Protein AF-W0PF73-F1 (afdb_monomer)

Radius of gyration: 32.41 Å; Cα contacts (8 Å, |Δi|>4): 1000; chains: 1; bounding box: 80×49×96 Å

pLDDT: mean 81.77, std 13.09, range [27.94, 96.88]

Structure (mmCIF, N/CA/C/O backbone):
data_AF-W0PF73-F1
#
_entry.id   AF-W0PF73-F1
#
loop_
_atom_site.group_PDB
_atom_site.id
_atom_site.type_symbol
_atom_site.label_atom_id
_atom_site.label_alt_id
_atom_site.label_comp_id
_atom_site.label_asym_id
_atom_site.label_entity_id
_atom_site.label_seq_id
_atom_site.pdbx_PDB_ins_code
_atom_site.Cartn_x
_atom_site.Cartn_y
_atom_site.Cartn_z
_atom_site.occupancy
_atom_site.B_iso_or_equiv
_atom_site.auth_seq_id
_atom_site.auth_comp_id
_atom_site.auth_asym_id
_atom_site.auth_atom_id
_atom_site.pdbx_PDB_model_num
ATOM 1 N N . MET A 1 1 ? -19.086 11.276 -9.908 1.00 27.94 1 MET A N 1
ATOM 2 C CA . MET A 1 1 ? -19.700 11.663 -8.618 1.00 27.94 1 MET A CA 1
ATOM 3 C C . MET A 1 1 ? -18.683 11.452 -7.508 1.00 27.94 1 MET A C 1
ATOM 5 O O . MET A 1 1 ? -18.537 10.347 -7.004 1.00 27.94 1 MET A O 1
ATOM 9 N N . THR A 1 2 ? -17.915 12.485 -7.182 1.00 28.47 2 THR A N 1
ATOM 10 C CA . THR A 1 2 ? -16.948 12.470 -6.081 1.00 28.47 2 THR A CA 1
ATOM 11 C C . THR A 1 2 ? -17.710 12.560 -4.759 1.00 28.47 2 THR A C 1
ATOM 13 O O . THR A 1 2 ? -18.296 13.586 -4.421 1.00 28.47 2 THR A O 1
ATOM 16 N N . LEU A 1 3 ? -17.778 11.441 -4.035 1.00 33.22 3 LEU A N 1
ATOM 17 C CA . LEU A 1 3 ? -18.378 11.373 -2.702 1.00 33.22 3 LEU A CA 1
ATOM 18 C C . LEU A 1 3 ? -17.666 12.366 -1.772 1.00 33.22 3 LEU A C 1
ATOM 20 O O . LEU A 1 3 ? -16.435 12.377 -1.703 1.00 33.22 3 LEU A O 1
ATOM 24 N N . LYS A 1 4 ? -18.428 13.191 -1.038 1.00 37.66 4 LYS A N 1
ATOM 25 C CA . LYS A 1 4 ? -17.859 14.064 0.001 1.00 37.66 4 LYS A CA 1
ATOM 26 C C . LYS A 1 4 ? -17.064 13.204 1.009 1.00 37.66 4 LYS A C 1
ATOM 28 O O . LYS A 1 4 ? -17.577 12.162 1.426 1.00 37.66 4 LYS A O 1
ATOM 33 N N . PRO A 1 5 ? -15.863 13.630 1.454 1.00 43.06 5 PRO A N 1
ATOM 34 C CA . PRO A 1 5 ? -14.974 12.846 2.327 1.00 43.06 5 PRO A CA 1
ATOM 35 C C . PRO A 1 5 ? -15.622 12.325 3.623 1.00 43.06 5 PRO A C 1
ATOM 37 O O . PRO A 1 5 ? -15.224 11.283 4.146 1.00 43.06 5 PRO A O 1
ATOM 40 N N . SER A 1 6 ? -16.659 13.009 4.119 1.00 45.25 6 SER A N 1
ATOM 41 C CA . SER A 1 6 ? -17.429 12.633 5.311 1.00 45.25 6 SER A CA 1
ATOM 42 C C . SER A 1 6 ? -18.265 11.351 5.162 1.00 45.25 6 SER A C 1
ATOM 44 O O . SER A 1 6 ? -18.643 10.770 6.177 1.00 45.25 6 SER A O 1
ATOM 46 N N . HIS A 1 7 ? -18.525 10.865 3.940 1.00 56.41 7 HIS A N 1
ATOM 47 C CA . HIS A 1 7 ? -19.327 9.651 3.711 1.00 56.41 7 HIS A CA 1
ATOM 48 C C . HIS A 1 7 ? -18.531 8.339 3.746 1.00 56.41 7 HIS A C 1
ATOM 50 O O . HIS A 1 7 ? -19.136 7.281 3.910 1.00 56.41 7 HIS A O 1
ATOM 56 N N . ILE A 1 8 ? -17.197 8.382 3.644 1.00 58.69 8 ILE A N 1
ATOM 57 C CA . ILE A 1 8 ? -16.353 7.170 3.627 1.00 58.69 8 ILE A CA 1
ATOM 58 C C . ILE A 1 8 ? -16.492 6.395 4.944 1.00 58.69 8 ILE A C 1
ATOM 60 O O . ILE A 1 8 ? -16.684 5.183 4.939 1.00 58.69 8 ILE A O 1
ATOM 64 N N . LEU A 1 9 ? -16.486 7.104 6.078 1.00 58.00 9 LEU A N 1
ATOM 65 C CA . LEU A 1 9 ? -16.579 6.496 7.411 1.00 58.00 9 LEU A CA 1
ATOM 66 C C . LEU A 1 9 ? -17.909 5.785 7.650 1.00 58.00 9 LEU A C 1
ATOM 68 O O . LEU A 1 9 ? -17.961 4.792 8.368 1.00 58.00 9 LEU A O 1
ATOM 72 N N . GLN A 1 10 ? -18.981 6.287 7.039 1.00 64.25 10 GLN A N 1
ATOM 73 C CA . GLN A 1 10 ? -20.313 5.715 7.189 1.00 64.25 10 GLN A CA 1
ATOM 74 C C . GLN A 1 10 ? -20.470 4.410 6.409 1.00 64.25 10 GLN A C 1
ATOM 76 O O . GLN A 1 10 ? -21.422 3.691 6.665 1.00 64.25 10 GLN A O 1
ATOM 81 N N . GLN A 1 11 ? -19.590 4.097 5.457 1.00 75.56 11 GLN A N 1
ATOM 82 C CA . GLN A 1 11 ? -19.672 2.873 4.653 1.00 75.56 11 GLN A CA 1
ATOM 83 C C . GLN A 1 11 ? -18.702 1.783 5.127 1.00 75.56 11 GLN A C 1
ATOM 85 O O . GLN A 1 11 ? -18.789 0.646 4.666 1.00 75.56 11 GLN A O 1
ATOM 90 N N . LEU A 1 12 ? -17.804 2.111 6.060 1.00 84.75 12 LEU A N 1
ATOM 91 C CA . LEU A 1 12 ? -16.922 1.132 6.678 1.00 84.75 12 LEU A CA 1
ATOM 92 C C . LEU A 1 12 ? -17.706 0.223 7.627 1.00 84.75 12 LEU A C 1
ATOM 94 O O . LEU A 1 12 ? -18.530 0.667 8.425 1.00 84.75 12 LEU A O 1
ATOM 98 N N . GLU A 1 13 ? -17.390 -1.064 7.564 1.00 88.56 13 GLU A N 1
ATOM 99 C CA . GLU A 1 13 ? -17.972 -2.101 8.408 1.00 88.56 13 GLU A CA 1
ATOM 100 C C . GLU A 1 13 ? -16.840 -2.831 9.133 1.00 88.56 13 GLU A C 1
ATOM 102 O O . GLU A 1 13 ? -15.876 -3.254 8.488 1.00 88.56 13 GLU A O 1
ATOM 107 N N . PHE A 1 14 ? -16.961 -3.041 10.450 1.00 90.25 14 PHE A N 1
ATOM 108 C CA . PHE A 1 14 ? -15.932 -3.720 11.253 1.00 90.25 14 PHE A CA 1
ATOM 109 C C . PHE A 1 14 ? -15.544 -5.093 10.686 1.00 90.25 14 PHE A C 1
ATOM 111 O O . PHE A 1 14 ? -14.369 -5.451 10.675 1.00 90.25 14 PHE A O 1
ATOM 118 N N . ARG A 1 15 ? -16.510 -5.833 10.123 1.00 87.19 15 ARG A N 1
ATOM 119 C CA . ARG A 1 15 ? -16.262 -7.127 9.463 1.00 87.19 15 ARG A CA 1
ATOM 120 C C . ARG A 1 15 ? -15.276 -7.032 8.292 1.00 87.19 15 ARG A C 1
ATOM 122 O O . ARG A 1 15 ? -14.525 -7.970 8.052 1.00 87.19 15 ARG A O 1
ATOM 129 N N . ASN A 1 16 ? -15.273 -5.918 7.560 1.00 89.38 16 ASN A N 1
ATOM 130 C CA . ASN A 1 16 ? -14.341 -5.712 6.455 1.00 89.38 16 ASN A CA 1
ATOM 131 C C . ASN A 1 16 ? -12.961 -5.340 7.004 1.00 89.38 16 ASN A C 1
ATOM 133 O O . ASN A 1 16 ? -11.960 -5.851 6.511 1.00 89.38 16 ASN A O 1
ATOM 137 N N . LEU A 1 17 ? -12.919 -4.517 8.060 1.00 89.69 17 LEU A N 1
ATOM 138 C CA . LEU A 1 17 ? -11.679 -4.123 8.733 1.00 89.69 17 LEU A CA 1
ATOM 139 C C . LEU A 1 17 ? -10.913 -5.345 9.253 1.00 89.69 17 LEU A C 1
ATOM 141 O O . LEU A 1 17 ? -9.733 -5.504 8.957 1.00 89.69 17 LEU A O 1
ATOM 145 N N . ILE A 1 18 ? -11.594 -6.258 9.953 1.00 83.62 18 ILE A N 1
ATOM 146 C CA . ILE A 1 18 ? -10.947 -7.458 10.498 1.00 83.62 18 ILE A CA 1
ATOM 147 C C . ILE A 1 18 ? -10.479 -8.413 9.394 1.00 83.62 18 ILE A C 1
ATOM 149 O O . ILE A 1 18 ? -9.352 -8.903 9.443 1.00 83.62 18 ILE A O 1
ATOM 153 N N . ARG A 1 19 ? -11.292 -8.617 8.345 1.00 87.81 19 ARG A N 1
ATOM 154 C CA . ARG A 1 19 ? -10.908 -9.396 7.153 1.00 87.81 19 ARG A CA 1
ATOM 155 C C . ARG A 1 19 ? -9.618 -8.856 6.543 1.00 87.81 19 ARG A C 1
ATOM 157 O O . ARG A 1 19 ? -8.690 -9.620 6.289 1.00 87.81 19 ARG A O 1
ATOM 164 N N . PHE A 1 20 ? -9.552 -7.543 6.353 1.00 89.25 20 PHE A N 1
ATOM 165 C CA . PHE A 1 20 ? -8.372 -6.857 5.847 1.00 89.25 20 PHE A CA 1
ATOM 166 C C . PHE A 1 20 ? -7.143 -7.093 6.728 1.00 89.25 20 PHE A C 1
ATOM 168 O O . PHE A 1 20 ? -6.098 -7.489 6.215 1.00 89.25 20 PHE A O 1
ATOM 175 N N . CYS A 1 21 ? -7.275 -6.933 8.048 1.00 84.56 21 CYS A N 1
ATOM 176 C CA . CYS A 1 21 ? -6.186 -7.192 8.987 1.00 84.56 21 CYS A CA 1
ATOM 177 C C . CYS A 1 21 ? -5.676 -8.639 8.884 1.00 84.56 21 CYS A C 1
ATOM 179 O O . CYS A 1 21 ? -4.468 -8.843 8.794 1.00 84.56 21 CYS A O 1
ATOM 181 N N . HIS A 1 22 ? -6.562 -9.638 8.796 1.00 80.88 22 HIS A N 1
ATOM 182 C CA . HIS A 1 22 ? -6.149 -11.033 8.592 1.00 80.88 22 HIS A CA 1
ATOM 183 C C . HIS A 1 22 ? -5.484 -11.278 7.228 1.00 80.88 22 HIS A C 1
ATOM 185 O O . HIS A 1 22 ? -4.591 -12.124 7.122 1.00 80.88 22 HIS A O 1
ATOM 191 N N . LEU A 1 23 ? -5.868 -10.549 6.174 1.00 83.94 23 LEU A N 1
ATOM 192 C CA . LEU A 1 23 ? -5.194 -10.652 4.876 1.00 83.94 23 LEU A CA 1
ATOM 193 C C . LEU A 1 23 ? -3.780 -10.077 4.919 1.00 83.94 23 LEU A C 1
ATOM 195 O O . LEU A 1 23 ? -2.871 -10.704 4.384 1.00 83.94 23 LEU A O 1
ATOM 199 N N . CYS A 1 24 ? -3.576 -8.937 5.590 1.00 79.06 24 CYS A N 1
ATOM 200 C CA . CYS A 1 24 ? -2.239 -8.369 5.799 1.00 79.06 24 CYS A CA 1
ATOM 201 C C . CYS A 1 24 ? -1.289 -9.368 6.480 1.00 79.06 24 CYS A C 1
ATOM 203 O O . CYS A 1 24 ? -0.089 -9.360 6.210 1.00 79.06 24 CYS A O 1
ATOM 205 N N . GLN A 1 25 ? -1.835 -10.241 7.330 1.00 74.31 25 GLN A N 1
ATOM 206 C CA . GLN A 1 25 ? -1.087 -11.253 8.075 1.00 74.31 25 GLN A CA 1
ATOM 207 C C . GLN A 1 25 ? -0.827 -12.518 7.246 1.00 74.31 25 GLN A C 1
ATOM 209 O O . GLN A 1 25 ? 0.310 -12.955 7.115 1.00 74.31 25 GLN A O 1
ATOM 214 N N . THR A 1 26 ? -1.880 -13.111 6.677 1.00 74.88 26 THR A N 1
ATOM 215 C CA . THR A 1 26 ? -1.798 -14.400 5.960 1.00 74.88 26 THR A CA 1
ATOM 216 C C . THR A 1 26 ? -1.269 -14.273 4.535 1.00 74.88 26 THR A C 1
ATOM 218 O O . THR A 1 26 ? -0.804 -15.261 3.972 1.00 74.88 26 THR A O 1
ATOM 221 N N . ARG A 1 27 ? -1.386 -13.087 3.919 1.00 78.69 27 ARG A N 1
ATOM 222 C CA . ARG A 1 27 ? -0.988 -12.791 2.529 1.00 78.69 27 ARG A CA 1
ATOM 223 C C . ARG A 1 27 ? -1.592 -13.741 1.487 1.00 78.69 27 ARG A C 1
ATOM 225 O O . ARG A 1 27 ? -1.122 -13.815 0.355 1.00 78.69 27 ARG A O 1
ATOM 232 N N . SER A 1 28 ? -2.651 -14.467 1.840 1.00 82.44 28 SER A N 1
ATOM 233 C CA . SER A 1 28 ? -3.266 -15.503 1.014 1.00 82.44 28 SER A CA 1
ATOM 234 C C . SER A 1 28 ? -4.772 -15.479 1.201 1.00 82.44 28 SER A C 1
ATOM 236 O O . SER A 1 28 ? -5.278 -15.960 2.212 1.00 82.44 28 SER A O 1
ATOM 238 N N . LEU A 1 29 ? -5.505 -15.002 0.187 1.00 84.19 29 LEU A N 1
ATOM 239 C CA . LEU A 1 29 ? -6.973 -14.985 0.209 1.00 84.19 29 LEU A CA 1
ATOM 240 C C . LEU A 1 29 ? -7.572 -16.353 0.551 1.00 84.19 29 LEU A C 1
ATOM 242 O O . LEU A 1 29 ? -8.578 -16.430 1.248 1.00 84.19 29 LEU A O 1
ATOM 246 N N . ALA A 1 30 ? -6.970 -17.435 0.049 1.00 84.19 30 ALA A N 1
ATOM 247 C CA . ALA A 1 30 ? -7.448 -18.790 0.288 1.00 84.19 30 ALA A CA 1
ATOM 248 C C . ALA A 1 30 ? -7.325 -19.187 1.762 1.00 84.19 30 ALA A C 1
ATOM 250 O O . ALA A 1 30 ? -8.273 -19.734 2.322 1.00 84.19 30 ALA A O 1
ATOM 251 N N . GLN A 1 31 ? -6.179 -18.890 2.376 1.00 81.06 31 GLN A N 1
ATOM 252 C CA . GLN A 1 31 ? -5.926 -19.181 3.782 1.00 81.06 31 GLN A CA 1
ATOM 253 C C . GLN A 1 31 ? -6.759 -18.274 4.690 1.00 81.06 31 GLN A C 1
ATOM 255 O O . GLN A 1 31 ? -7.378 -18.776 5.624 1.00 81.06 31 GLN A O 1
ATOM 260 N N . THR A 1 32 ? -6.851 -16.973 4.382 1.00 83.94 32 THR A N 1
ATOM 261 C CA . THR A 1 32 ? -7.691 -16.031 5.138 1.00 83.94 32 THR A CA 1
ATOM 262 C C . THR A 1 32 ? -9.154 -16.463 5.126 1.00 83.94 32 THR A C 1
ATOM 264 O O . THR A 1 32 ? -9.801 -16.508 6.168 1.00 83.94 32 THR A O 1
ATOM 267 N N . ALA A 1 33 ? -9.682 -16.805 3.946 1.00 86.38 33 ALA A N 1
ATOM 268 C CA . ALA A 1 33 ? -11.071 -17.214 3.788 1.00 86.38 33 ALA A CA 1
ATOM 269 C C . ALA A 1 33 ? -11.374 -18.499 4.576 1.00 86.38 33 ALA A C 1
ATOM 271 O O . ALA A 1 33 ? -12.397 -18.566 5.254 1.00 86.38 33 ALA A O 1
ATOM 272 N N . ALA A 1 34 ? -10.455 -19.472 4.555 1.00 83.81 34 ALA A N 1
ATOM 273 C CA . ALA A 1 34 ? -10.571 -20.697 5.343 1.00 83.81 34 ALA A CA 1
ATOM 274 C C . ALA A 1 34 ? -10.545 -20.423 6.858 1.00 83.81 34 ALA A C 1
ATOM 276 O O . ALA A 1 34 ? -11.400 -20.932 7.576 1.00 83.81 34 ALA A O 1
ATOM 277 N N . GLN A 1 35 ? -9.622 -19.580 7.338 1.00 78.62 35 GLN A N 1
ATOM 278 C CA . GLN A 1 35 ? -9.521 -19.218 8.760 1.00 78.62 35 GLN A CA 1
ATOM 279 C C . GLN A 1 35 ? -10.751 -18.460 9.275 1.00 78.62 35 GLN A C 1
ATOM 281 O O . GLN A 1 35 ? -11.144 -18.632 10.424 1.00 78.62 35 GLN A O 1
ATOM 286 N N . LEU A 1 36 ? -11.365 -17.632 8.428 1.00 81.50 36 LEU A N 1
ATOM 287 C CA . LEU A 1 36 ? -12.555 -16.855 8.777 1.00 81.50 36 LEU A CA 1
ATOM 288 C C . LEU A 1 36 ? -13.875 -17.582 8.481 1.00 81.50 36 LEU A C 1
ATOM 290 O O . LEU A 1 36 ? -14.936 -17.019 8.742 1.00 81.50 36 LEU A O 1
ATOM 294 N N . GLY A 1 37 ? -13.834 -18.796 7.920 1.00 84.62 37 GLY A N 1
ATOM 295 C CA . GLY A 1 37 ? -15.032 -19.567 7.579 1.00 84.62 37 GLY A CA 1
ATOM 296 C C . GLY A 1 37 ? -15.909 -18.916 6.502 1.00 84.62 37 GLY A C 1
ATOM 297 O O . GLY A 1 37 ? -17.132 -19.019 6.560 1.00 84.62 37 GLY A O 1
ATOM 298 N N . ILE A 1 38 ? -15.312 -18.215 5.531 1.00 86.88 38 ILE A N 1
ATOM 299 C CA . ILE A 1 38 ? -16.030 -17.516 4.450 1.00 86.88 38 ILE A CA 1
ATOM 300 C C . ILE A 1 38 ? -15.580 -17.983 3.062 1.00 86.88 38 ILE A C 1
ATOM 302 O O . ILE A 1 38 ? -14.510 -18.560 2.887 1.00 86.88 38 ILE A O 1
ATOM 306 N N . ALA A 1 39 ? -16.384 -17.690 2.038 1.00 88.69 39 ALA A N 1
ATOM 307 C CA . ALA A 1 39 ? -16.000 -17.936 0.651 1.00 88.69 39 ALA A CA 1
ATOM 308 C C . ALA A 1 39 ? -14.869 -16.993 0.196 1.00 88.69 39 ALA A C 1
ATOM 310 O O . ALA A 1 39 ? -14.827 -15.817 0.568 1.00 88.69 39 ALA A O 1
ATOM 311 N N . ARG A 1 40 ? -13.988 -17.484 -0.689 1.00 89.31 40 ARG A N 1
ATOM 312 C CA . ARG A 1 40 ? -12.906 -16.678 -1.291 1.00 89.31 40 ARG A CA 1
ATOM 313 C C . ARG A 1 40 ? -13.437 -15.452 -2.045 1.00 89.31 40 ARG A C 1
ATOM 315 O O . ARG A 1 40 ? -12.807 -14.401 -1.988 1.00 89.31 40 ARG A O 1
ATOM 322 N N . SER A 1 41 ? -14.592 -15.574 -2.706 1.00 87.38 41 SER A N 1
ATOM 323 C CA . SER A 1 41 ? -15.282 -14.454 -3.364 1.00 87.38 41 SER A CA 1
ATOM 324 C C . SER A 1 41 ? -15.664 -13.368 -2.360 1.00 87.38 41 SER A C 1
ATOM 326 O O . SER A 1 41 ? -15.261 -12.226 -2.526 1.00 87.38 41 SER A O 1
ATOM 328 N N . GLY A 1 42 ? -16.300 -13.740 -1.244 1.00 85.69 42 GLY A N 1
ATOM 329 C CA . GLY A 1 42 ? -16.668 -12.785 -0.196 1.00 85.69 42 GLY A CA 1
ATOM 330 C C . GLY A 1 42 ? -15.464 -12.070 0.428 1.00 85.69 42 GLY A C 1
ATOM 331 O O . GLY A 1 42 ? -15.571 -10.909 0.827 1.00 85.69 42 GLY A O 1
ATOM 332 N N . MET A 1 43 ? -14.303 -12.729 0.480 1.00 87.56 43 MET A N 1
ATOM 333 C CA . MET A 1 43 ? -13.054 -12.089 0.889 1.00 87.56 43 MET A CA 1
ATOM 334 C C . MET A 1 43 ? -12.576 -11.067 -0.155 1.00 87.56 43 MET A C 1
ATOM 336 O O . MET A 1 43 ? -12.296 -9.924 0.199 1.00 87.56 43 MET A O 1
ATOM 340 N N . SER A 1 44 ? -12.550 -11.448 -1.435 1.00 86.50 44 SER A N 1
ATOM 341 C CA . SER A 1 44 ? -12.197 -10.554 -2.546 1.00 86.50 44 SER A CA 1
ATOM 342 C C . SER A 1 44 ? -13.096 -9.315 -2.603 1.00 86.50 44 SER A C 1
ATOM 344 O O . SER A 1 44 ? -12.591 -8.199 -2.713 1.00 86.50 44 SER A O 1
ATOM 346 N N . ASP A 1 45 ? -14.408 -9.493 -2.446 1.00 86.25 45 ASP A N 1
ATOM 347 C CA . ASP A 1 45 ? -15.388 -8.402 -2.458 1.00 86.25 45 ASP A CA 1
ATOM 348 C C . ASP A 1 45 ? -15.166 -7.437 -1.289 1.00 86.25 45 ASP A C 1
ATOM 350 O O . ASP A 1 45 ? -15.271 -6.220 -1.445 1.00 86.25 45 ASP A O 1
ATOM 354 N N . SER A 1 46 ? -14.809 -7.967 -0.113 1.00 87.06 46 SER A N 1
ATOM 355 C CA . SER A 1 46 ? -14.529 -7.153 1.079 1.00 87.06 46 SER A CA 1
ATOM 356 C C . SER A 1 46 ? -13.312 -6.255 0.874 1.00 87.06 46 SER A C 1
ATOM 358 O O . SER A 1 46 ? -13.342 -5.086 1.258 1.00 87.06 46 SER A O 1
ATOM 360 N N . ILE A 1 47 ? -12.255 -6.792 0.258 1.00 87.50 47 ILE A N 1
ATOM 361 C CA . ILE A 1 47 ? -11.039 -6.035 -0.049 1.00 87.50 47 ILE A CA 1
ATOM 362 C C . ILE A 1 47 ? -11.307 -5.010 -1.143 1.00 87.50 47 ILE A C 1
ATOM 364 O O . ILE A 1 47 ? -10.987 -3.844 -0.947 1.00 87.50 47 ILE A O 1
ATOM 368 N N . SER A 1 48 ? -11.967 -5.404 -2.234 1.00 85.12 48 SER A N 1
ATOM 369 C CA . SER A 1 48 ? -12.316 -4.483 -3.320 1.00 85.12 48 SER A CA 1
ATOM 370 C C . SER A 1 48 ? -13.185 -3.323 -2.821 1.00 85.12 48 SER A C 1
ATOM 372 O O . SER A 1 48 ? -12.911 -2.165 -3.133 1.00 85.12 48 SER A O 1
ATOM 374 N N . THR A 1 49 ? -14.162 -3.609 -1.953 1.00 86.75 49 THR A N 1
ATOM 375 C CA . THR A 1 49 ? -14.980 -2.577 -1.300 1.00 86.75 49 THR A CA 1
ATOM 376 C C . THR A 1 49 ? -14.113 -1.625 -0.474 1.00 86.75 49 THR A C 1
ATOM 378 O O . THR A 1 49 ? -14.279 -0.412 -0.567 1.00 86.75 49 THR A O 1
ATOM 381 N N . LEU A 1 50 ? -13.176 -2.143 0.329 1.00 88.44 50 LEU A N 1
ATOM 382 C CA . LEU A 1 50 ? -12.279 -1.299 1.122 1.00 88.44 50 LEU A CA 1
ATOM 383 C C . LEU A 1 50 ? -11.351 -0.451 0.251 1.00 88.44 50 LEU A C 1
ATOM 385 O O . LEU A 1 50 ? -11.225 0.738 0.515 1.00 88.44 50 LEU A O 1
ATOM 389 N N . GLU A 1 51 ? -10.746 -1.016 -0.792 1.00 86.94 51 GLU A N 1
ATOM 390 C CA . GLU A 1 51 ? -9.891 -0.275 -1.727 1.00 86.94 51 GLU A CA 1
ATOM 391 C C . GLU A 1 51 ? -10.672 0.836 -2.438 1.00 86.94 51 GLU A C 1
ATOM 393 O O . GLU A 1 51 ? -10.191 1.966 -2.525 1.00 86.94 51 GLU A O 1
ATOM 398 N N . GLN A 1 52 ? -11.917 0.569 -2.847 1.00 85.56 52 GLN A N 1
ATOM 399 C CA . GLN A 1 52 ? -12.801 1.572 -3.443 1.00 85.56 52 GLN A CA 1
ATOM 400 C C . GLN A 1 52 ? -13.149 2.696 -2.453 1.00 85.56 52 GLN A C 1
ATOM 402 O O . GLN A 1 52 ? -13.105 3.873 -2.813 1.00 85.56 52 GLN A O 1
ATOM 407 N N . LEU A 1 53 ? -13.461 2.361 -1.197 1.00 84.88 53 LEU A N 1
ATOM 408 C CA . LEU A 1 53 ? -13.737 3.348 -0.143 1.00 84.88 53 LEU A CA 1
ATOM 409 C C . LEU A 1 53 ? -12.497 4.181 0.207 1.00 84.88 53 LEU A C 1
ATOM 411 O O . LEU A 1 53 ? -12.576 5.403 0.390 1.00 84.88 53 LEU A O 1
ATOM 415 N N . CYS A 1 54 ? -11.342 3.524 0.289 1.00 84.06 54 CYS A N 1
ATOM 416 C CA . CYS A 1 54 ? -10.055 4.147 0.554 1.00 84.06 54 CYS A CA 1
ATOM 417 C C . CYS A 1 54 ? -9.523 4.918 -0.655 1.00 84.06 54 CYS A C 1
ATOM 419 O O . CYS A 1 54 ? -8.734 5.838 -0.447 1.00 84.06 54 CYS A O 1
ATOM 421 N N . GLY A 1 55 ? -9.994 4.644 -1.874 1.00 79.38 55 GLY A N 1
ATOM 422 C CA . GLY A 1 55 ? -9.518 5.272 -3.108 1.00 79.38 55 GLY A CA 1
ATOM 423 C C . GLY A 1 55 ? -8.028 5.030 -3.357 1.00 79.38 55 GLY A C 1
ATOM 424 O O . GLY A 1 55 ? -7.367 5.897 -3.916 1.00 79.38 55 GLY A O 1
ATOM 425 N N . LEU A 1 56 ? -7.500 3.909 -2.859 1.00 80.38 56 LEU A N 1
ATOM 426 C CA . LEU A 1 56 ? -6.100 3.498 -2.941 1.00 80.38 56 LEU A CA 1
ATOM 427 C C . LEU A 1 56 ? -6.076 1.990 -3.214 1.00 80.38 56 LEU A C 1
ATOM 429 O O . LEU A 1 56 ? -6.847 1.251 -2.601 1.00 80.38 56 LEU A O 1
ATOM 433 N N . SER A 1 57 ? -5.149 1.522 -4.052 1.00 83.25 57 SER A N 1
ATOM 434 C CA . SER A 1 57 ? -4.741 0.115 -3.988 1.00 83.25 57 SER A CA 1
ATOM 435 C C . SER A 1 57 ? -4.041 -0.113 -2.650 1.00 83.25 57 SER A C 1
ATOM 437 O O . SER A 1 57 ? -3.194 0.686 -2.246 1.00 83.25 57 SER A O 1
ATOM 439 N N . LEU A 1 58 ? -4.420 -1.174 -1.948 1.00 83.50 58 LEU A N 1
ATOM 440 C CA . LEU A 1 58 ? -3.887 -1.541 -0.638 1.00 83.50 58 LEU A CA 1
ATOM 441 C C . LEU A 1 58 ? -3.012 -2.792 -0.749 1.00 83.50 58 LEU A C 1
ATOM 443 O O . LEU A 1 58 ? -1.993 -2.899 -0.066 1.00 83.50 58 LEU A O 1
ATOM 447 N N . PHE A 1 59 ? -3.345 -3.702 -1.663 1.00 82.88 59 PHE A N 1
ATOM 448 C CA . PHE A 1 59 ? -2.540 -4.893 -1.914 1.00 82.88 59 PHE A CA 1
ATOM 449 C C . PHE A 1 59 ? -1.948 -4.900 -3.318 1.00 82.88 59 PHE A C 1
ATOM 451 O O . PHE A 1 59 ? -2.625 -4.623 -4.306 1.00 82.88 59 PHE A O 1
ATOM 458 N N . ARG A 1 60 ? -0.686 -5.321 -3.412 1.00 77.81 60 ARG A N 1
ATOM 459 C CA . ARG A 1 60 ? -0.079 -5.756 -4.671 1.00 77.81 60 ARG A CA 1
ATOM 460 C C . ARG A 1 60 ? -0.227 -7.262 -4.808 1.00 77.81 60 ARG A C 1
ATOM 462 O O . ARG A 1 60 ? -0.067 -8.005 -3.838 1.00 77.81 60 ARG A O 1
ATOM 469 N N . ARG A 1 61 ? -0.534 -7.711 -6.023 1.00 72.81 61 ARG A N 1
ATOM 470 C CA . ARG A 1 61 ? -0.639 -9.133 -6.343 1.00 72.81 61 ARG A CA 1
ATOM 471 C C . ARG A 1 61 ? 0.646 -9.599 -7.008 1.00 72.81 61 ARG A C 1
ATOM 473 O O . ARG A 1 61 ? 0.921 -9.222 -8.143 1.00 72.81 61 ARG A O 1
ATOM 480 N N . GLU A 1 62 ? 1.366 -10.482 -6.333 1.00 63.97 62 GLU A N 1
ATOM 481 C CA . GLU A 1 62 ? 2.553 -11.139 -6.878 1.00 63.97 62 GLU A CA 1
ATOM 482 C C . GLU A 1 62 ? 2.336 -12.653 -6.831 1.00 63.97 62 GLU A C 1
ATOM 484 O O . GLU A 1 62 ? 2.110 -13.250 -5.777 1.00 63.97 62 GLU A O 1
ATOM 489 N N . ALA A 1 63 ? 2.293 -13.272 -8.015 1.00 69.56 63 ALA A N 1
ATOM 490 C CA . ALA A 1 63 ? 1.869 -14.657 -8.215 1.00 69.56 63 ALA A CA 1
ATOM 491 C C . ALA A 1 63 ? 0.502 -14.983 -7.557 1.00 69.56 63 ALA A C 1
ATOM 493 O O . ALA A 1 63 ? -0.560 -14.667 -8.111 1.00 69.56 63 ALA A O 1
ATOM 494 N N . ARG A 1 64 ? 0.520 -15.639 -6.387 1.00 65.25 64 ARG A N 1
ATOM 495 C CA . ARG A 1 64 ? -0.659 -16.048 -5.593 1.00 65.25 64 ARG A CA 1
ATOM 496 C C . ARG A 1 64 ? -0.740 -15.373 -4.219 1.00 65.25 64 ARG A C 1
ATOM 498 O O . ARG A 1 64 ? -1.642 -15.704 -3.452 1.00 65.25 64 ARG A O 1
ATOM 505 N N . GLN A 1 65 ? 0.167 -14.448 -3.919 1.00 69.25 65 GLN A N 1
ATOM 506 C CA . GLN A 1 65 ? 0.218 -13.753 -2.638 1.00 69.25 65 GLN A CA 1
ATOM 507 C C . GLN A 1 65 ? -0.292 -12.312 -2.755 1.00 69.25 65 GLN A C 1
ATOM 509 O O . GLN A 1 65 ? -0.186 -11.667 -3.801 1.00 69.25 65 GLN A O 1
ATOM 514 N N . PHE A 1 66 ? -0.882 -11.838 -1.661 1.00 76.62 66 PHE A N 1
ATOM 515 C CA . PHE A 1 66 ? -1.382 -10.481 -1.477 1.00 76.62 66 PHE A CA 1
ATOM 516 C C . PHE A 1 66 ? -0.423 -9.743 -0.554 1.00 76.62 66 PHE A C 1
ATOM 518 O O . PHE A 1 66 ? -0.380 -10.009 0.646 1.00 76.62 66 PHE A O 1
ATOM 525 N N . ILE A 1 67 ? 0.355 -8.830 -1.125 1.00 72.75 67 ILE A N 1
ATOM 526 C CA . ILE A 1 67 ? 1.377 -8.083 -0.401 1.00 72.75 67 ILE A CA 1
ATOM 527 C C . ILE A 1 67 ? 0.783 -6.733 0.004 1.00 72.75 67 ILE A C 1
ATOM 529 O O . ILE A 1 67 ? 0.472 -5.933 -0.886 1.00 72.75 67 ILE A O 1
ATOM 533 N N . PRO A 1 68 ? 0.605 -6.453 1.307 1.00 76.38 68 PRO A N 1
ATOM 534 C CA . PRO A 1 68 ? 0.156 -5.140 1.746 1.00 76.38 68 PRO A CA 1
ATOM 535 C C . PRO A 1 68 ? 1.227 -4.094 1.415 1.00 76.38 68 PRO A C 1
ATOM 537 O O . PRO A 1 68 ? 2.408 -4.295 1.699 1.00 76.38 68 PRO A O 1
ATOM 540 N N . ASN A 1 69 ? 0.830 -2.977 0.808 1.00 73.19 69 ASN A N 1
ATOM 541 C CA . ASN A 1 69 ? 1.716 -1.823 0.646 1.00 73.19 69 ASN A CA 1
ATOM 542 C C . ASN A 1 69 ? 1.774 -0.978 1.935 1.00 73.19 69 ASN A C 1
ATOM 544 O O . ASN A 1 69 ? 1.056 -1.242 2.899 1.00 73.19 69 ASN A O 1
ATOM 548 N N . ASP A 1 70 ? 2.594 0.076 1.956 1.00 71.19 70 ASP A N 1
ATOM 549 C CA . ASP A 1 70 ? 2.733 0.923 3.151 1.00 71.19 70 ASP A CA 1
ATOM 550 C C . ASP A 1 70 ? 1.407 1.537 3.613 1.00 71.19 70 ASP A C 1
ATOM 552 O O . ASP A 1 70 ? 1.171 1.661 4.813 1.00 71.19 70 ASP A O 1
ATOM 556 N N . SER A 1 71 ? 0.511 1.875 2.678 1.00 80.56 71 SER A N 1
ATOM 557 C CA . SER A 1 71 ? -0.815 2.393 3.029 1.00 80.56 71 SER A CA 1
ATOM 558 C C . SER A 1 71 ? -1.667 1.335 3.713 1.00 80.56 71 SER A C 1
ATOM 560 O O . SER A 1 71 ? -2.316 1.631 4.713 1.00 80.56 71 SER A O 1
ATOM 562 N N . ALA A 1 72 ? -1.629 0.095 3.228 1.00 83.38 72 ALA A N 1
ATOM 563 C CA . ALA A 1 72 ? -2.328 -1.009 3.863 1.00 83.38 72 ALA A CA 1
ATOM 564 C C . ALA A 1 72 ? -1.831 -1.290 5.281 1.00 83.38 72 ALA A C 1
ATOM 566 O O . ALA A 1 72 ? -2.636 -1.576 6.166 1.00 83.38 72 ALA A O 1
ATOM 567 N N . LEU A 1 73 ? -0.526 -1.169 5.511 1.00 77.31 73 LEU A N 1
ATOM 568 C CA . LEU A 1 73 ? 0.069 -1.382 6.826 1.00 77.31 73 LEU A CA 1
ATOM 569 C C . LEU A 1 73 ? -0.355 -0.295 7.821 1.00 77.31 73 LEU A C 1
ATOM 571 O O . LEU A 1 73 ? -0.875 -0.640 8.882 1.00 77.31 73 LEU A O 1
ATOM 575 N N . VAL A 1 74 ? -0.276 0.991 7.450 1.00 79.81 74 VAL A N 1
ATOM 576 C CA . VAL A 1 74 ? -0.784 2.090 8.299 1.00 79.81 74 VAL A CA 1
ATOM 577 C C . VAL A 1 74 ? -2.271 1.898 8.606 1.00 79.81 74 VAL A C 1
ATOM 579 O O . VAL A 1 74 ? -2.694 1.991 9.759 1.00 79.81 74 VAL A O 1
ATOM 582 N N . LEU A 1 75 ? -3.084 1.597 7.588 1.00 86.62 75 LEU A N 1
ATOM 583 C CA . LEU A 1 75 ? -4.522 1.395 7.775 1.00 86.62 75 LEU A CA 1
ATOM 584 C C . LEU A 1 75 ? -4.822 0.206 8.686 1.00 86.62 75 LEU A C 1
ATOM 586 O O . LEU A 1 75 ? -5.710 0.305 9.532 1.00 86.62 75 LEU A O 1
ATOM 590 N N . SER A 1 76 ? -4.058 -0.885 8.572 1.00 84.06 76 SER A N 1
ATOM 591 C CA . SER A 1 76 ? -4.227 -2.057 9.433 1.00 84.06 76 SER A CA 1
ATOM 592 C C . SER A 1 76 ? -4.095 -1.699 10.916 1.00 84.06 76 SER A C 1
ATOM 594 O O . SER A 1 76 ? -4.881 -2.182 11.729 1.00 84.06 76 SER A O 1
ATOM 596 N N . HIS A 1 77 ? -3.190 -0.780 11.266 1.00 83.00 77 HIS A N 1
ATOM 597 C CA . HIS A 1 77 ? -2.994 -0.312 12.638 1.00 83.00 77 HIS A CA 1
ATOM 598 C C . HIS A 1 77 ? -4.212 0.457 13.169 1.00 83.00 77 HIS A C 1
ATOM 600 O O . HIS A 1 77 ? -4.676 0.195 14.281 1.00 83.00 77 HIS A O 1
ATOM 606 N N . HIS A 1 78 ? -4.785 1.359 12.365 1.00 87.19 78 HIS A N 1
ATOM 607 C CA . HIS A 1 78 ? -6.018 2.066 12.732 1.00 87.19 78 HIS A CA 1
ATOM 608 C C . HIS A 1 78 ? -7.208 1.110 12.863 1.00 87.19 78 HIS A C 1
ATOM 610 O O . HIS A 1 78 ? -7.984 1.207 13.814 1.00 87.19 78 HIS A O 1
ATOM 616 N N . PHE A 1 79 ? -7.339 0.164 11.934 1.00 89.25 79 PHE A N 1
ATOM 617 C CA . PHE A 1 79 ? -8.415 -0.823 11.928 1.00 89.25 79 PHE A CA 1
ATOM 618 C C . PHE A 1 79 ? -8.390 -1.722 13.161 1.00 89.25 79 PHE A C 1
ATOM 620 O O . PHE A 1 79 ? -9.437 -1.958 13.764 1.00 89.25 79 PHE A O 1
ATOM 627 N N . LEU A 1 80 ? -7.207 -2.167 13.581 1.00 85.81 80 LEU A N 1
ATOM 628 C CA . LEU A 1 80 ? -7.048 -2.972 14.788 1.00 85.81 80 LEU A CA 1
ATOM 629 C C . LEU A 1 80 ? -7.447 -2.192 16.043 1.00 85.81 80 LEU A C 1
ATOM 631 O O . LEU A 1 80 ? -8.223 -2.702 16.846 1.00 85.81 80 LEU A O 1
ATOM 635 N N . ARG A 1 81 ? -7.007 -0.933 16.179 1.00 88.38 81 ARG A N 1
ATOM 636 C CA . ARG A 1 81 ? -7.395 -0.064 17.307 1.00 88.38 81 ARG A CA 1
ATOM 637 C C . ARG A 1 81 ? -8.907 0.166 17.367 1.00 88.38 81 ARG A C 1
ATOM 639 O O . ARG A 1 81 ? -9.486 0.133 18.449 1.00 88.38 81 ARG A O 1
ATOM 646 N N . LEU A 1 82 ? -9.564 0.333 16.216 1.00 91.56 82 LEU A N 1
ATOM 647 C CA . LEU A 1 82 ? -11.026 0.425 16.145 1.00 91.56 82 LEU A CA 1
ATOM 648 C C . LEU A 1 82 ? -11.704 -0.863 16.634 1.00 91.56 82 LEU A C 1
ATOM 650 O O . LEU A 1 82 ? -12.660 -0.784 17.402 1.00 91.56 82 LEU A O 1
ATOM 654 N N . CYS A 1 83 ? -11.206 -2.033 16.224 1.00 89.31 83 CYS A N 1
ATOM 655 C CA . CYS A 1 83 ? -11.742 -3.321 16.676 1.00 89.31 83 CYS A CA 1
ATOM 656 C C . CYS A 1 83 ? -11.541 -3.526 18.189 1.00 89.31 83 CYS A C 1
ATOM 658 O O . CYS A 1 83 ? -12.451 -4.001 18.860 1.00 89.31 83 CYS A O 1
ATOM 660 N N . LEU A 1 84 ? -10.395 -3.113 18.746 1.00 88.75 84 LEU A N 1
ATOM 661 C CA . LEU A 1 84 ? -10.128 -3.184 20.191 1.00 88.75 84 LEU A CA 1
ATOM 662 C C . LEU A 1 84 ? -11.085 -2.318 21.018 1.00 88.75 84 LEU A C 1
ATOM 664 O O . LEU A 1 84 ? -11.550 -2.764 22.067 1.00 88.75 84 LEU A O 1
ATOM 668 N N . LEU A 1 85 ? -11.395 -1.107 20.543 1.00 92.19 85 LEU A N 1
ATOM 669 C CA . LEU A 1 85 ? -12.362 -0.217 21.194 1.00 92.19 85 LEU A CA 1
ATOM 670 C C . LEU A 1 85 ? -13.784 -0.790 21.156 1.00 92.19 85 LEU A C 1
ATOM 672 O O . LEU A 1 85 ? -14.524 -0.654 22.128 1.00 92.19 85 LEU A O 1
ATOM 676 N N . GLU A 1 86 ? -14.165 -1.427 20.048 1.00 92.88 86 GLU A N 1
ATOM 677 C CA . GLU A 1 86 ? -15.480 -2.057 19.902 1.00 92.88 86 GLU A CA 1
ATOM 678 C C . GLU A 1 86 ? -15.633 -3.271 20.822 1.00 92.88 86 GLU A C 1
ATOM 680 O O . GLU A 1 86 ? -16.615 -3.345 21.566 1.00 92.88 86 GLU A O 1
ATOM 685 N N . ASP A 1 87 ? -14.626 -4.152 20.848 1.00 89.50 87 ASP A N 1
ATOM 686 C CA . ASP A 1 87 ? -14.579 -5.310 21.746 1.00 89.50 87 ASP A CA 1
ATOM 687 C C . ASP A 1 87 ? -14.646 -4.874 23.216 1.00 89.50 87 ASP A C 1
ATOM 689 O O . ASP A 1 87 ? -15.401 -5.446 24.005 1.00 89.50 87 ASP A O 1
ATOM 693 N N . PHE A 1 88 ? -13.878 -3.843 23.587 1.00 90.44 88 PHE A N 1
ATOM 694 C CA . PHE A 1 88 ? -13.864 -3.315 24.948 1.00 90.44 88 PHE A CA 1
ATOM 695 C C . PHE A 1 88 ? -15.234 -2.773 25.359 1.00 90.44 88 PHE A C 1
ATOM 697 O O . PHE A 1 88 ? -15.749 -3.124 26.420 1.00 90.44 88 PHE A O 1
ATOM 704 N N . ALA A 1 89 ? -15.851 -1.962 24.500 1.00 91.31 89 ALA A N 1
ATOM 705 C CA . ALA A 1 89 ? -17.144 -1.362 24.784 1.00 91.31 89 ALA A CA 1
ATOM 706 C C . ALA A 1 89 ? -18.261 -2.390 24.964 1.00 91.31 89 ALA A C 1
ATOM 708 O O . ALA A 1 89 ? -19.016 -2.289 25.928 1.00 91.31 89 ALA A O 1
ATOM 709 N N . CYS A 1 90 ? -18.349 -3.376 24.064 1.00 88.62 90 CYS A N 1
ATOM 710 C CA . CYS A 1 90 ? -19.394 -4.396 24.128 1.00 88.62 90 CYS A CA 1
ATOM 711 C C . CYS A 1 90 ? -19.272 -5.264 25.384 1.00 88.62 90 CYS A C 1
ATOM 713 O O . CYS A 1 90 ? -20.283 -5.671 25.949 1.00 88.62 90 CYS A O 1
ATOM 715 N N . ARG A 1 91 ? -18.043 -5.539 25.841 1.00 85.56 91 ARG A N 1
ATOM 716 C CA . ARG A 1 91 ? -17.816 -6.328 27.058 1.00 85.56 91 ARG A CA 1
ATOM 717 C C . ARG A 1 91 ? -18.062 -5.531 28.327 1.00 85.56 91 ARG A C 1
ATOM 719 O O . ARG A 1 91 ? -18.676 -6.056 29.251 1.00 85.56 91 ARG A O 1
ATOM 726 N N . TYR A 1 92 ? -17.611 -4.279 28.378 1.00 84.50 92 TYR A N 1
ATOM 727 C CA . TYR A 1 92 ? -17.780 -3.456 29.571 1.00 84.50 92 TYR A CA 1
ATOM 728 C C . TYR A 1 92 ? -19.258 -3.220 29.892 1.00 84.50 92 TYR A C 1
ATOM 730 O O . TYR A 1 92 ? -19.657 -3.350 31.041 1.00 84.50 92 TYR A O 1
ATOM 738 N N . THR A 1 93 ? -20.108 -2.960 28.893 1.00 81.38 93 THR A N 1
ATOM 739 C CA . THR A 1 93 ? -21.544 -2.732 29.139 1.00 81.38 93 THR A CA 1
ATOM 740 C C . THR A 1 93 ? -22.300 -3.966 29.625 1.00 81.38 93 THR A C 1
ATOM 742 O O . THR A 1 93 ? -23.379 -3.823 30.194 1.00 81.38 93 THR A O 1
ATOM 745 N N . GLN A 1 94 ? -21.745 -5.160 29.417 1.00 75.69 94 GLN A N 1
ATOM 746 C CA . GLN A 1 94 ? -22.312 -6.428 29.877 1.00 75.69 94 GLN A CA 1
ATOM 747 C C . GLN A 1 94 ? -21.807 -6.827 31.274 1.00 75.69 94 GLN A C 1
ATOM 749 O O . GLN A 1 94 ? -22.373 -7.729 31.889 1.00 75.69 94 GLN A O 1
ATOM 754 N N . SER A 1 95 ? -20.763 -6.167 31.784 1.00 68.12 95 SER A N 1
ATOM 755 C CA . SER A 1 95 ? -20.133 -6.472 33.069 1.00 68.12 95 SER A CA 1
ATOM 756 C C . SER A 1 95 ? -20.458 -5.391 34.104 1.00 68.12 95 SER A C 1
ATOM 758 O O . SER A 1 95 ? -20.396 -4.200 33.817 1.00 68.12 95 SER A O 1
ATOM 760 N N . ALA A 1 96 ? -20.795 -5.775 35.337 1.00 60.16 96 ALA A N 1
ATOM 761 C CA . ALA A 1 96 ? -21.124 -4.845 36.426 1.00 60.16 96 ALA A CA 1
ATOM 762 C C . ALA A 1 96 ? -19.874 -4.181 37.060 1.00 60.16 96 ALA A C 1
ATOM 764 O O . ALA A 1 96 ? -19.822 -3.965 38.269 1.00 60.16 96 ALA A O 1
ATOM 765 N N . CYS A 1 97 ? -18.829 -3.903 36.273 1.00 60.69 97 CYS A N 1
ATOM 766 C CA . CYS A 1 97 ? -17.546 -3.393 36.766 1.00 60.69 97 CYS A CA 1
ATOM 767 C C . CYS A 1 97 ? -17.525 -1.859 36.868 1.00 60.69 97 CYS A C 1
ATOM 769 O O . CYS A 1 97 ? -17.840 -1.159 35.908 1.00 60.69 97 CYS A O 1
ATOM 771 N N . HIS A 1 98 ? -17.071 -1.326 38.006 1.00 65.94 98 HIS A N 1
ATOM 772 C CA . HIS A 1 98 ? -17.101 0.118 38.284 1.00 65.94 98 HIS A CA 1
ATOM 773 C C . HIS A 1 98 ? -15.762 0.851 38.101 1.00 65.94 98 HIS A C 1
ATOM 775 O O . HIS A 1 98 ? -15.774 2.060 37.885 1.00 65.94 98 HIS A O 1
ATOM 781 N N . GLU A 1 99 ? -14.620 0.157 38.120 1.00 80.19 99 GLU A N 1
ATOM 782 C CA . GLU A 1 99 ? -13.304 0.798 37.983 1.00 80.19 99 GLU A CA 1
ATOM 783 C C . GLU A 1 99 ? -12.731 0.612 36.581 1.00 80.19 99 GLU A C 1
ATOM 785 O O . GLU A 1 99 ? -12.334 -0.490 36.206 1.00 80.19 99 GLU A O 1
ATOM 790 N N . LEU A 1 100 ? -12.700 1.700 35.812 1.00 87.88 100 LEU A N 1
ATOM 791 C CA . LEU A 1 100 ? -12.113 1.758 34.477 1.00 87.88 100 LEU A CA 1
ATOM 792 C C . LEU A 1 100 ? -10.636 2.118 34.556 1.00 87.88 100 LEU A C 1
ATOM 794 O O . LEU A 1 100 ? -10.255 3.060 35.248 1.00 87.88 100 LEU A O 1
ATOM 798 N N . GLY A 1 101 ? -9.827 1.441 33.754 1.00 90.38 101 GLY A N 1
ATOM 799 C CA . GLY A 1 101 ? -8.451 1.841 33.513 1.00 90.38 101 GLY A CA 1
ATOM 800 C C . GLY A 1 101 ? -8.011 1.502 32.100 1.00 90.38 101 GLY A C 1
ATOM 801 O O . GLY A 1 101 ? -8.716 0.837 31.336 1.00 90.38 101 GLY A O 1
ATOM 802 N N . TRP A 1 102 ? -6.830 1.973 31.729 1.00 92.75 102 TRP A N 1
ATOM 803 C CA . TRP A 1 102 ? -6.230 1.606 30.455 1.00 92.75 102 TRP A CA 1
ATOM 804 C C . TRP A 1 102 ? -4.726 1.413 30.576 1.00 92.75 102 TRP A C 1
ATOM 806 O O . TRP A 1 102 ? -4.065 2.006 31.424 1.00 92.75 102 TRP A O 1
ATOM 816 N N . ILE A 1 103 ? -4.193 0.563 29.711 1.00 92.88 103 ILE A N 1
ATOM 817 C CA . ILE A 1 103 ? -2.770 0.271 29.604 1.00 92.88 103 ILE A CA 1
ATOM 818 C C . ILE A 1 103 ? -2.291 0.777 28.256 1.00 92.88 103 ILE A C 1
ATOM 820 O O . ILE A 1 103 ? -2.896 0.480 27.223 1.00 92.88 103 ILE A O 1
ATOM 824 N N . LYS A 1 104 ? -1.193 1.530 28.266 1.00 92.69 104 LYS A N 1
ATOM 825 C CA . LYS A 1 104 ? -0.516 1.967 27.048 1.00 92.69 104 LYS A CA 1
ATOM 826 C C . LYS A 1 104 ? 0.435 0.867 26.587 1.00 92.69 104 LYS A C 1
ATOM 828 O O . LYS A 1 104 ? 1.298 0.464 27.355 1.00 92.69 104 LYS A O 1
ATOM 833 N N . ILE A 1 105 ? 0.319 0.408 25.345 1.00 91.50 105 ILE A N 1
ATOM 834 C CA . ILE A 1 105 ? 1.326 -0.461 24.731 1.00 91.50 105 ILE A CA 1
ATOM 835 C C . ILE A 1 105 ? 1.983 0.280 23.575 1.00 91.50 105 ILE A C 1
ATOM 837 O O . ILE A 1 105 ? 1.316 0.585 22.588 1.00 91.50 105 ILE A O 1
ATOM 841 N N . ARG A 1 106 ? 3.284 0.545 23.669 1.00 89.00 106 ARG A N 1
ATOM 842 C CA . ARG A 1 106 ? 4.056 1.126 22.569 1.00 89.00 106 ARG A CA 1
ATOM 843 C C . ARG A 1 106 ? 4.614 0.003 21.707 1.00 89.00 106 ARG A C 1
ATOM 845 O O . ARG A 1 106 ? 5.356 -0.848 22.191 1.00 89.00 106 ARG A O 1
ATOM 852 N N . PHE A 1 107 ? 4.242 -0.005 20.432 1.00 85.69 107 PHE A N 1
ATOM 853 C CA . PHE A 1 107 ? 4.631 -1.028 19.466 1.00 85.69 107 PHE A CA 1
ATOM 854 C C . PHE A 1 107 ? 5.406 -0.393 18.299 1.00 85.69 107 PHE A C 1
ATOM 856 O O . PHE A 1 107 ? 4.881 0.507 17.642 1.00 85.69 107 PHE A O 1
ATOM 863 N N . PRO A 1 108 ? 6.635 -0.831 17.988 1.00 77.88 108 PRO A N 1
ATOM 864 C CA . PRO A 1 108 ? 7.405 -0.206 16.924 1.00 77.88 108 PRO A CA 1
ATOM 865 C C . PRO A 1 108 ? 6.824 -0.568 15.553 1.00 77.88 108 PRO A C 1
ATOM 867 O O . PRO A 1 108 ? 6.644 -1.740 15.221 1.00 77.88 108 PRO A O 1
ATOM 870 N N . TYR A 1 109 ? 6.560 0.450 14.735 1.00 70.00 109 TYR A N 1
ATOM 871 C CA . TYR A 1 109 ? 5.859 0.353 13.452 1.00 70.00 109 TYR A CA 1
ATOM 872 C C . TYR A 1 109 ? 6.535 -0.612 12.462 1.00 70.00 109 TYR A C 1
ATOM 874 O O . TYR A 1 109 ? 5.871 -1.317 11.701 1.00 70.00 109 TYR A O 1
ATOM 882 N N . THR A 1 110 ? 7.867 -0.649 12.469 1.00 64.00 110 THR A N 1
ATOM 883 C CA . THR A 1 110 ? 8.695 -1.480 11.581 1.00 64.00 110 THR A CA 1
ATOM 884 C C . THR A 1 110 ? 9.034 -2.844 12.177 1.00 64.00 110 THR A C 1
ATOM 886 O O . THR A 1 110 ? 9.490 -3.723 11.445 1.00 64.00 110 THR A O 1
ATOM 889 N N . ALA A 1 111 ? 8.812 -3.037 13.483 1.00 58.84 111 ALA A N 1
ATOM 890 C CA . ALA A 1 111 ? 9.439 -4.120 14.226 1.00 58.84 111 ALA A CA 1
ATOM 891 C C . ALA A 1 111 ? 8.972 -5.512 13.835 1.00 58.84 111 ALA A C 1
ATOM 893 O O . ALA A 1 111 ? 9.803 -6.408 13.759 1.00 58.84 111 ALA A O 1
ATOM 894 N N . TYR A 1 112 ? 7.688 -5.695 13.524 1.00 64.12 112 TYR A N 1
ATOM 895 C CA . TYR A 1 112 ? 7.146 -7.033 13.303 1.00 64.12 112 TYR A CA 1
ATOM 896 C C . TYR A 1 112 ? 6.013 -6.985 12.286 1.00 64.12 112 TYR A C 1
ATOM 898 O O . TYR A 1 112 ? 4.908 -6.528 12.579 1.00 64.12 112 TYR A O 1
ATOM 906 N N . ARG A 1 113 ? 6.269 -7.453 11.067 1.00 67.31 113 ARG A N 1
ATOM 907 C CA . ARG A 1 113 ? 5.274 -7.525 9.993 1.00 67.31 113 ARG A CA 1
ATOM 908 C C . ARG A 1 113 ? 5.081 -8.992 9.583 1.00 67.31 113 ARG A C 1
ATOM 910 O O . ARG A 1 113 ? 5.938 -9.550 8.911 1.00 67.31 113 ARG A O 1
ATOM 917 N N . GLY A 1 114 ? 3.925 -9.578 9.907 1.00 66.31 114 GLY A N 1
ATOM 918 C CA . GLY A 1 114 ? 3.589 -10.966 9.558 1.00 66.31 114 GLY A CA 1
ATOM 919 C C . GLY A 1 114 ? 2.961 -11.725 10.731 1.00 66.31 114 GLY A C 1
ATOM 920 O O . GLY A 1 114 ? 2.065 -11.193 11.388 1.00 66.31 114 GLY A O 1
ATOM 921 N N . GLN A 1 115 ? 3.379 -12.970 10.981 1.00 69.81 115 GLN A N 1
ATOM 922 C CA . GLN A 1 115 ? 2.817 -13.816 12.040 1.00 69.81 115 GLN A CA 1
ATOM 923 C C . GLN A 1 115 ? 3.091 -13.266 13.441 1.00 69.81 115 GLN A C 1
ATOM 925 O O . GLN A 1 115 ? 2.228 -13.381 14.309 1.00 69.81 115 GLN A O 1
ATOM 930 N N . THR A 1 116 ? 4.238 -12.624 13.671 1.00 76.44 116 THR A N 1
ATOM 931 C CA . THR A 1 116 ? 4.585 -12.124 15.011 1.00 76.44 116 THR A CA 1
ATOM 932 C C . THR A 1 116 ? 3.657 -10.991 15.462 1.00 76.44 116 THR A C 1
ATOM 934 O O . THR A 1 116 ? 3.123 -11.034 16.574 1.00 76.44 116 THR A O 1
ATOM 937 N N . SER A 1 117 ? 3.383 -10.015 14.588 1.00 74.69 117 SER A N 1
ATOM 938 C CA . SER A 1 117 ? 2.391 -8.968 14.869 1.00 74.69 117 SER A CA 1
ATOM 939 C C . SER A 1 117 ? 0.960 -9.484 14.824 1.00 74.69 117 SER A C 1
ATOM 941 O O . SER A 1 117 ? 0.142 -9.055 15.633 1.00 74.69 117 SER A O 1
ATOM 943 N N . ALA A 1 118 ? 0.645 -10.449 13.954 1.00 71.50 118 ALA A N 1
ATOM 944 C CA . ALA A 1 118 ? -0.653 -11.122 13.983 1.00 71.50 118 ALA A CA 1
ATOM 945 C C . ALA A 1 118 ? -0.942 -11.739 15.356 1.00 71.50 118 ALA A C 1
ATOM 947 O O . ALA A 1 118 ? -2.002 -11.506 15.943 1.00 71.50 118 ALA A O 1
ATOM 948 N N . ALA A 1 119 ? 0.036 -12.483 15.876 1.00 78.75 119 ALA A N 1
ATOM 949 C CA . ALA A 1 119 ? -0.043 -13.135 17.168 1.00 78.75 119 ALA A CA 1
ATOM 950 C C . ALA A 1 119 ? -0.158 -12.121 18.308 1.00 78.75 119 ALA A C 1
ATOM 952 O O . ALA A 1 119 ? -0.913 -12.354 19.248 1.00 78.75 119 ALA A O 1
ATOM 953 N N . PHE A 1 120 ? 0.528 -10.980 18.198 1.00 85.38 120 PHE A N 1
ATOM 954 C CA . PHE A 1 120 ? 0.420 -9.894 19.168 1.00 85.38 120 PHE A CA 1
ATOM 955 C C . PHE A 1 120 ? -1.013 -9.369 19.275 1.00 85.38 120 PHE A C 1
ATOM 957 O O . PHE A 1 120 ? -1.548 -9.261 20.374 1.00 85.38 120 PHE A O 1
ATOM 964 N N . PHE A 1 121 ? -1.671 -9.083 18.150 1.00 79.88 121 PHE A N 1
ATOM 965 C CA . PHE A 1 121 ? -3.034 -8.551 18.186 1.00 79.88 121 PHE A CA 1
ATOM 966 C C . PHE A 1 121 ? -4.048 -9.560 18.744 1.00 79.88 121 PHE A C 1
ATOM 968 O O . PHE A 1 121 ? -4.902 -9.172 19.544 1.00 79.88 121 PHE A O 1
ATOM 975 N N . ASP A 1 122 ? -3.934 -10.849 18.396 1.00 79.81 122 ASP A N 1
ATOM 976 C CA . ASP A 1 122 ? -4.763 -11.898 19.018 1.00 79.81 122 ASP A CA 1
ATOM 977 C C . ASP A 1 122 ? -4.460 -12.019 20.521 1.00 79.81 122 ASP A C 1
ATOM 979 O O . ASP A 1 122 ? -5.368 -12.151 21.342 1.00 79.81 122 ASP A O 1
ATOM 983 N N . ALA A 1 123 ? -3.193 -11.888 20.919 1.00 87.50 123 ALA A N 1
ATOM 984 C CA . ALA A 1 123 ? -2.804 -11.887 22.322 1.00 87.50 123 ALA A CA 1
ATOM 985 C C . ALA A 1 123 ? -3.405 -10.707 23.092 1.00 87.50 123 ALA A C 1
ATOM 987 O O . ALA A 1 123 ? -3.912 -10.913 24.195 1.00 87.50 123 ALA A O 1
ATOM 988 N N . VAL A 1 124 ? -3.421 -9.500 22.518 1.00 89.00 124 VAL A N 1
ATOM 989 C CA . VAL A 1 124 ? -4.075 -8.329 23.124 1.00 89.00 124 VAL A CA 1
ATOM 990 C C . VAL A 1 124 ? -5.571 -8.583 23.289 1.00 89.00 124 VAL A C 1
ATOM 992 O O . VAL A 1 124 ? -6.082 -8.418 24.393 1.00 89.00 124 VAL A O 1
ATOM 995 N N . LEU A 1 125 ? -6.267 -9.072 22.256 1.00 82.94 125 LEU A N 1
ATOM 996 C CA . LEU A 1 125 ? -7.693 -9.421 22.346 1.00 82.94 125 LEU A CA 1
ATOM 997 C C . LEU A 1 125 ? -7.969 -10.469 23.438 1.00 82.94 125 LEU A C 1
ATOM 999 O O . LEU A 1 125 ? -8.875 -10.299 24.256 1.00 82.94 125 LEU A O 1
ATOM 1003 N N . ARG A 1 126 ? -7.168 -11.539 23.498 1.00 85.56 126 ARG A N 1
ATOM 1004 C CA . ARG A 1 126 ? -7.264 -12.589 24.530 1.00 85.56 126 ARG A CA 1
ATOM 1005 C C . ARG A 1 126 ? -7.031 -12.040 25.934 1.00 85.56 126 ARG A C 1
ATOM 1007 O O . ARG A 1 126 ? -7.745 -12.411 26.863 1.00 85.56 126 ARG A O 1
ATOM 1014 N N . THR A 1 127 ? -6.062 -11.144 26.073 1.00 88.25 127 THR A N 1
ATOM 1015 C CA . THR A 1 127 ? -5.713 -10.502 27.345 1.00 88.25 127 THR A CA 1
ATOM 1016 C C . THR A 1 127 ? -6.831 -9.567 27.788 1.00 88.25 127 THR A C 1
ATOM 1018 O O . THR A 1 127 ? -7.272 -9.641 28.931 1.00 88.25 127 THR A O 1
ATOM 1021 N N . GLN A 1 128 ? -7.382 -8.774 26.868 1.00 84.81 128 GLN A N 1
ATOM 1022 C CA . GLN A 1 128 ? -8.497 -7.875 27.144 1.00 84.81 128 GLN A CA 1
ATOM 1023 C C . GLN A 1 128 ? -9.746 -8.643 27.586 1.00 84.81 128 GLN A C 1
ATOM 1025 O O . GLN A 1 128 ? -10.428 -8.211 28.507 1.00 84.81 128 GLN A O 1
ATOM 1030 N N . ARG A 1 129 ? -10.037 -9.814 26.999 1.00 82.44 129 ARG A N 1
ATOM 1031 C CA . ARG A 1 129 ? -11.157 -10.677 27.432 1.00 82.44 129 ARG A CA 1
ATOM 1032 C C . ARG A 1 129 ? -11.028 -11.155 28.880 1.00 82.44 129 ARG A C 1
ATOM 1034 O O . ARG A 1 129 ? -12.049 -11.353 29.532 1.00 82.44 129 ARG A O 1
ATOM 1041 N N . GLN A 1 130 ? -9.802 -11.318 29.372 1.00 84.75 130 GLN A N 1
ATOM 1042 C CA . GLN A 1 130 ? -9.524 -11.696 30.760 1.00 84.75 130 GLN A CA 1
ATOM 1043 C C . GLN A 1 130 ? -9.489 -10.471 31.696 1.00 84.75 130 GLN A C 1
ATOM 1045 O O . GLN A 1 130 ? -9.895 -10.586 32.847 1.00 84.75 130 GLN A O 1
ATOM 1050 N N . TYR A 1 131 ? -9.113 -9.290 31.187 1.00 83.12 131 TYR A N 1
ATOM 1051 C CA . TYR A 1 131 ? -9.179 -7.993 31.878 1.00 83.12 131 TYR A CA 1
ATOM 1052 C C . TYR A 1 131 ? -10.373 -7.151 31.403 1.00 83.12 131 TYR A C 1
ATOM 1054 O O . TYR A 1 131 ? -10.251 -6.261 30.561 1.00 83.12 131 TYR A O 1
ATOM 1062 N N . GLN A 1 132 ? -11.561 -7.427 31.940 1.00 78.06 132 GLN A N 1
ATOM 1063 C CA . GLN A 1 132 ? -12.812 -6.837 31.437 1.00 78.06 132 GLN A CA 1
ATOM 1064 C C . GLN A 1 132 ? -12.913 -5.313 31.583 1.00 78.06 132 GLN A C 1
ATOM 1066 O O . GLN A 1 132 ? -13.593 -4.670 30.789 1.00 78.06 132 GLN A O 1
ATOM 1071 N N . ASN A 1 133 ? -12.230 -4.736 32.567 1.00 85.62 133 ASN A N 1
ATOM 1072 C CA . ASN A 1 133 ? -12.295 -3.319 32.914 1.00 85.62 133 ASN A CA 1
ATOM 1073 C C . ASN A 1 133 ? -11.057 -2.515 32.475 1.00 85.62 133 ASN A C 1
ATOM 1075 O O . ASN A 1 133 ? -10.917 -1.347 32.835 1.00 85.62 133 ASN A O 1
ATOM 1079 N N . THR A 1 134 ? -10.153 -3.131 31.707 1.00 89.12 134 THR A N 1
ATOM 1080 C CA . THR A 1 134 ? -8.929 -2.488 31.222 1.00 89.12 134 THR A CA 1
ATOM 1081 C C . THR A 1 134 ? -8.882 -2.468 29.701 1.00 89.12 134 THR A C 1
ATOM 1083 O O . THR A 1 134 ? -8.896 -3.514 29.051 1.00 89.12 134 THR A O 1
ATOM 1086 N N . LEU A 1 135 ? -8.780 -1.271 29.126 1.00 90.88 135 LEU A N 1
ATOM 1087 C CA . LEU A 1 135 ? -8.509 -1.100 27.700 1.00 90.88 135 LEU A CA 1
ATOM 1088 C C . LEU A 1 135 ? -7.004 -1.211 27.441 1.00 90.88 135 LEU A C 1
ATOM 1090 O O . LEU A 1 135 ? -6.219 -0.493 28.056 1.00 90.88 135 LEU A O 1
ATOM 1094 N N . PHE A 1 136 ? -6.594 -2.037 26.482 1.00 91.44 136 PHE A N 1
ATOM 1095 C CA . PHE A 1 136 ? -5.205 -2.070 26.020 1.00 91.44 136 PHE A CA 1
ATOM 1096 C C . PHE A 1 136 ? -5.075 -1.173 24.783 1.00 91.44 136 PHE A C 1
ATOM 1098 O O . PHE A 1 136 ? -5.496 -1.532 23.683 1.00 91.44 136 PHE A O 1
ATOM 1105 N N . CYS A 1 137 ? -4.524 0.027 24.971 1.00 90.38 137 CYS A N 1
ATOM 1106 C CA . CYS A 1 137 ? -4.368 1.025 23.919 1.00 90.38 137 CYS A CA 1
ATOM 1107 C C . CYS A 1 137 ? -2.998 0.883 23.252 1.00 90.38 137 CYS A C 1
ATOM 1109 O O . CYS A 1 137 ? -1.969 1.124 23.881 1.00 90.38 137 CYS A O 1
ATOM 1111 N N . ILE A 1 138 ? -2.993 0.496 21.977 1.00 89.44 138 ILE A N 1
ATOM 1112 C CA . ILE A 1 138 ? -1.765 0.321 21.197 1.00 89.44 138 ILE A CA 1
ATOM 1113 C C . ILE A 1 138 ? -1.402 1.641 20.514 1.00 89.44 138 ILE A C 1
ATOM 1115 O O . ILE A 1 138 ? -2.191 2.175 19.730 1.00 89.44 138 ILE A O 1
ATOM 1119 N N . GLU A 1 139 ? -0.193 2.125 20.778 1.00 86.75 139 GLU A N 1
ATOM 1120 C CA . GLU A 1 139 ? 0.435 3.265 20.117 1.00 86.75 139 GLU A CA 1
ATOM 1121 C C . GLU A 1 139 ? 1.580 2.764 19.242 1.00 86.75 139 GLU A C 1
ATOM 1123 O O . GLU A 1 139 ? 2.509 2.113 19.724 1.00 86.75 139 GLU A O 1
ATOM 1128 N N . PHE A 1 140 ? 1.509 3.060 17.947 1.00 81.50 140 PHE A N 1
ATOM 1129 C CA . PHE A 1 140 ? 2.572 2.709 17.015 1.00 81.50 140 PHE A CA 1
ATOM 1130 C C . PHE A 1 140 ? 3.563 3.860 16.915 1.00 81.50 140 PHE A C 1
ATOM 1132 O O . PHE A 1 140 ? 3.141 5.001 16.761 1.00 81.50 140 PHE A O 1
ATOM 1139 N N . TYR A 1 141 ? 4.860 3.566 16.963 1.00 75.31 141 TYR A N 1
ATOM 1140 C CA . TYR A 1 141 ? 5.906 4.586 16.852 1.00 75.31 141 TYR A CA 1
ATOM 1141 C C . TYR A 1 141 ? 6.971 4.192 15.830 1.00 75.31 141 TYR A C 1
ATOM 1143 O O . TYR A 1 141 ? 7.231 3.003 15.626 1.00 75.31 141 TYR A O 1
ATOM 1151 N N . ASP A 1 142 ? 7.603 5.173 15.187 1.00 69.94 142 ASP A N 1
ATOM 1152 C CA . ASP A 1 142 ? 8.756 4.910 14.328 1.00 69.94 142 ASP A CA 1
ATOM 1153 C C . ASP A 1 142 ? 10.024 4.787 15.181 1.00 69.94 142 ASP A C 1
ATOM 1155 O O . ASP A 1 142 ? 10.446 5.736 15.836 1.00 69.94 142 ASP A O 1
ATOM 1159 N N . SER A 1 143 ? 10.646 3.607 15.173 1.00 65.88 143 SER A N 1
ATOM 1160 C CA . SER A 1 143 ? 11.899 3.368 15.894 1.00 65.88 143 SER A CA 1
ATOM 1161 C C . SER A 1 143 ? 13.090 4.150 15.329 1.00 65.88 143 SER A C 1
ATOM 1163 O O . SER A 1 143 ? 14.114 4.230 15.999 1.00 65.88 143 SER A O 1
ATOM 1165 N N . TYR A 1 144 ? 12.992 4.661 14.095 1.00 61.47 144 TYR A N 1
ATOM 1166 C CA . TYR A 1 144 ? 14.037 5.471 13.459 1.00 61.47 144 TYR A CA 1
ATOM 1167 C C . TYR A 1 144 ? 13.994 6.945 13.870 1.00 61.47 144 TYR A C 1
ATOM 1169 O O . TYR A 1 144 ? 14.995 7.645 13.734 1.00 61.47 144 TYR A O 1
ATOM 1177 N N . LEU A 1 145 ? 12.852 7.423 14.366 1.00 56.53 145 LEU A N 1
ATOM 1178 C CA . LEU A 1 145 ? 12.699 8.792 14.834 1.00 56.53 145 LEU A CA 1
ATOM 1179 C C . LEU A 1 145 ? 12.950 8.809 16.345 1.00 56.53 145 LEU A C 1
ATOM 1181 O O . LEU A 1 145 ? 12.086 8.438 17.141 1.00 56.53 145 LEU A O 1
ATOM 1185 N N . GLN A 1 146 ? 14.154 9.224 16.748 1.00 45.50 146 GLN A N 1
ATOM 1186 C CA . GLN A 1 146 ? 14.396 9.649 18.125 1.00 45.50 146 GLN A CA 1
ATOM 1187 C C . GLN A 1 146 ? 13.572 10.922 18.340 1.00 45.50 146 GLN A C 1
ATOM 1189 O O . GLN A 1 146 ? 13.910 11.970 17.809 1.00 45.50 146 GLN A O 1
ATOM 1194 N N . GLU A 1 147 ? 12.455 10.805 19.055 1.00 42.84 147 GLU A N 1
ATOM 1195 C CA . GLU A 1 147 ? 11.660 11.948 19.520 1.00 42.84 147 GLU A CA 1
ATOM 1196 C C . GLU A 1 147 ? 11.050 12.830 18.412 1.00 42.84 147 GLU A C 1
ATOM 1198 O O . GLU A 1 147 ? 11.408 13.988 18.249 1.00 42.84 147 GLU A O 1
ATOM 1203 N N . SER A 1 148 ? 10.071 12.330 17.653 1.00 36.19 148 SER A N 1
ATOM 1204 C CA . SER A 1 148 ? 8.962 13.176 17.159 1.00 36.19 148 SER A CA 1
ATOM 1205 C C . SER A 1 148 ? 7.938 12.356 16.385 1.00 36.19 148 SER A C 1
ATOM 1207 O O . SER A 1 148 ? 7.973 12.248 15.167 1.00 36.19 148 SER A O 1
ATOM 1209 N N . ASP A 1 149 ? 6.958 11.819 17.098 1.00 37.72 149 ASP A N 1
ATOM 1210 C CA . ASP A 1 149 ? 5.619 11.729 16.513 1.00 37.72 149 ASP A CA 1
ATOM 1211 C C . ASP A 1 149 ? 4.575 11.923 17.615 1.00 37.72 149 ASP A C 1
ATOM 1213 O O . ASP A 1 149 ? 3.580 11.211 17.715 1.00 37.72 149 ASP A O 1
ATOM 1217 N N . SER A 1 150 ? 4.806 12.921 18.481 1.00 40.41 150 SER A N 1
ATOM 1218 C CA . SER A 1 150 ? 3.788 13.443 19.396 1.00 40.41 150 SER A CA 1
ATOM 1219 C C . SER A 1 150 ? 2.742 14.242 18.614 1.00 40.41 150 SER A C 1
ATOM 1221 O O . SER A 1 150 ? 2.458 15.401 18.913 1.00 40.41 150 SER A O 1
ATOM 1223 N N . ARG A 1 151 ? 2.140 13.633 17.589 1.00 48.97 151 ARG A N 1
ATOM 1224 C CA . ARG A 1 151 ? 0.737 13.927 17.330 1.00 48.97 151 ARG A CA 1
ATOM 1225 C C . ARG A 1 151 ? 0.015 13.352 18.532 1.00 48.97 151 ARG A C 1
ATOM 1227 O O . ARG A 1 151 ? 0.128 12.157 18.778 1.00 48.97 151 ARG A O 1
ATOM 1234 N N . GLU A 1 152 ? -0.626 14.209 19.319 1.00 52.34 152 GLU A N 1
ATOM 1235 C CA . GLU A 1 152 ? -1.456 13.788 20.446 1.00 52.34 152 GLU A CA 1
ATOM 1236 C C . GLU A 1 152 ? -2.537 12.826 19.938 1.00 52.34 152 GLU A C 1
ATOM 1238 O O . GLU A 1 152 ? -3.608 13.224 19.476 1.00 52.34 152 GLU A O 1
ATOM 1243 N N . ASP A 1 153 ? -2.206 11.540 19.964 1.00 67.00 153 ASP A N 1
ATOM 1244 C CA . ASP A 1 153 ? -3.124 10.450 19.721 1.00 67.00 153 ASP A CA 1
ATOM 1245 C C . ASP A 1 153 ? -4.127 10.445 20.878 1.00 67.00 153 ASP A C 1
ATOM 1247 O O . ASP A 1 153 ? -3.762 10.651 22.039 1.00 67.00 153 ASP A O 1
ATOM 1251 N N . TRP A 1 154 ? -5.408 10.234 20.575 1.00 83.25 154 TRP A N 1
ATOM 1252 C CA . TRP A 1 154 ? -6.444 10.215 21.608 1.00 83.25 154 TRP A CA 1
ATOM 1253 C C . TRP A 1 154 ? -6.084 9.263 22.759 1.00 83.25 154 TRP A C 1
ATOM 1255 O O . TRP A 1 154 ? -5.875 8.064 22.549 1.00 83.25 154 TRP A O 1
ATOM 1265 N N . ALA A 1 155 ? -6.079 9.803 23.978 1.00 85.25 155 ALA A N 1
ATOM 1266 C CA . ALA A 1 155 ? -5.941 9.040 25.207 1.00 85.25 155 ALA A CA 1
ATOM 1267 C C . ALA A 1 155 ? -7.315 8.860 25.877 1.00 85.25 155 ALA A C 1
ATOM 1269 O O . ALA A 1 155 ? -8.104 9.814 25.931 1.00 85.25 155 ALA A O 1
ATOM 1270 N N . PRO A 1 156 ? -7.618 7.668 26.421 1.00 88.69 156 PRO A N 1
ATOM 1271 C CA . PRO A 1 156 ? -8.814 7.478 27.225 1.00 88.69 156 PRO A CA 1
ATOM 1272 C C . PRO A 1 156 ? -8.824 8.424 28.438 1.00 88.69 156 PRO A C 1
ATOM 1274 O O . PRO A 1 156 ? -7.787 8.599 29.077 1.00 88.69 156 PRO A O 1
ATOM 1277 N N . PRO A 1 157 ? -9.983 8.990 28.821 1.00 89.69 157 PRO A N 1
ATOM 1278 C CA . PRO A 1 157 ? -10.090 9.915 29.955 1.00 89.69 157 PRO A CA 1
ATOM 1279 C C . PRO A 1 157 ? -10.039 9.220 31.332 1.00 89.69 157 PRO A C 1
ATOM 1281 O O . PRO A 1 157 ? -10.359 9.831 32.348 1.00 89.69 157 PRO A O 1
ATOM 1284 N N . TRP A 1 158 ? -9.699 7.932 31.371 1.00 90.75 158 TRP A N 1
ATOM 1285 C CA . TRP A 1 158 ? -9.631 7.093 32.573 1.00 90.75 158 TRP A CA 1
ATOM 1286 C C . TRP A 1 158 ? -8.180 7.004 33.076 1.00 90.75 158 TRP A C 1
ATOM 1288 O O . TRP A 1 158 ? -7.259 7.332 32.321 1.00 90.75 158 TRP A O 1
ATOM 1298 N N . PRO A 1 159 ? -7.924 6.549 34.316 1.00 92.12 159 PRO A N 1
ATOM 1299 C CA . PRO A 1 159 ? -6.559 6.388 34.807 1.00 92.12 159 PRO A CA 1
ATOM 1300 C C . PRO A 1 159 ? -5.748 5.405 33.948 1.00 92.12 159 PRO A C 1
ATOM 1302 O O . PRO A 1 159 ? -6.204 4.306 33.614 1.00 92.12 159 PRO A O 1
ATOM 1305 N N . ARG A 1 160 ? -4.518 5.809 33.606 1.00 92.88 160 ARG A N 1
ATOM 1306 C CA . ARG A 1 160 ? -3.522 4.932 32.982 1.00 92.88 160 ARG A CA 1
ATOM 1307 C C . ARG A 1 160 ? -2.934 4.032 34.067 1.00 92.88 160 ARG A C 1
ATOM 1309 O O . ARG A 1 160 ? -2.276 4.534 34.971 1.00 92.88 160 ARG A O 1
ATOM 1316 N N . LEU A 1 161 ? -3.182 2.730 33.971 1.00 92.62 161 LEU A N 1
ATOM 1317 C CA . LEU A 1 161 ? -2.754 1.736 34.960 1.00 92.62 161 LEU A CA 1
ATOM 1318 C C . LEU A 1 161 ? -1.283 1.347 34.794 1.00 92.62 161 LEU A C 1
ATOM 1320 O O . LEU A 1 161 ? -0.601 1.109 35.783 1.00 92.62 161 LEU A O 1
ATOM 1324 N N . ALA A 1 162 ? -0.814 1.259 33.547 1.00 92.12 162 ALA A N 1
ATOM 1325 C CA . ALA A 1 162 ? 0.564 0.911 33.219 1.00 92.12 162 ALA A CA 1
ATOM 1326 C C . ALA A 1 162 ? 0.924 1.303 31.778 1.00 92.12 162 ALA A C 1
ATOM 1328 O O . ALA A 1 162 ? 0.048 1.580 30.946 1.00 92.12 162 ALA A O 1
ATOM 1329 N N . GLN A 1 163 ? 2.216 1.264 31.473 1.00 92.25 163 GLN A N 1
ATOM 1330 C CA . GLN A 1 163 ? 2.778 1.331 30.138 1.00 92.25 163 GLN A CA 1
ATOM 1331 C C . GLN A 1 163 ? 3.768 0.196 29.895 1.00 92.25 163 GLN A C 1
ATOM 1333 O O . GLN A 1 163 ? 4.674 -0.052 30.690 1.00 92.25 163 GLN A O 1
ATOM 1338 N N . PHE A 1 164 ? 3.606 -0.441 28.737 1.00 90.31 164 PHE A N 1
ATOM 1339 C CA . PHE A 1 164 ? 4.479 -1.489 28.235 1.00 90.31 164 PHE A CA 1
ATOM 1340 C C . PHE A 1 164 ? 5.074 -1.061 26.896 1.00 90.31 164 PHE A C 1
ATOM 1342 O O . PHE A 1 164 ? 4.339 -0.689 25.981 1.00 90.31 164 PHE A O 1
ATOM 1349 N N . ASP A 1 165 ? 6.386 -1.175 26.750 1.00 88.25 165 ASP A N 1
ATOM 1350 C CA . ASP A 1 165 ? 7.073 -0.914 25.490 1.00 88.25 165 ASP A CA 1
ATOM 1351 C C . ASP A 1 165 ? 7.556 -2.244 24.910 1.00 88.25 165 ASP A C 1
ATOM 1353 O O . ASP A 1 165 ? 8.251 -3.017 25.572 1.00 88.25 165 ASP A O 1
ATOM 1357 N N . ILE A 1 166 ? 7.178 -2.526 23.664 1.00 87.31 166 ILE A N 1
ATOM 1358 C CA . ILE A 1 166 ? 7.725 -3.657 22.919 1.00 87.31 166 ILE A CA 1
ATOM 1359 C C . ILE A 1 166 ? 9.027 -3.197 22.281 1.00 87.31 166 ILE A C 1
ATOM 1361 O O . ILE A 1 166 ? 9.021 -2.356 21.385 1.00 87.31 166 ILE A O 1
ATOM 1365 N N . VAL A 1 167 ? 10.146 -3.755 22.724 1.00 85.69 167 VAL A N 1
ATOM 1366 C CA . VAL A 1 167 ? 11.480 -3.349 22.274 1.00 85.69 167 VAL A CA 1
ATOM 1367 C C . VAL A 1 167 ? 12.257 -4.536 21.726 1.00 85.69 167 VAL A C 1
ATOM 1369 O O . VAL A 1 167 ? 11.973 -5.692 22.038 1.00 85.69 167 VAL A O 1
ATOM 1372 N N . ILE A 1 168 ? 13.233 -4.238 20.872 1.00 85.50 168 ILE A N 1
ATOM 1373 C CA . ILE A 1 168 ? 14.256 -5.202 20.477 1.00 85.50 168 ILE A CA 1
ATOM 1374 C C . ILE A 1 168 ? 15.483 -4.892 21.317 1.00 85.50 168 ILE A C 1
ATOM 1376 O O . ILE A 1 168 ? 16.058 -3.811 21.186 1.00 85.50 168 ILE A O 1
ATOM 1380 N N . SER A 1 169 ? 15.861 -5.836 22.170 1.00 84.81 169 SER A N 1
ATOM 1381 C CA . SER A 1 169 ? 17.018 -5.710 23.050 1.00 84.81 169 SER A CA 1
ATOM 1382 C C . SER A 1 169 ? 18.145 -6.624 22.555 1.00 84.81 169 SER A C 1
ATOM 1384 O O . SER A 1 169 ? 17.879 -7.789 22.233 1.00 84.81 169 SER A O 1
ATOM 1386 N N . PRO A 1 170 ? 19.398 -6.138 22.477 1.00 81.88 170 PRO A N 1
ATOM 1387 C CA . PRO A 1 170 ? 20.544 -7.006 22.250 1.00 81.88 170 PRO A CA 1
ATOM 1388 C C . PRO A 1 170 ? 20.778 -7.873 23.494 1.00 81.88 170 PRO A C 1
ATOM 1390 O O . PRO A 1 170 ? 20.721 -7.375 24.618 1.00 81.88 170 PRO A O 1
ATOM 1393 N N . ILE A 1 171 ? 21.056 -9.162 23.303 1.00 78.31 171 ILE A N 1
ATOM 1394 C CA . ILE A 1 171 ? 21.430 -10.083 24.385 1.00 78.31 171 ILE A CA 1
ATOM 1395 C C . ILE A 1 171 ? 22.720 -10.827 24.019 1.00 78.31 171 ILE A C 1
ATOM 1397 O O . ILE A 1 171 ? 22.957 -11.128 22.848 1.00 78.31 171 ILE A O 1
ATOM 1401 N N . LEU A 1 172 ? 23.554 -11.089 25.030 1.00 59.06 172 LEU A N 1
ATOM 1402 C CA . LEU A 1 172 ? 24.840 -11.791 24.892 1.00 59.06 172 LEU A CA 1
ATOM 1403 C C . LEU A 1 172 ? 24.717 -13.304 25.142 1.00 59.06 172 LEU A C 1
ATOM 1405 O O . LEU A 1 172 ? 25.460 -14.085 24.561 1.00 59.06 172 LEU A O 1
ATOM 1409 N N . GLU A 1 173 ? 23.756 -13.729 25.966 1.00 56.72 173 GLU A N 1
ATOM 1410 C CA . GLU A 1 173 ? 23.468 -15.138 26.259 1.00 56.72 173 GLU A CA 1
ATOM 1411 C C . GLU A 1 173 ? 21.954 -15.384 26.261 1.00 56.72 173 GLU A C 1
ATOM 1413 O O . GLU A 1 173 ? 21.166 -14.445 26.407 1.00 56.72 173 GLU A O 1
ATOM 1418 N N . ARG A 1 174 ? 21.536 -16.652 26.105 1.00 53.50 174 ARG A N 1
ATOM 1419 C CA . ARG A 1 174 ? 20.140 -17.080 26.300 1.00 53.50 174 ARG A CA 1
ATOM 1420 C C . ARG A 1 174 ? 19.762 -16.852 27.767 1.00 53.50 174 ARG A C 1
ATOM 1422 O O . ARG A 1 174 ? 19.897 -17.754 28.588 1.00 53.50 174 ARG A O 1
ATOM 1429 N N . SER A 1 175 ? 19.319 -15.648 28.107 1.00 44.34 175 SER A N 1
ATOM 1430 C CA . SER A 1 175 ? 18.723 -15.369 29.408 1.00 44.34 175 SER A CA 1
ATOM 1431 C C . SER A 1 175 ? 17.518 -16.297 29.627 1.00 44.34 175 SER A C 1
ATOM 1433 O O . SER A 1 175 ? 16.909 -16.786 28.674 1.00 44.34 175 SER A O 1
ATOM 1435 N N . GLY A 1 176 ? 17.216 -16.626 30.885 1.00 50.62 176 GLY A N 1
ATOM 1436 C CA . GLY A 1 176 ? 16.150 -17.575 31.218 1.00 50.62 176 GLY A CA 1
ATOM 1437 C C . GLY A 1 176 ? 14.803 -17.193 30.593 1.00 50.62 176 GLY A C 1
ATOM 1438 O O . GLY A 1 176 ? 14.491 -16.012 30.451 1.00 50.62 176 GLY A O 1
ATOM 1439 N N . GLU A 1 177 ? 13.998 -18.202 30.254 1.00 51.97 177 GLU A N 1
ATOM 1440 C CA . GLU A 1 177 ? 12.745 -18.146 29.476 1.00 51.97 177 GLU A CA 1
ATOM 1441 C C . GLU A 1 177 ? 11.648 -17.182 29.992 1.00 51.97 177 GLU A C 1
ATOM 1443 O O . GLU A 1 177 ? 10.561 -17.138 29.425 1.00 51.97 177 GLU A O 1
ATOM 1448 N N . ASN A 1 178 ? 11.866 -16.372 31.032 1.00 54.41 178 ASN A N 1
ATOM 1449 C CA . ASN A 1 178 ? 10.817 -15.593 31.701 1.00 54.41 178 ASN A CA 1
ATOM 1450 C C . ASN A 1 178 ? 10.756 -14.087 31.383 1.00 54.41 178 ASN A C 1
ATOM 1452 O O . ASN A 1 178 ? 9.805 -13.455 31.830 1.00 54.41 178 ASN A O 1
ATOM 1456 N N . SER A 1 179 ? 11.676 -13.502 30.599 1.00 63.88 179 SER A N 1
ATOM 1457 C CA . SER A 1 179 ? 11.650 -12.045 30.318 1.00 63.88 179 SER A CA 1
ATOM 1458 C C . SER A 1 179 ? 11.411 -11.629 28.856 1.00 63.88 179 SER A C 1
ATOM 1460 O O . SER A 1 179 ? 10.934 -10.521 28.626 1.00 63.88 179 SER A O 1
ATOM 1462 N N . PHE A 1 180 ? 11.668 -12.485 27.859 1.00 75.56 180 PHE A N 1
ATOM 1463 C CA . PHE A 1 180 ? 11.522 -12.143 26.431 1.00 75.56 180 PHE A CA 1
ATOM 1464 C C . PHE A 1 180 ? 10.620 -13.121 25.666 1.00 75.56 180 PHE A C 1
ATOM 1466 O O . PHE A 1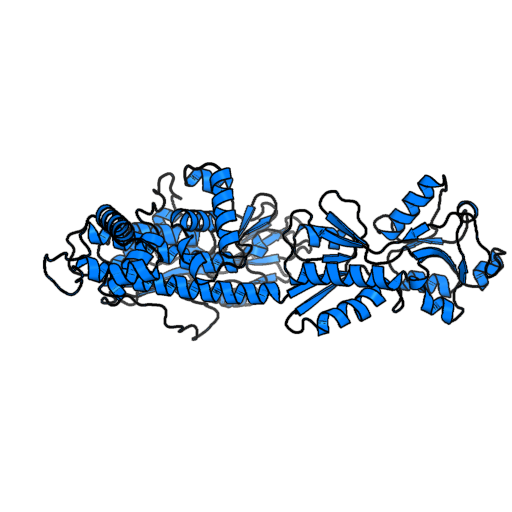 180 ? 10.491 -14.289 26.020 1.00 75.56 180 PHE A O 1
ATOM 1473 N N . LEU A 1 181 ? 9.960 -12.651 24.608 1.00 80.31 181 LEU A N 1
ATOM 1474 C CA . LEU A 1 181 ? 9.023 -13.434 23.795 1.00 80.31 181 LEU A CA 1
ATOM 1475 C C . LEU A 1 181 ? 9.739 -14.429 22.873 1.00 80.31 181 LEU A C 1
ATOM 1477 O O . LEU A 1 181 ? 9.357 -15.591 22.798 1.00 80.31 181 LEU A O 1
ATOM 1481 N N . LYS A 1 182 ? 10.745 -13.946 22.142 1.00 81.06 182 LYS A N 1
ATOM 1482 C CA . LYS A 1 182 ? 11.511 -14.702 21.146 1.00 81.06 182 LYS A CA 1
ATOM 1483 C C . LYS A 1 182 ? 12.907 -14.101 21.061 1.00 81.06 182 LYS A C 1
ATOM 1485 O O . LYS A 1 182 ? 13.035 -12.879 21.111 1.00 81.06 182 LYS A O 1
ATOM 1490 N N . ALA A 1 183 ? 13.920 -14.944 20.901 1.00 85.81 183 ALA A N 1
ATOM 1491 C CA . ALA A 1 183 ? 15.279 -14.528 20.577 1.00 85.81 183 ALA A CA 1
ATOM 1492 C C . ALA A 1 183 ? 15.659 -15.026 19.178 1.00 85.81 183 ALA A C 1
ATOM 1494 O O . ALA A 1 183 ? 15.159 -16.058 18.724 1.00 85.81 183 ALA A O 1
ATOM 1495 N N . GLY A 1 184 ? 16.522 -14.284 18.494 1.00 86.19 184 GLY A N 1
ATOM 1496 C CA . GLY A 1 184 ? 16.937 -14.562 17.131 1.00 86.19 184 GLY A CA 1
ATOM 1497 C C . GLY A 1 184 ? 18.378 -14.145 16.872 1.00 86.19 184 GLY A C 1
ATOM 1498 O O . GLY A 1 184 ? 18.811 -13.068 17.284 1.00 86.19 184 GLY A O 1
ATOM 1499 N N . GLY A 1 185 ? 19.114 -15.033 16.209 1.00 88.75 185 GLY A N 1
ATOM 1500 C CA . GLY A 1 185 ? 20.479 -14.779 15.757 1.00 88.75 185 GLY A CA 1
ATOM 1501 C C . GLY A 1 185 ? 20.533 -14.203 14.351 1.00 88.75 185 GLY A C 1
ATOM 1502 O O . GLY A 1 185 ? 19.511 -14.047 13.677 1.00 88.75 185 GLY A O 1
ATOM 1503 N N . TRP A 1 186 ? 21.750 -13.921 13.905 1.00 90.69 186 TRP A N 1
ATOM 1504 C CA . TRP A 1 186 ? 22.026 -13.385 12.579 1.00 90.69 186 TRP A CA 1
ATOM 1505 C C . TRP A 1 186 ? 22.203 -14.499 11.550 1.00 90.69 186 TRP A C 1
ATOM 1507 O O . TRP A 1 186 ? 22.722 -15.576 11.846 1.00 90.69 186 TRP A O 1
ATOM 1517 N N . LEU A 1 187 ? 21.725 -14.245 10.337 1.00 90.25 187 LEU A N 1
ATOM 1518 C CA . LEU A 1 187 ? 21.730 -15.179 9.220 1.00 90.25 187 LEU A CA 1
ATOM 1519 C C . LEU A 1 187 ? 22.117 -14.443 7.935 1.00 90.25 187 LEU A C 1
ATOM 1521 O O . LEU A 1 187 ? 21.752 -13.282 7.739 1.00 90.25 187 LEU A O 1
ATOM 1525 N N . LEU A 1 188 ? 22.800 -15.148 7.039 1.00 89.44 188 LEU A N 1
ATOM 1526 C CA . LEU A 1 188 ? 22.979 -14.747 5.651 1.00 89.44 188 LEU A CA 1
ATOM 1527 C C . LEU A 1 188 ? 21.843 -15.329 4.815 1.00 89.44 188 LEU A C 1
ATOM 1529 O O . LEU A 1 188 ? 21.599 -16.534 4.831 1.00 89.44 188 LEU A O 1
ATOM 1533 N N . LEU A 1 189 ? 21.165 -14.461 4.081 1.00 88.12 189 LEU A N 1
ATOM 1534 C CA . LEU A 1 189 ? 20.084 -14.769 3.160 1.00 88.12 189 LEU A CA 1
ATOM 1535 C C . LEU A 1 189 ? 20.628 -14.635 1.726 1.00 88.12 189 LEU A C 1
ATOM 1537 O O . LEU A 1 189 ? 21.033 -13.547 1.319 1.00 88.12 189 LEU A O 1
ATOM 1541 N N . HIS A 1 190 ? 20.682 -15.736 0.972 1.00 86.56 190 HIS A N 1
ATOM 1542 C CA . HIS A 1 190 ? 21.311 -15.806 -0.361 1.00 86.56 190 HIS A CA 1
ATOM 1543 C C . HIS A 1 190 ? 20.554 -16.744 -1.314 1.00 86.56 190 HIS A C 1
ATOM 1545 O O . HIS A 1 190 ? 19.804 -17.613 -0.873 1.00 86.56 190 HIS A O 1
ATOM 1551 N N . SER A 1 191 ? 20.715 -16.578 -2.627 1.00 81.06 191 SER A N 1
ATOM 1552 C CA . SER A 1 191 ? 20.153 -17.519 -3.605 1.00 81.06 191 SER A CA 1
ATOM 1553 C C . SER A 1 191 ? 20.928 -18.841 -3.619 1.00 81.06 191 SER A C 1
ATOM 1555 O O . SER A 1 191 ? 22.098 -18.896 -3.243 1.00 81.06 191 SER A O 1
ATOM 1557 N N . GLN A 1 192 ? 20.295 -19.907 -4.123 1.00 72.69 192 GLN A N 1
ATOM 1558 C CA . GLN A 1 192 ? 20.933 -21.227 -4.292 1.00 72.69 192 GLN A CA 1
ATOM 1559 C C . GLN A 1 192 ? 22.185 -21.204 -5.188 1.00 72.69 192 GLN A C 1
ATOM 1561 O O . GLN A 1 192 ? 23.016 -22.098 -5.105 1.00 72.69 192 GLN A O 1
ATOM 1566 N N . SER A 1 193 ? 22.311 -20.195 -6.055 1.00 68.38 193 SER A N 1
ATOM 1567 C CA . SER A 1 193 ? 23.475 -19.975 -6.921 1.00 68.38 193 SER A CA 1
ATOM 1568 C C . SER A 1 193 ? 24.715 -19.469 -6.179 1.00 68.38 193 SER A C 1
ATOM 1570 O O . SER A 1 193 ? 25.794 -19.448 -6.765 1.00 68.38 193 SER A O 1
ATOM 1572 N N . VAL A 1 194 ? 24.573 -19.027 -4.927 1.00 68.75 194 VAL A N 1
ATOM 1573 C CA . VAL A 1 194 ? 25.679 -18.531 -4.107 1.00 68.75 194 VAL A CA 1
ATOM 1574 C C . VAL A 1 194 ? 26.152 -19.654 -3.192 1.00 68.75 194 VAL A C 1
ATOM 1576 O O . VAL A 1 194 ? 25.442 -20.041 -2.264 1.00 68.75 194 VAL A O 1
ATOM 1579 N N . GLU A 1 195 ? 27.360 -20.160 -3.436 1.00 64.00 195 GLU A N 1
ATOM 1580 C CA . GLU A 1 195 ? 28.005 -21.125 -2.547 1.00 64.00 195 GLU A CA 1
ATOM 1581 C C . GLU A 1 195 ? 28.480 -20.425 -1.267 1.00 64.00 195 GLU A C 1
ATOM 1583 O O . GLU A 1 195 ? 29.460 -19.680 -1.263 1.00 64.00 195 GLU A O 1
ATOM 1588 N N . ILE A 1 196 ? 27.775 -20.678 -0.162 1.00 63.88 196 ILE A N 1
ATOM 1589 C CA . ILE A 1 196 ? 28.240 -20.354 1.188 1.00 63.88 196 ILE A CA 1
ATOM 1590 C C . ILE A 1 196 ? 28.629 -21.674 1.854 1.00 63.88 196 ILE A C 1
ATOM 1592 O O . ILE A 1 196 ? 27.782 -22.537 2.080 1.00 63.88 196 ILE A O 1
ATOM 1596 N N . LEU A 1 197 ? 29.920 -21.856 2.136 1.00 55.81 197 LEU A N 1
ATOM 1597 C CA . LEU A 1 197 ? 30.417 -23.070 2.785 1.00 55.81 197 LEU A CA 1
ATOM 1598 C C . LEU A 1 197 ? 29.857 -23.155 4.221 1.00 55.81 197 LEU A C 1
ATOM 1600 O O . LEU A 1 197 ? 30.008 -22.199 4.986 1.00 55.81 197 LEU A O 1
ATOM 1604 N N . PRO A 1 198 ? 29.206 -24.266 4.615 1.00 48.03 198 PRO A N 1
ATOM 1605 C CA . PRO A 1 198 ? 28.599 -24.388 5.934 1.00 48.03 198 PRO A CA 1
ATOM 1606 C C . PRO A 1 198 ? 29.682 -24.490 7.012 1.00 48.03 198 PRO A C 1
ATOM 1608 O O . PRO A 1 198 ? 30.455 -25.446 7.053 1.00 48.03 198 PRO A O 1
ATOM 1611 N N . GLY A 1 199 ? 29.730 -23.513 7.912 1.00 45.59 199 GLY A N 1
ATOM 1612 C CA . GLY A 1 199 ? 30.646 -23.541 9.046 1.00 45.59 199 GLY A CA 1
ATOM 1613 C C . GLY A 1 199 ? 30.137 -24.436 10.177 1.00 45.59 199 GLY A C 1
ATOM 1614 O O . GLY A 1 199 ? 29.026 -24.240 10.669 1.00 45.59 199 GLY A O 1
ATOM 1615 N N . ARG A 1 200 ? 30.982 -25.358 10.661 1.00 37.78 200 ARG A N 1
ATOM 1616 C CA . ARG A 1 200 ? 31.048 -25.692 12.094 1.00 37.78 200 ARG A CA 1
ATOM 1617 C C . ARG A 1 200 ? 32.448 -26.121 12.541 1.00 37.78 200 ARG A C 1
ATOM 1619 O O . ARG A 1 200 ? 33.041 -27.022 11.964 1.00 37.78 200 ARG A O 1
ATOM 1626 N N . ALA A 1 201 ? 32.850 -25.492 13.649 1.00 39.16 201 ALA A N 1
ATOM 1627 C CA . ALA A 1 201 ? 33.887 -25.835 14.623 1.00 39.16 201 ALA A CA 1
ATOM 1628 C C . ALA A 1 201 ? 35.309 -26.071 14.088 1.00 39.16 201 ALA A C 1
ATOM 1630 O O . ALA A 1 201 ? 35.760 -27.205 13.966 1.00 39.16 201 ALA A O 1
ATOM 1631 N N . GLY A 1 202 ? 36.044 -24.975 13.900 1.00 43.41 202 GLY A N 1
ATOM 1632 C CA . GLY A 1 202 ? 37.501 -25.014 13.777 1.00 43.41 202 GLY A CA 1
ATOM 1633 C C . GLY A 1 202 ? 38.004 -24.196 12.604 1.00 43.41 202 GLY A C 1
ATOM 1634 O O . GLY A 1 202 ? 38.363 -24.762 11.585 1.00 43.41 202 GLY A O 1
ATOM 1635 N N . THR A 1 203 ? 38.008 -22.875 12.795 1.00 46.66 203 THR A N 1
ATOM 1636 C CA . THR A 1 203 ? 38.885 -21.888 12.144 1.00 46.66 203 THR A CA 1
ATOM 1637 C C . THR A 1 203 ? 39.014 -21.933 10.615 1.00 46.66 203 THR A C 1
ATOM 1639 O O . THR A 1 203 ? 39.643 -22.819 10.051 1.00 46.66 203 THR A O 1
ATOM 1642 N N . ASP A 1 204 ? 38.548 -20.835 10.006 1.00 45.19 204 ASP A N 1
ATOM 1643 C CA . ASP A 1 204 ? 38.980 -20.288 8.707 1.00 45.19 204 ASP A CA 1
ATOM 1644 C C . ASP A 1 204 ? 38.078 -20.508 7.476 1.00 45.19 204 ASP A C 1
ATOM 1646 O O . ASP A 1 204 ? 38.564 -20.657 6.363 1.00 45.19 204 ASP A O 1
ATOM 1650 N N . ASN A 1 205 ? 36.748 -20.440 7.636 1.00 51.19 205 ASN A N 1
ATOM 1651 C CA . ASN A 1 205 ? 35.837 -20.220 6.499 1.00 51.19 205 ASN A CA 1
ATOM 1652 C C . ASN A 1 205 ? 34.632 -19.346 6.889 1.00 51.19 205 ASN A C 1
ATOM 1654 O O . ASN A 1 205 ? 33.545 -19.840 7.181 1.00 51.19 205 ASN A O 1
ATOM 1658 N N . ALA A 1 206 ? 34.841 -18.027 6.891 1.00 57.09 206 ALA A N 1
ATOM 1659 C CA . ALA A 1 206 ? 33.783 -17.018 6.932 1.00 57.09 206 ALA A CA 1
ATOM 1660 C C . ALA A 1 206 ? 33.534 -16.498 5.507 1.00 57.09 206 ALA A C 1
ATOM 1662 O O . ALA A 1 206 ? 34.485 -16.323 4.745 1.00 57.09 206 ALA A O 1
ATOM 1663 N N . TYR A 1 207 ? 32.278 -16.243 5.133 1.00 66.00 207 TYR A N 1
ATOM 1664 C CA . TYR A 1 207 ? 31.960 -15.529 3.892 1.00 66.00 207 TYR A CA 1
ATOM 1665 C C . TYR A 1 207 ? 32.736 -14.201 3.875 1.00 66.00 207 TYR A C 1
ATOM 1667 O O . TYR A 1 207 ? 32.505 -13.362 4.732 1.00 66.00 207 TYR A O 1
ATOM 1675 N N . ARG A 1 208 ? 33.677 -14.016 2.938 1.00 65.31 208 ARG A N 1
ATOM 1676 C CA . ARG A 1 208 ? 34.500 -12.788 2.818 1.00 65.31 208 ARG A CA 1
ATOM 1677 C C . ARG A 1 208 ? 33.941 -11.785 1.800 1.00 65.31 208 ARG A C 1
ATOM 1679 O O . ARG A 1 208 ? 34.630 -10.847 1.412 1.00 65.31 208 ARG A O 1
ATOM 1686 N N . GLY A 1 209 ? 32.730 -12.024 1.300 1.00 71.62 209 GLY A N 1
ATOM 1687 C CA . GLY A 1 209 ? 32.082 -11.149 0.329 1.00 71.62 209 GLY A CA 1
ATOM 1688 C C . GLY A 1 209 ? 31.380 -9.963 0.988 1.00 71.62 209 GLY A C 1
ATOM 1689 O O . GLY A 1 209 ? 31.202 -9.908 2.204 1.00 71.62 209 GLY A O 1
ATOM 1690 N N . ARG A 1 210 ? 30.922 -9.026 0.156 1.00 84.38 210 ARG A N 1
ATOM 1691 C CA . ARG A 1 210 ? 30.086 -7.909 0.601 1.00 84.38 210 ARG A CA 1
ATOM 1692 C C . ARG A 1 210 ? 28.676 -8.404 0.938 1.00 84.38 210 ARG A C 1
ATOM 1694 O O . ARG A 1 210 ? 28.116 -9.209 0.188 1.00 84.38 210 ARG A O 1
ATOM 1701 N N . VAL A 1 211 ? 28.105 -7.926 2.042 1.00 89.25 211 VAL A N 1
ATOM 1702 C CA . VAL A 1 211 ? 26.712 -8.187 2.438 1.00 89.25 211 VAL A CA 1
ATOM 1703 C C . VAL A 1 211 ? 25.840 -6.942 2.283 1.00 89.25 211 VAL A C 1
ATOM 1705 O O . VAL A 1 211 ? 26.283 -5.816 2.473 1.00 89.25 211 VAL A O 1
ATOM 1708 N N . CYS A 1 212 ? 24.572 -7.138 1.953 1.00 88.00 212 CYS A N 1
ATOM 1709 C CA . CYS A 1 212 ? 23.562 -6.087 1.924 1.00 88.00 212 CYS A CA 1
ATOM 1710 C C . CYS A 1 212 ? 22.781 -6.094 3.242 1.00 88.00 212 CYS A C 1
ATOM 1712 O O . CYS A 1 212 ? 22.284 -7.139 3.667 1.00 88.00 212 CYS A O 1
ATOM 1714 N N . ILE A 1 213 ? 22.634 -4.939 3.883 1.00 87.00 213 ILE A N 1
ATOM 1715 C CA . ILE A 1 213 ? 21.806 -4.789 5.081 1.00 87.00 213 ILE A CA 1
ATOM 1716 C C . ILE A 1 213 ? 20.500 -4.103 4.664 1.00 87.00 213 ILE A C 1
ATOM 1718 O O . ILE A 1 213 ? 20.525 -2.909 4.353 1.00 87.00 213 ILE A O 1
ATOM 1722 N N . PRO A 1 214 ? 19.361 -4.822 4.628 1.00 83.56 214 PRO A N 1
ATOM 1723 C CA . PRO A 1 214 ? 18.091 -4.223 4.251 1.00 83.56 214 PRO A CA 1
ATOM 1724 C C . PRO A 1 214 ? 17.546 -3.327 5.357 1.00 83.56 214 PRO A C 1
ATOM 1726 O O . PRO A 1 214 ? 17.892 -3.464 6.536 1.00 83.56 214 PRO A O 1
ATOM 1729 N N . ARG A 1 215 ? 16.608 -2.451 4.997 1.00 76.88 215 ARG A N 1
ATOM 1730 C CA . ARG A 1 215 ? 15.870 -1.654 5.972 1.00 76.88 215 ARG A CA 1
ATOM 1731 C C . ARG A 1 215 ? 15.114 -2.583 6.928 1.00 76.88 215 ARG A C 1
ATOM 1733 O O . ARG A 1 215 ? 14.281 -3.386 6.511 1.00 76.88 215 ARG A O 1
ATOM 1740 N N . MET A 1 216 ? 15.400 -2.463 8.220 1.00 80.12 216 MET A N 1
ATOM 1741 C CA . MET A 1 216 ? 14.876 -3.307 9.296 1.00 80.12 216 MET A CA 1
ATOM 1742 C C . MET A 1 216 ? 14.745 -2.485 10.587 1.00 80.12 216 MET A C 1
ATOM 1744 O O . MET A 1 216 ? 15.233 -1.366 10.635 1.00 80.12 216 MET A O 1
ATOM 1748 N N . PRO A 1 217 ? 14.096 -2.975 11.648 1.00 81.06 217 PRO A N 1
ATOM 1749 C CA . PRO A 1 217 ? 13.924 -2.212 12.888 1.00 81.06 217 PRO A CA 1
ATOM 1750 C C . PRO A 1 217 ? 15.242 -1.602 13.376 1.00 81.06 217 PRO A C 1
ATOM 1752 O O . PRO A 1 217 ? 16.267 -2.279 13.352 1.00 81.06 217 PRO A O 1
ATOM 1755 N N . TRP A 1 218 ? 15.225 -0.339 13.816 1.00 80.06 218 TRP A N 1
ATOM 1756 C CA . TRP A 1 218 ? 16.452 0.438 14.056 1.00 80.06 218 TRP A CA 1
ATOM 1757 C C . TRP A 1 218 ? 17.453 -0.269 14.981 1.00 80.06 218 TRP A C 1
ATOM 1759 O O . TRP A 1 218 ? 18.639 -0.327 14.676 1.00 80.06 218 TRP A O 1
ATOM 1769 N N . ALA A 1 219 ? 16.970 -0.896 16.056 1.00 82.69 219 ALA A N 1
ATOM 1770 C CA . ALA A 1 219 ? 17.805 -1.673 16.973 1.00 82.69 219 ALA A CA 1
ATOM 1771 C C . ALA A 1 219 ? 18.504 -2.870 16.295 1.00 82.69 219 ALA A C 1
ATOM 1773 O O . ALA A 1 219 ? 19.662 -3.154 16.592 1.00 82.69 219 ALA A O 1
ATOM 1774 N N . LEU A 1 220 ? 17.834 -3.545 15.352 1.00 87.25 220 LEU A N 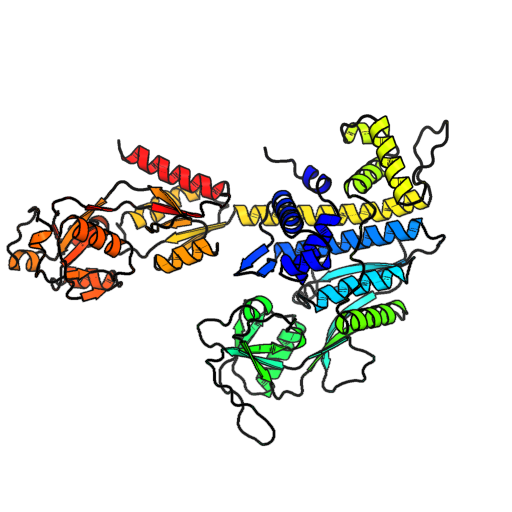1
ATOM 1775 C CA . LEU A 1 220 ? 18.463 -4.594 14.548 1.00 87.25 220 LEU A CA 1
ATOM 1776 C C . LEU A 1 220 ? 19.469 -3.991 13.575 1.00 87.25 220 LEU A C 1
ATOM 1778 O O . LEU A 1 220 ? 20.576 -4.497 13.486 1.00 87.25 220 LEU A O 1
ATOM 1782 N N . LEU A 1 221 ? 19.138 -2.884 12.905 1.00 84.56 221 LEU A N 1
ATOM 1783 C CA . LEU A 1 221 ? 20.068 -2.216 11.991 1.00 84.56 221 LEU A CA 1
ATOM 1784 C C . LEU A 1 221 ? 21.372 -1.806 12.703 1.00 84.56 221 LEU A C 1
ATOM 1786 O O . LEU A 1 221 ? 22.459 -2.040 12.182 1.00 84.56 221 LEU A O 1
ATOM 1790 N N . GLN A 1 222 ? 21.270 -1.255 13.918 1.00 83.94 222 GLN A N 1
ATOM 1791 C CA . GLN A 1 222 ? 22.424 -0.912 14.756 1.00 83.94 222 GLN A CA 1
ATOM 1792 C C . GLN A 1 222 ? 23.248 -2.139 15.160 1.00 83.94 222 GLN A C 1
ATOM 1794 O O . GLN A 1 222 ? 24.472 -2.074 15.189 1.00 83.94 222 GLN A O 1
ATOM 1799 N N . GLN A 1 223 ? 22.601 -3.261 15.476 1.00 89.50 223 GLN A N 1
ATOM 1800 C CA . GLN A 1 223 ? 23.315 -4.485 15.829 1.00 89.50 223 GLN A CA 1
ATOM 1801 C C . GLN A 1 223 ? 23.894 -5.193 14.588 1.00 89.50 223 GLN A C 1
ATOM 1803 O O . GLN A 1 223 ? 24.946 -5.815 14.690 1.00 89.50 223 GLN A O 1
ATOM 1808 N N . ALA A 1 224 ? 23.288 -5.044 13.404 1.00 87.38 224 ALA A N 1
ATOM 1809 C CA . ALA A 1 224 ? 23.803 -5.588 12.145 1.00 87.38 224 ALA A CA 1
ATOM 1810 C C . ALA A 1 224 ? 25.203 -5.046 11.834 1.00 87.38 224 ALA A C 1
ATOM 1812 O O . ALA A 1 224 ? 26.096 -5.804 11.465 1.00 87.38 224 ALA A O 1
ATOM 1813 N N . THR A 1 225 ? 25.424 -3.743 12.038 1.00 85.44 225 THR A N 1
ATOM 1814 C CA . THR A 1 225 ? 26.741 -3.125 11.818 1.00 85.44 225 THR A CA 1
ATOM 1815 C C . THR A 1 225 ? 27.781 -3.617 12.826 1.00 85.44 225 THR A C 1
ATOM 1817 O O . THR A 1 225 ? 28.938 -3.811 12.456 1.00 85.44 225 THR A O 1
ATOM 1820 N N . GLN A 1 226 ? 27.377 -3.903 14.070 1.00 87.56 226 GLN A N 1
ATOM 1821 C CA . GLN A 1 226 ? 28.242 -4.529 15.079 1.00 87.56 226 GLN A CA 1
ATOM 1822 C C . GLN A 1 226 ? 28.620 -5.963 14.694 1.00 87.56 226 GLN A C 1
ATOM 1824 O O . GLN A 1 226 ? 29.777 -6.349 14.844 1.00 87.56 226 GLN A O 1
ATOM 1829 N N . VAL A 1 227 ? 27.674 -6.736 14.152 1.00 87.06 227 VAL A N 1
ATOM 1830 C CA . VAL A 1 227 ? 27.922 -8.094 13.639 1.00 87.06 227 VAL A CA 1
ATOM 1831 C C . VAL A 1 227 ? 28.891 -8.060 12.461 1.00 87.06 227 VAL A C 1
ATOM 1833 O O . VAL A 1 227 ? 29.854 -8.825 12.453 1.00 87.06 227 VAL A O 1
ATOM 1836 N N . CYS A 1 228 ? 28.698 -7.145 11.505 1.00 86.12 228 CYS A N 1
ATOM 1837 C CA . CYS A 1 228 ? 29.641 -6.959 10.402 1.00 86.12 228 CYS A CA 1
ATOM 1838 C C . CYS A 1 228 ? 31.043 -6.601 10.910 1.00 86.12 228 CYS A C 1
ATOM 1840 O O . CYS A 1 228 ? 32.019 -7.175 10.440 1.00 86.12 228 CYS A O 1
ATOM 1842 N N . ALA A 1 229 ? 31.155 -5.711 11.901 1.00 85.44 229 ALA A N 1
ATOM 1843 C CA . ALA A 1 229 ? 32.440 -5.342 12.491 1.00 85.44 229 ALA A CA 1
ATOM 1844 C C . ALA A 1 229 ? 33.117 -6.519 13.221 1.00 85.44 229 ALA A C 1
ATOM 1846 O O . ALA A 1 229 ? 34.313 -6.736 13.040 1.00 85.44 229 ALA A O 1
ATOM 1847 N N . GLN A 1 230 ? 32.358 -7.305 13.998 1.00 86.25 230 GLN A N 1
ATOM 1848 C CA . GLN A 1 230 ? 32.859 -8.494 14.702 1.00 86.25 230 GLN A CA 1
ATOM 1849 C C . GLN A 1 230 ? 33.424 -9.540 13.731 1.00 86.25 230 GLN A C 1
ATOM 1851 O O . GLN A 1 230 ? 34.411 -10.202 14.041 1.00 86.25 230 GLN A O 1
ATOM 1856 N N . LEU A 1 231 ? 32.793 -9.683 12.567 1.00 83.38 231 LEU A N 1
ATOM 1857 C CA . LEU A 1 231 ? 33.123 -10.695 11.564 1.00 83.38 231 LEU A CA 1
ATOM 1858 C C . LEU A 1 231 ? 33.976 -10.168 10.411 1.00 83.38 231 LEU A C 1
ATOM 1860 O O . LEU A 1 231 ? 34.260 -10.919 9.483 1.00 83.38 231 LEU A O 1
ATOM 1864 N N . GLN A 1 232 ? 34.374 -8.894 10.468 1.00 84.25 232 GLN A N 1
ATOM 1865 C CA . GLN A 1 232 ? 35.132 -8.212 9.418 1.00 84.25 232 GLN A CA 1
ATOM 1866 C C . GLN A 1 232 ? 34.467 -8.318 8.028 1.00 84.25 232 GLN A C 1
ATOM 1868 O O . GLN A 1 232 ? 35.137 -8.546 7.023 1.00 84.25 232 GLN A O 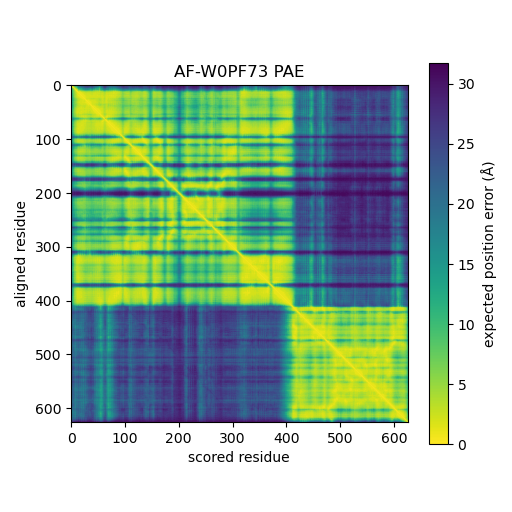1
ATOM 1873 N N . LEU A 1 233 ? 33.140 -8.164 7.973 1.00 84.50 233 LEU A N 1
ATOM 1874 C CA . LEU A 1 233 ? 32.356 -8.184 6.735 1.00 84.50 233 LEU A CA 1
ATOM 1875 C C . LEU A 1 233 ? 32.215 -6.779 6.143 1.00 84.50 233 LEU A C 1
ATOM 1877 O O . LEU A 1 233 ? 31.756 -5.856 6.822 1.00 84.50 233 LEU A O 1
ATOM 1881 N N . ASP A 1 234 ? 32.504 -6.646 4.849 1.00 83.50 234 ASP A N 1
ATOM 1882 C CA . ASP A 1 234 ? 32.117 -5.466 4.074 1.00 83.50 234 ASP A CA 1
ATOM 1883 C C . ASP A 1 234 ? 30.599 -5.426 3.906 1.00 83.50 234 ASP A C 1
ATOM 1885 O O . ASP A 1 234 ? 29.976 -6.449 3.609 1.00 83.50 234 ASP A O 1
ATOM 1889 N N . TYR A 1 235 ? 29.991 -4.244 4.022 1.00 85.62 235 TYR A N 1
ATOM 1890 C CA . TYR A 1 235 ? 28.547 -4.108 3.860 1.00 85.62 235 TYR A CA 1
ATOM 1891 C C . TYR A 1 235 ? 28.116 -2.871 3.070 1.00 85.62 235 TYR A C 1
ATOM 1893 O O . TYR A 1 235 ? 28.799 -1.849 3.046 1.00 85.62 235 TYR A O 1
ATOM 1901 N N . GLU A 1 236 ? 26.949 -2.973 2.437 1.00 86.19 236 GLU A N 1
ATOM 1902 C CA . GLU A 1 236 ? 26.205 -1.857 1.852 1.00 86.19 236 GLU A CA 1
ATOM 1903 C C . GLU A 1 236 ? 24.773 -1.826 2.395 1.00 86.19 236 GLU A C 1
ATOM 1905 O O . GLU A 1 236 ? 24.216 -2.858 2.778 1.00 86.19 236 GLU A O 1
ATOM 1910 N N . TYR A 1 237 ? 24.177 -0.636 2.454 1.00 77.69 237 TYR A N 1
ATOM 1911 C CA . TYR A 1 237 ? 22.777 -0.489 2.841 1.00 77.69 237 TYR A CA 1
ATOM 1912 C C . TYR A 1 237 ? 21.866 -0.698 1.635 1.00 77.69 237 TYR A C 1
ATOM 1914 O O . TYR A 1 237 ? 22.152 -0.219 0.539 1.00 77.69 237 TYR A O 1
ATOM 1922 N N . ASP A 1 238 ? 20.751 -1.382 1.865 1.00 72.75 238 ASP A N 1
ATOM 1923 C CA . ASP A 1 238 ? 19.683 -1.544 0.888 1.00 72.75 238 ASP A CA 1
ATOM 1924 C C . ASP A 1 238 ? 18.414 -0.854 1.404 1.00 72.75 238 ASP A C 1
ATOM 1926 O O . ASP A 1 238 ? 17.905 -1.170 2.482 1.00 72.75 238 ASP A O 1
ATOM 1930 N N . ASP A 1 239 ? 17.900 0.098 0.624 1.00 66.44 239 ASP A N 1
ATOM 1931 C CA . ASP A 1 239 ? 16.723 0.893 0.989 1.00 66.44 239 ASP A CA 1
ATOM 1932 C C . ASP A 1 239 ? 15.422 0.069 1.031 1.00 66.44 239 ASP A C 1
ATOM 1934 O O . ASP A 1 239 ? 14.401 0.530 1.559 1.00 66.44 239 ASP A O 1
ATOM 1938 N N . ARG A 1 240 ? 15.426 -1.157 0.487 1.00 68.38 240 ARG A N 1
ATOM 1939 C CA . ARG A 1 240 ? 14.272 -2.061 0.522 1.00 68.38 240 ARG A CA 1
ATOM 1940 C C . ARG A 1 240 ? 14.047 -2.594 1.936 1.00 68.38 240 ARG A C 1
ATOM 1942 O O . ARG A 1 240 ? 14.970 -2.978 2.647 1.00 68.38 240 ARG A O 1
ATOM 1949 N N . ASP A 1 241 ? 12.775 -2.672 2.324 1.00 70.88 241 ASP A N 1
ATOM 1950 C CA . ASP A 1 241 ? 12.337 -3.307 3.573 1.00 70.88 241 ASP A CA 1
ATOM 1951 C C . ASP A 1 241 ? 12.687 -4.806 3.576 1.00 70.88 241 ASP A C 1
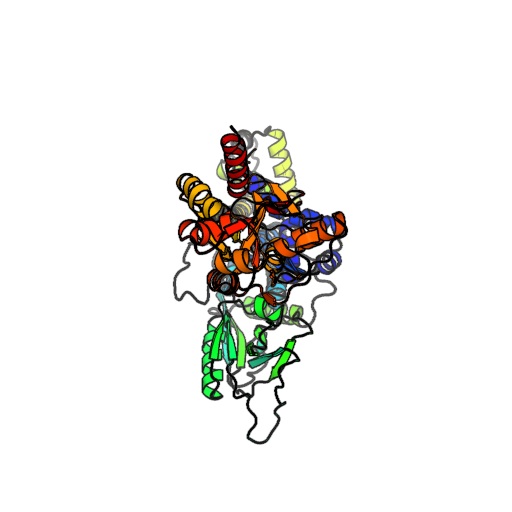ATOM 1953 O O . ASP A 1 241 ? 12.540 -5.479 2.552 1.00 70.88 241 ASP A O 1
ATOM 1957 N N . TYR A 1 242 ? 13.121 -5.340 4.722 1.00 75.12 242 TYR A N 1
ATOM 1958 C CA . TYR A 1 242 ? 13.527 -6.743 4.871 1.00 75.12 242 TYR A CA 1
ATOM 1959 C C . TYR A 1 242 ? 12.483 -7.736 4.343 1.00 75.12 242 TYR A C 1
ATOM 1961 O O . TYR A 1 242 ? 12.851 -8.750 3.752 1.00 75.12 242 TYR A O 1
ATOM 1969 N N . LEU A 1 243 ? 11.185 -7.437 4.466 1.00 72.12 243 LEU A N 1
ATOM 1970 C CA . LEU A 1 243 ? 10.153 -8.292 3.890 1.00 72.12 243 LEU A CA 1
ATOM 1971 C C . LEU A 1 243 ? 10.166 -8.282 2.367 1.00 72.12 243 LEU A C 1
ATOM 1973 O O . LEU A 1 243 ? 9.925 -9.319 1.765 1.00 72.12 243 LEU A O 1
ATOM 1977 N N . GLN A 1 244 ? 10.419 -7.135 1.734 1.00 70.38 244 GLN A N 1
ATOM 1978 C CA . GLN A 1 244 ? 10.491 -7.052 0.273 1.00 70.38 244 GLN A CA 1
ATOM 1979 C C . GLN A 1 244 ? 11.662 -7.878 -0.258 1.00 70.38 244 GLN A C 1
ATOM 1981 O O . GLN A 1 244 ? 11.514 -8.560 -1.269 1.00 70.38 244 GLN A O 1
ATOM 1986 N N . VAL A 1 245 ? 12.793 -7.867 0.455 1.00 75.44 245 VAL A N 1
ATOM 1987 C CA . VAL A 1 245 ? 13.955 -8.702 0.130 1.00 75.44 245 VAL A CA 1
ATOM 1988 C C . VAL A 1 245 ? 13.605 -10.188 0.247 1.00 75.44 245 VAL A C 1
ATOM 1990 O O . VAL A 1 245 ? 13.784 -10.944 -0.703 1.00 75.44 245 VAL A O 1
ATOM 1993 N N . MET A 1 246 ? 13.010 -10.619 1.359 1.00 74.38 246 MET A N 1
ATOM 1994 C CA . MET A 1 246 ? 12.680 -12.033 1.599 1.00 74.38 246 MET A CA 1
ATOM 1995 C C . MET A 1 246 ? 11.691 -12.655 0.597 1.00 74.38 246 MET A C 1
ATOM 1997 O O . MET A 1 246 ? 11.596 -13.879 0.492 1.00 74.38 246 MET A O 1
ATOM 2001 N N . MET A 1 247 ? 10.946 -11.837 -0.144 1.00 66.56 247 MET A N 1
ATOM 2002 C CA . MET A 1 247 ? 9.924 -12.309 -1.080 1.00 66.56 247 MET A CA 1
ATOM 2003 C C . MET A 1 247 ? 10.493 -12.811 -2.403 1.00 66.56 247 MET A C 1
ATOM 2005 O O . MET A 1 247 ? 9.858 -13.647 -3.040 1.00 66.56 247 MET A O 1
ATOM 2009 N N . ARG A 1 248 ? 11.656 -12.314 -2.838 1.00 65.62 248 ARG A N 1
ATOM 2010 C CA . ARG A 1 248 ? 12.292 -12.795 -4.065 1.00 65.62 248 ARG A CA 1
ATOM 2011 C C . ARG A 1 248 ? 13.802 -12.564 -4.031 1.00 65.62 248 ARG A C 1
ATOM 2013 O O . ARG A 1 248 ? 14.212 -11.420 -3.826 1.00 65.62 248 ARG A O 1
ATOM 2020 N N . PRO A 1 249 ? 14.623 -13.591 -4.314 1.00 64.44 249 PRO A N 1
ATOM 2021 C CA . PRO A 1 249 ? 16.048 -13.382 -4.507 1.00 64.44 249 PRO A CA 1
ATOM 2022 C C . PRO A 1 249 ? 16.269 -12.419 -5.674 1.00 64.44 249 PRO A C 1
ATOM 2024 O O . PRO A 1 249 ? 15.665 -12.598 -6.743 1.00 64.44 249 PRO A O 1
ATOM 2027 N N . PRO A 1 250 ? 17.079 -11.366 -5.489 1.00 64.25 250 PRO A N 1
ATOM 2028 C CA . PRO A 1 250 ? 17.402 -10.490 -6.594 1.00 64.25 250 PRO A CA 1
ATOM 2029 C C . PRO A 1 250 ? 18.211 -11.276 -7.636 1.00 64.25 250 PRO A C 1
ATOM 2031 O O . PRO A 1 250 ? 18.860 -12.276 -7.328 1.00 64.25 250 PRO A O 1
ATOM 2034 N N . GLN A 1 251 ? 18.136 -10.856 -8.900 1.00 65.12 251 GLN A N 1
ATOM 2035 C CA . GLN A 1 251 ? 18.798 -11.564 -10.007 1.00 65.12 251 GLN A CA 1
ATOM 2036 C C . GLN A 1 251 ? 20.335 -11.487 -9.941 1.00 65.12 251 GLN A C 1
ATOM 2038 O O . GLN A 1 251 ? 21.013 -12.142 -10.724 1.00 65.12 251 GLN A O 1
ATOM 2043 N N . ASP A 1 252 ? 20.880 -10.689 -9.027 1.00 67.19 252 ASP A N 1
ATOM 2044 C CA . ASP A 1 252 ? 22.276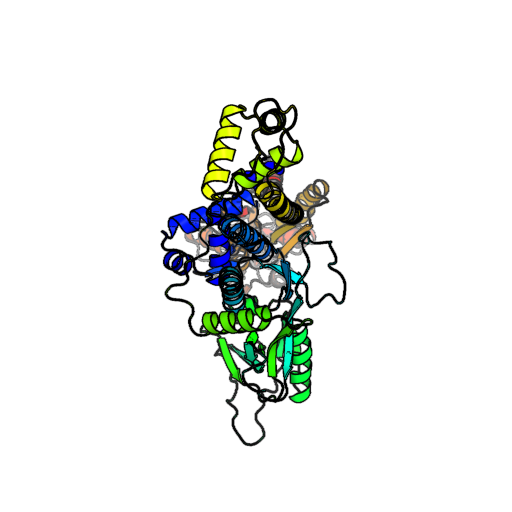 -10.264 -8.972 1.00 67.19 252 ASP A CA 1
ATOM 2045 C C . ASP A 1 252 ? 23.110 -10.972 -7.887 1.00 67.19 252 ASP A C 1
ATOM 2047 O O . ASP A 1 252 ? 24.141 -10.449 -7.474 1.00 67.19 252 ASP A O 1
ATOM 2051 N N . ASN A 1 253 ? 22.710 -12.174 -7.448 1.00 74.81 253 ASN A N 1
ATOM 2052 C CA . ASN A 1 253 ? 23.455 -13.021 -6.496 1.00 74.81 253 ASN A CA 1
ATOM 2053 C C . ASN A 1 253 ? 23.880 -12.309 -5.186 1.00 74.81 253 ASN A C 1
ATOM 2055 O O . ASN A 1 253 ? 24.798 -12.768 -4.504 1.00 74.81 253 ASN A O 1
ATOM 2059 N N . ARG A 1 254 ? 23.234 -11.197 -4.805 1.00 83.88 254 ARG A N 1
ATOM 2060 C CA . ARG A 1 254 ? 23.547 -10.491 -3.554 1.00 83.88 254 ARG A CA 1
ATOM 2061 C C . ARG A 1 254 ? 23.198 -11.332 -2.327 1.00 83.88 254 ARG A C 1
ATOM 2063 O O . ARG A 1 254 ? 22.183 -12.030 -2.297 1.00 83.88 254 ARG A O 1
ATOM 2070 N N . VAL A 1 255 ? 24.024 -11.195 -1.293 1.00 87.75 255 VAL A N 1
ATOM 2071 C CA . VAL A 1 255 ? 23.843 -11.828 0.019 1.00 87.75 255 VAL A CA 1
ATOM 2072 C C . VAL A 1 255 ? 23.369 -10.781 1.013 1.00 87.75 255 VAL A C 1
ATOM 2074 O O . VAL A 1 255 ? 23.976 -9.719 1.119 1.00 87.75 255 VAL A O 1
ATOM 2077 N N . PHE A 1 256 ? 22.309 -11.074 1.758 1.00 89.88 256 PHE A N 1
ATOM 2078 C CA . PHE A 1 256 ? 21.728 -10.158 2.735 1.00 89.88 256 PHE A CA 1
ATOM 2079 C C . PHE A 1 256 ? 22.007 -10.622 4.156 1.00 89.88 256 PHE A C 1
ATOM 2081 O O . PHE A 1 256 ? 21.828 -11.794 4.471 1.00 89.88 256 PHE A O 1
ATOM 2088 N N . LEU A 1 257 ? 22.385 -9.696 5.032 1.00 91.38 257 LEU A N 1
ATOM 2089 C CA . LEU A 1 257 ? 22.473 -9.956 6.463 1.00 91.38 257 LEU A CA 1
ATOM 2090 C C . LEU A 1 257 ? 21.120 -9.637 7.109 1.00 91.38 257 LEU A C 1
ATOM 2092 O O . LEU A 1 257 ? 20.664 -8.494 7.087 1.00 91.38 257 LEU A O 1
ATOM 2096 N N . VAL A 1 258 ? 20.473 -10.646 7.687 1.00 90.38 258 VAL A N 1
ATOM 2097 C CA . VAL A 1 258 ? 19.154 -10.525 8.326 1.00 90.38 258 VAL A CA 1
ATOM 2098 C C . VAL A 1 258 ? 19.151 -11.182 9.703 1.00 90.38 258 VAL A C 1
ATOM 2100 O O . VAL A 1 258 ? 19.970 -12.049 9.999 1.00 90.38 258 VAL A O 1
ATOM 2103 N N . ASN A 1 259 ? 18.209 -10.791 10.559 1.00 90.06 259 ASN A N 1
ATOM 2104 C CA . ASN A 1 259 ? 18.012 -11.422 11.860 1.00 90.06 259 ASN A CA 1
ATOM 2105 C C . ASN A 1 259 ? 16.843 -12.421 11.811 1.00 90.06 259 ASN A C 1
ATOM 2107 O O . ASN A 1 259 ? 15.832 -12.173 11.155 1.00 90.06 259 ASN A O 1
ATOM 2111 N N . GLN A 1 260 ? 16.939 -13.524 12.554 1.00 86.75 260 GLN A N 1
ATOM 2112 C CA . GLN A 1 260 ? 15.868 -14.518 12.703 1.00 86.75 260 GLN A CA 1
ATOM 2113 C C . GLN A 1 260 ? 14.536 -13.931 13.192 1.00 86.75 260 GLN A C 1
ATOM 2115 O O . GLN A 1 260 ? 13.477 -14.475 12.875 1.00 86.75 260 GLN A O 1
ATOM 2120 N N . LEU A 1 261 ? 14.558 -12.835 13.957 1.00 83.94 261 LEU A N 1
ATOM 2121 C CA . LEU A 1 261 ? 13.344 -12.130 14.376 1.00 83.94 261 LEU A CA 1
ATOM 2122 C C . LEU A 1 261 ? 12.586 -11.507 13.196 1.00 83.94 261 LEU A C 1
ATOM 2124 O O . LEU A 1 261 ? 11.366 -11.398 13.256 1.00 83.94 261 LEU A O 1
ATOM 2128 N N . SER A 1 262 ? 13.290 -11.162 12.118 1.00 78.69 262 SER A N 1
ATOM 2129 C CA . SER A 1 262 ? 12.711 -10.633 10.880 1.00 78.69 262 SER A CA 1
ATOM 2130 C C . SER A 1 262 ? 12.151 -11.735 9.970 1.00 78.69 262 SER A C 1
ATOM 2132 O O . SER A 1 262 ? 11.450 -11.438 9.003 1.00 78.69 262 SER A O 1
ATOM 2134 N N . LEU A 1 263 ? 12.446 -13.011 10.263 1.00 76.44 263 LEU A N 1
ATOM 2135 C CA . LEU A 1 263 ? 12.024 -14.142 9.444 1.00 76.44 263 LEU A CA 1
ATOM 2136 C C . LEU A 1 263 ? 10.623 -14.640 9.830 1.00 76.44 263 LEU A C 1
ATOM 2138 O O . LEU A 1 263 ? 10.468 -15.558 10.636 1.00 76.44 263 LEU A O 1
ATOM 2142 N N . ASP A 1 264 ? 9.586 -14.055 9.235 1.00 63.28 264 ASP A N 1
ATOM 2143 C CA . ASP A 1 264 ? 8.188 -14.412 9.512 1.00 63.28 264 ASP A CA 1
ATOM 2144 C C . ASP A 1 264 ? 7.686 -15.507 8.542 1.00 63.28 264 ASP A C 1
ATOM 2146 O O . ASP A 1 264 ? 6.926 -15.229 7.620 1.00 63.28 264 ASP A O 1
ATOM 2150 N N . ALA A 1 265 ? 8.172 -16.748 8.718 1.00 55.44 265 ALA A N 1
ATOM 2151 C CA . ALA A 1 265 ? 7.720 -18.051 8.163 1.00 55.44 265 ALA A CA 1
ATOM 2152 C C . ALA A 1 265 ? 7.371 -18.191 6.653 1.00 55.44 265 ALA A C 1
ATOM 2154 O O . ALA A 1 265 ? 7.088 -19.292 6.188 1.00 55.44 265 ALA A O 1
ATOM 2155 N N . THR A 1 266 ? 7.391 -17.117 5.870 1.00 57.97 266 THR A N 1
ATOM 2156 C CA . THR A 1 266 ? 6.961 -17.042 4.472 1.00 57.97 266 THR A CA 1
ATOM 2157 C C . THR A 1 266 ? 8.018 -16.284 3.680 1.00 57.97 266 THR A C 1
ATOM 2159 O O . THR A 1 266 ? 7.888 -15.095 3.407 1.00 57.97 266 THR A O 1
ATOM 2162 N N . PHE A 1 267 ? 9.102 -16.978 3.345 1.00 65.56 267 PHE A N 1
ATOM 2163 C CA . PHE A 1 267 ? 10.083 -16.517 2.366 1.00 65.56 267 PHE A CA 1
ATOM 2164 C C . PHE A 1 267 ? 10.125 -17.490 1.191 1.00 65.56 267 PHE A C 1
ATOM 2166 O O . PHE A 1 267 ? 9.726 -18.649 1.320 1.00 65.56 267 PHE A O 1
ATOM 2173 N N . ASP A 1 268 ? 10.524 -16.989 0.026 1.00 66.00 268 ASP A N 1
ATOM 2174 C CA . ASP A 1 268 ? 10.588 -17.783 -1.202 1.00 66.00 268 ASP A CA 1
ATOM 2175 C C . ASP A 1 268 ? 11.502 -19.009 -1.008 1.00 66.00 268 ASP A C 1
ATOM 2177 O O . ASP A 1 268 ? 12.587 -18.889 -0.444 1.00 66.00 268 ASP A O 1
ATOM 2181 N N . ALA A 1 269 ? 11.086 -20.185 -1.490 1.00 66.25 269 ALA A N 1
ATOM 2182 C CA . ALA A 1 269 ? 11.869 -21.422 -1.391 1.00 66.25 269 ALA A CA 1
ATOM 2183 C C . ALA A 1 269 ? 13.229 -21.349 -2.119 1.00 66.25 269 ALA A C 1
ATOM 2185 O O . ALA A 1 269 ? 14.101 -22.188 -1.897 1.00 66.25 269 ALA A O 1
ATOM 2186 N N . ASN A 1 270 ? 13.413 -20.357 -2.994 1.00 74.56 270 ASN A N 1
ATOM 2187 C CA . ASN A 1 270 ? 14.670 -20.087 -3.685 1.00 74.56 270 ASN A CA 1
ATOM 2188 C C . ASN A 1 270 ? 15.710 -19.376 -2.804 1.00 74.56 270 ASN A C 1
ATOM 2190 O O . ASN A 1 270 ? 16.881 -19.307 -3.186 1.00 74.56 270 ASN A O 1
ATOM 2194 N N . TRP A 1 271 ? 15.305 -18.841 -1.650 1.00 82.69 271 TRP A N 1
ATOM 2195 C CA . TRP A 1 271 ? 16.234 -18.330 -0.651 1.00 82.69 271 TRP A CA 1
ATOM 2196 C C . TRP A 1 271 ? 16.821 -19.470 0.183 1.00 82.69 271 TRP A C 1
ATOM 2198 O O . TRP A 1 271 ? 16.119 -20.380 0.621 1.00 82.69 271 TRP A O 1
ATOM 2208 N N . GLN A 1 272 ? 18.115 -19.372 0.458 1.00 84.31 272 GLN A N 1
ATOM 2209 C CA . GLN A 1 272 ? 18.829 -20.169 1.440 1.00 84.31 272 GLN A CA 1
ATOM 2210 C C . GLN A 1 272 ? 19.231 -19.296 2.629 1.00 84.31 272 GLN A C 1
ATOM 2212 O O . GLN A 1 272 ? 19.441 -18.087 2.499 1.00 84.31 272 GLN A O 1
ATOM 2217 N N . LEU A 1 273 ? 19.301 -19.933 3.797 1.00 86.69 273 LEU A N 1
ATOM 2218 C CA . LEU A 1 273 ? 19.683 -19.315 5.057 1.00 86.69 273 LEU A CA 1
ATOM 2219 C C . LEU A 1 273 ? 20.929 -20.011 5.589 1.00 86.69 273 LEU A C 1
ATOM 2221 O O . LEU A 1 273 ? 20.886 -21.202 5.896 1.00 86.69 273 LEU A O 1
ATOM 2225 N N . SER A 1 274 ? 22.000 -19.247 5.755 1.00 86.62 274 SER A N 1
ATOM 2226 C CA . SER A 1 274 ? 23.245 -19.716 6.356 1.00 86.62 274 SER A CA 1
ATOM 2227 C C . SER A 1 274 ? 23.462 -19.019 7.702 1.00 86.62 274 SER A C 1
ATOM 2229 O O . SER A 1 274 ? 23.326 -17.796 7.776 1.00 86.62 274 SER A O 1
ATOM 2231 N N . PRO A 1 275 ? 23.752 -19.750 8.793 1.00 83.69 275 PRO A N 1
ATOM 2232 C CA . PRO A 1 275 ? 23.971 -19.139 10.096 1.00 83.69 275 PRO A CA 1
ATOM 2233 C C . PRO A 1 275 ? 25.238 -18.289 10.119 1.00 83.69 275 PRO A C 1
ATOM 2235 O O . PRO A 1 275 ? 26.246 -18.638 9.510 1.00 83.69 275 PRO A O 1
ATOM 2238 N N . VAL A 1 276 ? 25.174 -17.185 10.857 1.00 82.62 276 VAL A N 1
ATOM 2239 C CA . VAL A 1 276 ? 26.316 -16.315 11.126 1.00 82.62 276 VAL A CA 1
ATOM 2240 C C . VAL A 1 276 ? 26.876 -16.660 12.505 1.00 82.62 276 VAL A C 1
ATOM 2242 O O . VAL A 1 276 ? 26.123 -16.702 13.477 1.00 82.62 276 VAL A O 1
ATOM 2245 N N . ASP A 1 277 ? 28.185 -16.897 12.598 1.00 76.75 277 ASP A N 1
ATOM 2246 C CA . ASP A 1 277 ? 28.867 -17.232 13.857 1.00 76.75 277 ASP A CA 1
ATOM 2247 C C . ASP A 1 277 ? 29.114 -15.977 14.713 1.00 76.75 277 ASP A C 1
ATOM 2249 O O . ASP A 1 277 ? 30.236 -15.508 14.878 1.00 76.75 277 ASP A O 1
ATOM 2253 N N . SER A 1 278 ? 28.032 -15.371 15.203 1.00 77.44 278 SER A N 1
ATOM 2254 C CA . SER A 1 278 ? 28.080 -14.221 16.107 1.00 77.44 278 SER A CA 1
ATOM 2255 C C . SER A 1 278 ? 27.460 -14.573 17.456 1.00 77.44 278 SER A C 1
ATOM 2257 O O . SER A 1 278 ? 26.393 -15.181 17.532 1.00 77.44 278 SER A O 1
ATOM 2259 N N . ALA A 1 279 ? 28.114 -14.127 18.531 1.00 80.00 279 ALA A N 1
ATOM 2260 C CA . ALA A 1 279 ? 27.568 -14.173 19.887 1.00 80.00 279 ALA A CA 1
ATOM 2261 C C . ALA A 1 279 ? 26.434 -13.151 20.104 1.00 80.00 279 ALA A C 1
ATOM 2263 O O . ALA A 1 279 ? 25.707 -13.230 21.091 1.00 80.00 279 ALA A O 1
ATOM 2264 N N . LEU A 1 280 ? 26.277 -12.179 19.198 1.00 84.44 280 LEU A N 1
ATOM 2265 C CA . LEU A 1 280 ? 25.235 -11.167 19.293 1.00 84.44 280 LEU A CA 1
ATOM 2266 C C . LEU A 1 280 ? 23.891 -11.762 18.883 1.00 84.44 280 LEU A C 1
ATOM 2268 O O . LEU A 1 280 ? 23.683 -12.169 17.742 1.00 84.44 280 LEU A O 1
ATOM 2272 N N . MET A 1 281 ? 22.948 -11.743 19.814 1.00 86.44 281 MET A N 1
ATOM 2273 C CA . MET A 1 281 ? 21.565 -12.134 19.579 1.00 86.44 281 MET A CA 1
ATOM 2274 C C . MET A 1 281 ? 20.652 -10.936 19.827 1.00 86.44 281 MET A C 1
ATOM 2276 O O . MET A 1 281 ? 21.011 -9.977 20.517 1.00 86.44 281 MET A O 1
ATOM 2280 N N . SER A 1 282 ? 19.447 -10.997 19.279 1.00 88.12 282 SER A N 1
ATOM 2281 C CA . SER A 1 282 ? 18.400 -10.008 19.529 1.00 88.12 282 SER A CA 1
ATOM 2282 C C . SER A 1 282 ? 17.199 -10.700 20.149 1.00 88.12 282 SER A C 1
ATOM 2284 O O . SER A 1 282 ? 16.890 -11.836 19.790 1.00 88.12 282 SER A O 1
ATOM 2286 N N . ALA A 1 283 ? 16.485 -10.021 21.041 1.00 87.69 283 ALA A N 1
ATOM 2287 C CA . ALA A 1 283 ? 15.254 -10.538 21.619 1.00 87.69 283 ALA A CA 1
ATOM 2288 C C . ALA A 1 283 ? 14.125 -9.510 21.591 1.00 87.69 283 ALA A C 1
ATOM 2290 O O . ALA A 1 283 ? 14.353 -8.312 21.744 1.00 87.69 283 ALA A O 1
ATOM 2291 N N . ILE A 1 284 ? 12.902 -10.009 21.409 1.00 86.62 284 ILE A N 1
ATOM 2292 C CA . ILE A 1 284 ? 11.671 -9.235 21.561 1.00 86.62 284 ILE A CA 1
ATOM 2293 C C . ILE A 1 284 ? 11.329 -9.204 23.046 1.00 86.62 284 ILE A C 1
ATOM 2295 O O . ILE A 1 284 ? 10.986 -10.236 23.626 1.00 86.62 284 ILE A O 1
ATOM 2299 N N . GLU A 1 285 ? 11.397 -8.031 23.653 1.00 85.69 285 GLU A N 1
ATOM 2300 C CA . GLU A 1 285 ? 11.143 -7.827 25.074 1.00 85.69 285 GLU A CA 1
ATOM 2301 C C . GLU A 1 285 ? 9.893 -6.963 25.265 1.00 85.69 285 GLU A C 1
ATOM 2303 O O . GLU A 1 285 ? 9.670 -5.997 24.534 1.00 85.69 285 GLU A O 1
ATOM 2308 N N . LEU A 1 286 ? 9.078 -7.315 26.261 1.00 87.38 286 LEU A N 1
ATOM 2309 C CA . LEU A 1 286 ? 8.026 -6.445 26.774 1.00 87.38 286 LEU A CA 1
ATOM 2310 C C . LEU A 1 286 ? 8.577 -5.756 28.021 1.00 87.38 286 LEU A C 1
ATOM 2312 O O . LEU A 1 286 ? 8.662 -6.362 29.088 1.00 87.38 286 LEU A O 1
ATOM 2316 N N . ARG A 1 287 ? 8.955 -4.487 27.880 1.00 86.19 287 ARG A N 1
ATOM 2317 C CA . ARG A 1 287 ? 9.468 -3.673 28.979 1.00 86.19 287 ARG A CA 1
ATOM 2318 C C . ARG A 1 287 ? 8.308 -3.001 29.700 1.00 86.19 287 ARG A C 1
ATOM 2320 O O . ARG A 1 287 ? 7.617 -2.175 29.112 1.00 86.19 287 ARG A O 1
ATOM 2327 N N . SER A 1 288 ? 8.100 -3.358 30.963 1.00 85.38 288 SER A N 1
ATOM 2328 C CA . SER A 1 288 ? 7.102 -2.722 31.828 1.00 85.38 288 SER A CA 1
ATOM 2329 C C . SER A 1 288 ? 7.749 -1.629 32.672 1.00 85.38 288 SER A C 1
ATOM 2331 O O . SER A 1 288 ? 8.827 -1.854 33.221 1.00 85.38 288 SER A O 1
ATOM 2333 N N . TYR A 1 289 ? 7.103 -0.468 32.789 1.00 84.50 289 TYR A N 1
ATOM 2334 C CA . TYR A 1 289 ? 7.563 0.624 33.663 1.00 84.50 289 TYR A CA 1
ATOM 2335 C C . TYR A 1 289 ? 6.875 0.614 35.030 1.00 84.50 289 TYR A C 1
ATOM 2337 O O . TYR A 1 289 ? 7.434 1.094 36.012 1.00 84.50 289 TYR A O 1
ATOM 2345 N N . GLU A 1 290 ? 5.679 0.037 35.097 1.00 85.75 290 GLU A N 1
ATOM 2346 C CA . GLU A 1 290 ? 4.901 -0.160 36.312 1.00 85.75 290 GLU A CA 1
ATOM 2347 C C . GLU A 1 290 ? 4.706 -1.669 36.573 1.00 85.75 290 GLU A C 1
ATOM 2349 O O . GLU A 1 290 ? 4.620 -2.463 35.630 1.00 85.75 290 GLU A O 1
ATOM 2354 N N . ASP A 1 291 ? 4.641 -2.093 37.841 1.00 81.75 291 ASP A N 1
ATOM 2355 C CA . ASP A 1 291 ? 4.361 -3.493 38.198 1.00 81.75 291 ASP A CA 1
ATOM 2356 C C . ASP A 1 291 ? 2.864 -3.781 38.032 1.00 81.75 291 ASP A C 1
ATOM 2358 O O . ASP A 1 291 ? 2.044 -3.472 38.899 1.00 81.75 291 ASP A O 1
ATOM 2362 N N . HIS A 1 292 ? 2.492 -4.309 36.863 1.00 87.12 292 HIS A N 1
ATOM 2363 C CA . HIS A 1 292 ? 1.107 -4.615 36.534 1.00 87.12 292 HIS A CA 1
ATOM 2364 C C . HIS A 1 292 ? 0.971 -6.041 35.970 1.00 87.12 292 HIS A C 1
ATOM 2366 O O . HIS A 1 292 ? 1.584 -6.362 34.944 1.00 87.12 292 HIS A O 1
ATOM 2372 N N . PRO A 1 293 ? 0.092 -6.895 36.537 1.00 86.75 293 PRO A N 1
ATOM 2373 C CA . PRO A 1 293 ? -0.042 -8.304 36.137 1.00 86.75 293 PRO A CA 1
ATOM 2374 C C . PRO A 1 293 ? -0.465 -8.497 34.669 1.00 86.75 293 PRO A C 1
ATOM 2376 O O . PRO A 1 293 ? -0.177 -9.525 34.052 1.00 86.75 293 PRO A O 1
ATOM 2379 N N . GLY A 1 294 ? -1.083 -7.474 34.070 1.00 85.81 294 GLY A N 1
ATOM 2380 C CA . GLY A 1 294 ? -1.419 -7.436 32.644 1.00 85.81 294 GLY A CA 1
ATOM 2381 C C . GLY A 1 294 ? -0.218 -7.586 31.699 1.00 85.81 294 GLY A C 1
ATOM 2382 O O . GLY A 1 294 ? -0.400 -8.127 30.610 1.00 85.81 294 GLY A O 1
ATOM 2383 N N . ALA A 1 295 ? 0.995 -7.182 32.102 1.00 85.25 295 ALA A N 1
ATOM 2384 C CA . ALA A 1 295 ? 2.212 -7.360 31.299 1.00 85.25 295 ALA A CA 1
ATOM 2385 C C . ALA A 1 295 ? 2.540 -8.846 31.111 1.00 85.25 295 ALA A C 1
ATOM 2387 O O . ALA A 1 295 ? 2.679 -9.336 29.988 1.00 85.25 295 ALA A O 1
ATOM 2388 N N . GLN A 1 296 ? 2.591 -9.577 32.228 1.00 86.00 296 GLN A N 1
ATOM 2389 C CA . GLN A 1 296 ? 2.875 -11.010 32.242 1.00 86.00 296 GLN A CA 1
ATOM 2390 C C . GLN A 1 296 ? 1.776 -11.801 31.539 1.00 86.00 296 GLN A C 1
ATOM 2392 O O . GLN A 1 296 ? 2.056 -12.739 30.790 1.00 86.00 296 GLN A O 1
ATOM 2397 N N . LEU A 1 297 ? 0.513 -11.403 31.716 1.00 88.94 297 LEU A N 1
ATOM 2398 C CA . LEU A 1 297 ? -0.580 -12.062 31.019 1.00 88.94 297 LEU A CA 1
ATOM 2399 C C . LEU A 1 297 ? -0.507 -11.864 29.500 1.00 88.94 297 LEU A C 1
ATOM 2401 O O . LEU A 1 297 ? -0.697 -12.829 28.754 1.00 88.94 297 LEU A O 1
ATOM 2405 N N . LEU A 1 298 ? -0.215 -10.642 29.044 1.00 89.88 298 LEU A N 1
ATOM 2406 C CA . LEU A 1 298 ? -0.044 -10.347 27.624 1.00 89.88 298 LEU A CA 1
ATOM 2407 C C . LEU A 1 298 ? 1.097 -11.171 27.027 1.00 89.88 298 LEU A C 1
ATOM 2409 O O . LEU A 1 298 ? 0.901 -11.812 25.995 1.00 89.88 298 LEU A O 1
ATOM 2413 N N . LEU A 1 299 ? 2.249 -11.220 27.703 1.00 87.75 299 LEU A N 1
ATOM 2414 C CA . LEU A 1 299 ? 3.401 -12.010 27.269 1.00 87.75 299 LEU A CA 1
ATOM 2415 C C . LEU A 1 299 ? 3.057 -13.506 27.166 1.00 87.75 299 LEU A C 1
ATOM 2417 O O . LEU A 1 299 ? 3.338 -14.141 26.149 1.00 87.75 299 LEU A O 1
ATOM 2421 N N . ASN A 1 300 ? 2.371 -14.057 28.172 1.00 88.44 300 ASN A N 1
ATOM 2422 C CA . ASN A 1 300 ? 1.937 -15.457 28.188 1.00 88.44 300 ASN A CA 1
ATOM 2423 C C . ASN A 1 300 ? 0.939 -15.779 27.070 1.00 88.44 300 ASN A C 1
ATOM 2425 O O . ASN A 1 300 ? 1.049 -16.816 26.413 1.00 88.44 300 ASN A O 1
ATOM 2429 N N . ASN A 1 301 ? -0.039 -14.902 26.835 1.00 88.94 301 ASN A N 1
ATOM 2430 C CA . ASN A 1 301 ? -0.982 -15.073 25.733 1.00 88.94 301 ASN A CA 1
ATOM 2431 C C . ASN A 1 301 ? -0.278 -14.966 24.378 1.00 88.94 301 ASN A C 1
ATOM 2433 O O . ASN A 1 301 ? -0.594 -15.740 23.479 1.00 88.94 301 ASN A O 1
ATOM 2437 N N . TRP A 1 302 ? 0.704 -14.075 24.240 1.00 88.00 302 TRP A N 1
ATOM 2438 C CA . TRP A 1 302 ? 1.464 -13.917 23.003 1.00 88.00 302 TRP A CA 1
ATOM 2439 C C . TRP A 1 302 ? 2.298 -15.154 22.677 1.00 88.00 302 TRP A C 1
ATOM 2441 O O . TRP A 1 302 ? 2.197 -15.665 21.562 1.00 88.00 302 TRP A O 1
ATOM 2451 N N . ARG A 1 303 ? 3.008 -15.717 23.664 1.00 86.81 303 ARG A N 1
ATOM 2452 C CA . ARG A 1 303 ? 3.720 -17.000 23.518 1.00 86.81 303 ARG A CA 1
ATOM 2453 C C . ARG A 1 303 ? 2.786 -18.122 23.073 1.00 86.81 303 ARG A C 1
ATOM 2455 O O . ARG A 1 303 ? 3.039 -18.770 22.065 1.00 86.81 303 ARG A O 1
ATOM 2462 N N . ARG A 1 304 ? 1.638 -18.277 23.744 1.00 84.69 304 ARG A N 1
ATOM 2463 C CA . ARG A 1 304 ? 0.644 -19.308 23.390 1.00 84.69 304 ARG A CA 1
ATOM 2464 C C . ARG A 1 304 ? 0.151 -19.196 21.948 1.00 84.69 304 ARG A C 1
ATOM 2466 O O . ARG A 1 304 ? -0.055 -20.225 21.311 1.00 84.69 304 ARG A O 1
ATOM 2473 N N . VAL A 1 305 ? -0.077 -17.977 21.455 1.00 79.38 305 VAL A N 1
ATOM 2474 C CA . VAL A 1 305 ? -0.544 -17.761 20.077 1.00 79.38 305 VAL A CA 1
ATOM 2475 C C . VAL A 1 305 ? 0.558 -18.071 19.060 1.00 79.38 305 VAL A C 1
ATOM 2477 O O . VAL A 1 305 ? 0.253 -18.615 18.001 1.00 79.38 305 VAL A O 1
ATOM 2480 N N . LEU A 1 306 ? 1.823 -17.777 19.379 1.00 78.19 306 LEU A N 1
ATOM 2481 C CA . LEU A 1 306 ? 2.965 -18.129 18.529 1.00 78.19 306 LEU A CA 1
ATOM 2482 C C . LEU A 1 306 ? 3.207 -19.643 18.466 1.00 78.19 306 LEU A C 1
ATOM 2484 O O . LEU A 1 306 ? 3.380 -20.179 17.375 1.00 78.19 306 LEU A O 1
ATOM 2488 N N . ASP A 1 307 ? 3.176 -20.334 19.609 1.00 75.56 307 ASP A N 1
ATOM 2489 C CA . ASP A 1 307 ? 3.465 -21.776 19.693 1.00 75.56 307 ASP A CA 1
ATOM 2490 C C . ASP A 1 307 ? 2.360 -22.639 19.072 1.00 75.56 307 ASP A C 1
ATOM 2492 O O . ASP A 1 307 ? 2.596 -23.746 18.584 1.00 75.56 307 ASP A O 1
ATOM 2496 N N . ARG A 1 308 ? 1.119 -22.150 19.116 1.00 67.75 308 ARG A N 1
ATOM 2497 C CA . ARG A 1 308 ? -0.057 -22.814 18.551 1.00 67.75 308 ARG A CA 1
ATOM 2498 C C . ARG A 1 308 ? -0.870 -21.789 17.764 1.00 67.75 308 ARG A C 1
ATOM 2500 O O . ARG A 1 308 ? -1.865 -21.292 18.302 1.00 67.75 308 ARG A O 1
ATOM 2507 N N . PRO A 1 309 ? -0.499 -21.488 16.501 1.00 59.66 309 PRO A N 1
ATOM 2508 C CA . PRO A 1 309 ? -1.301 -20.630 15.636 1.00 59.66 309 PRO A CA 1
ATOM 2509 C C . PRO A 1 309 ? -2.677 -21.277 15.505 1.00 59.66 309 PRO A C 1
ATOM 2511 O O . PRO A 1 309 ? -2.833 -22.364 14.947 1.00 59.66 309 PRO A O 1
ATOM 2514 N N . ALA A 1 310 ? -3.655 -20.677 16.172 1.00 49.56 310 ALA A N 1
ATOM 2515 C CA . ALA A 1 310 ? -4.798 -21.412 16.669 1.00 49.56 310 ALA A CA 1
ATOM 2516 C C . ALA A 1 310 ? -5.609 -22.075 15.549 1.00 49.56 310 ALA A C 1
ATOM 2518 O O . ALA A 1 310 ? -6.307 -21.415 14.780 1.00 49.56 310 ALA A O 1
ATOM 2519 N N . SER A 1 311 ? -5.634 -23.405 15.557 1.00 42.09 311 SER A N 1
ATOM 2520 C CA . SER A 1 311 ? -6.832 -24.139 15.160 1.00 42.09 311 SER A CA 1
ATOM 2521 C C . SER A 1 311 ? -7.891 -23.879 16.242 1.00 42.09 311 SER A C 1
ATOM 2523 O O . SER A 1 311 ? -8.014 -24.662 17.177 1.00 42.09 311 SER A O 1
ATOM 2525 N N . GLY A 1 312 ? -8.569 -22.722 16.201 1.00 45.19 312 GLY A N 1
ATOM 2526 C CA . GLY A 1 312 ? -9.694 -22.423 17.105 1.00 45.19 312 GLY A CA 1
ATOM 2527 C C . GLY A 1 312 ? -9.723 -21.071 17.836 1.00 45.19 312 GLY A C 1
ATOM 2528 O O . GLY A 1 312 ? -10.557 -20.918 18.728 1.00 45.19 312 GLY A O 1
ATOM 2529 N N . SER A 1 313 ? -8.889 -20.071 17.509 1.00 49.53 313 SER A N 1
ATOM 2530 C CA . SER A 1 313 ? -9.186 -18.690 17.950 1.00 49.53 313 SER A CA 1
ATOM 2531 C C . SER A 1 313 ? -10.497 -18.272 17.290 1.00 49.53 313 SER A C 1
ATOM 2533 O O . SER A 1 313 ? -10.556 -18.236 16.063 1.00 49.53 313 SER A O 1
ATOM 2535 N N . GLN A 1 314 ? -11.539 -17.937 18.058 1.00 56.34 314 GLN A N 1
ATOM 2536 C CA . GLN A 1 314 ? -12.675 -17.241 17.458 1.00 56.34 314 GLN A CA 1
ATOM 2537 C C . GLN A 1 314 ? -12.171 -15.880 16.962 1.00 56.34 314 GLN A C 1
ATOM 2539 O O . GLN A 1 314 ? -11.723 -15.085 17.802 1.00 56.34 314 GLN A O 1
ATOM 2544 N N . PRO A 1 315 ? -12.210 -15.609 15.642 1.00 64.31 315 PRO A N 1
ATOM 2545 C CA . PRO A 1 315 ? -11.825 -14.308 15.116 1.00 64.31 315 PRO A CA 1
ATOM 2546 C C . PRO A 1 315 ? -12.650 -13.220 15.804 1.00 64.31 315 PRO A C 1
ATOM 2548 O O . PRO A 1 315 ? -13.760 -13.475 16.283 1.00 64.31 315 PRO A O 1
ATOM 2551 N N . PHE A 1 316 ? -12.106 -12.003 15.880 1.00 74.19 316 PHE A N 1
ATOM 2552 C CA . PHE A 1 316 ? -12.876 -10.861 16.362 1.00 74.19 316 PHE A CA 1
ATOM 2553 C C . PHE A 1 316 ? -14.202 -10.790 15.589 1.00 74.19 316 PHE A C 1
ATOM 2555 O O . PHE A 1 316 ? -14.221 -10.685 14.360 1.00 74.19 316 PHE A O 1
ATOM 2562 N N . SER A 1 317 ? -15.303 -10.909 16.330 1.00 80.88 317 SER A N 1
ATOM 2563 C CA . SER A 1 317 ? -16.656 -10.925 15.794 1.00 80.88 317 SER A CA 1
ATOM 2564 C C . SER A 1 317 ? -17.350 -9.651 16.262 1.00 80.88 317 SER A C 1
ATOM 2566 O O . SER A 1 317 ? -17.856 -9.632 17.386 1.00 80.88 317 SER A O 1
ATOM 2568 N N . PRO A 1 318 ? -17.349 -8.584 15.444 1.00 86.94 318 PRO A N 1
ATOM 2569 C CA . PRO A 1 318 ? -17.954 -7.320 15.838 1.00 86.94 318 PRO A CA 1
ATOM 2570 C C . PRO A 1 318 ? -19.444 -7.513 16.106 1.00 86.94 318 PRO A C 1
ATOM 2572 O O . PRO A 1 318 ? -20.140 -8.166 15.323 1.00 86.94 318 PRO A O 1
ATOM 2575 N N . GLN A 1 319 ? -19.933 -6.931 17.197 1.00 90.06 319 GLN A N 1
ATOM 2576 C CA . GLN A 1 319 ? -21.354 -6.971 17.552 1.00 90.06 319 GLN A CA 1
ATOM 2577 C C . GLN A 1 319 ? -22.088 -5.737 17.016 1.00 90.06 319 GLN A C 1
ATOM 2579 O O . GLN A 1 319 ? -23.292 -5.772 16.763 1.00 90.06 319 GLN A O 1
ATOM 2584 N N . THR A 1 320 ? -21.351 -4.652 16.791 1.00 92.31 320 THR A N 1
ATOM 2585 C CA . THR A 1 320 ? -21.866 -3.343 16.390 1.00 92.31 320 THR A CA 1
ATOM 2586 C C . THR A 1 320 ? -21.354 -2.915 15.008 1.00 92.31 320 THR A C 1
ATOM 2588 O O . THR A 1 320 ? -20.521 -3.568 14.378 1.00 92.31 320 THR A O 1
ATOM 2591 N N . THR A 1 321 ? -21.863 -1.787 14.506 1.00 92.00 321 THR A N 1
ATOM 2592 C CA . THR A 1 321 ? -21.441 -1.164 13.239 1.00 92.00 321 THR A CA 1
ATOM 2593 C C . THR A 1 321 ? -20.939 0.256 13.472 1.00 92.00 321 THR A C 1
ATOM 2595 O O . THR A 1 321 ? -21.464 0.976 14.324 1.00 92.00 321 THR A O 1
ATOM 2598 N N . LEU A 1 322 ? -19.981 0.724 12.665 1.00 91.88 322 LEU A N 1
ATOM 2599 C CA . LEU A 1 322 ? -19.480 2.105 12.749 1.00 91.88 322 LEU A CA 1
ATOM 2600 C C . LEU A 1 322 ? -20.590 3.152 12.542 1.00 91.88 322 LEU A C 1
ATOM 2602 O O . LEU A 1 322 ? -20.541 4.235 13.128 1.00 91.88 322 LEU A O 1
ATOM 2606 N N . LYS A 1 323 ? -21.639 2.818 11.775 1.00 90.88 323 LYS A N 1
ATOM 2607 C CA . LYS A 1 323 ? -22.842 3.654 11.632 1.00 90.88 323 LYS A CA 1
ATOM 2608 C C . LYS A 1 323 ? -23.564 3.864 12.962 1.00 90.88 323 LYS A C 1
ATOM 2610 O O . LYS A 1 323 ? -23.935 4.993 13.267 1.00 90.88 323 LYS A O 1
ATOM 2615 N N . GLN A 1 324 ? -23.751 2.809 13.757 1.00 93.44 324 GLN A N 1
ATOM 2616 C CA . GLN A 1 324 ? -24.400 2.918 15.068 1.00 93.44 324 GLN A CA 1
ATOM 2617 C C . GLN A 1 324 ? -23.588 3.802 16.021 1.00 93.44 324 GLN A C 1
ATOM 2619 O O . GLN A 1 324 ? -24.156 4.699 16.644 1.00 93.44 324 GLN A O 1
ATOM 2624 N N . TRP A 1 325 ? -22.263 3.624 16.052 1.00 95.12 325 TRP A N 1
ATOM 2625 C CA . TRP A 1 325 ? -21.344 4.485 16.803 1.00 95.12 325 TRP A CA 1
ATOM 2626 C C . TRP A 1 325 ? -21.442 5.954 16.377 1.00 95.12 325 TRP A C 1
ATOM 2628 O O . TRP A 1 325 ? -21.519 6.847 17.221 1.00 95.12 325 TRP A O 1
ATOM 2638 N N . HIS A 1 326 ? -21.502 6.220 15.070 1.00 93.38 326 HIS A N 1
ATOM 2639 C CA . HIS A 1 326 ? -21.674 7.568 14.530 1.00 93.38 326 HIS A CA 1
ATOM 2640 C C . HIS A 1 326 ? -23.020 8.195 14.924 1.00 93.38 326 HIS A C 1
ATOM 2642 O O . HIS A 1 326 ? -23.060 9.343 15.371 1.00 93.38 326 HIS A O 1
ATOM 2648 N N . TYR A 1 327 ? -24.119 7.445 14.793 1.00 94.25 327 TYR A N 1
ATOM 2649 C CA . TYR A 1 327 ? -25.460 7.903 15.163 1.00 94.25 327 TYR A CA 1
ATOM 2650 C C . TYR A 1 327 ? -25.560 8.230 16.651 1.00 94.25 327 TYR A C 1
ATOM 2652 O O . TYR A 1 327 ? -26.064 9.295 17.009 1.00 94.25 327 TYR A O 1
ATOM 2660 N N . PHE A 1 328 ? -25.045 7.350 17.511 1.00 95.75 328 PHE A N 1
ATOM 2661 C CA . PHE A 1 328 ? -25.002 7.595 18.947 1.00 95.75 328 PHE A CA 1
ATOM 2662 C C . PHE A 1 328 ? -24.147 8.824 19.285 1.00 95.75 328 PHE A C 1
ATOM 2664 O O . PHE A 1 328 ? -24.615 9.709 19.998 1.00 95.75 328 PHE A O 1
ATOM 2671 N N . GLY A 1 329 ? -22.948 8.934 18.704 1.00 95.31 329 GLY A N 1
ATOM 2672 C CA . GLY A 1 329 ? -22.052 10.072 18.912 1.00 95.31 329 GLY A CA 1
ATOM 2673 C C . GLY A 1 329 ? -22.675 11.426 18.562 1.00 95.31 329 GLY A C 1
ATOM 2674 O O . GLY A 1 329 ? -22.506 12.396 19.299 1.00 95.31 329 GLY A O 1
ATOM 2675 N N . LEU A 1 330 ? -23.448 11.502 17.472 1.00 93.69 330 LEU A N 1
ATOM 2676 C CA . LEU A 1 330 ? -24.167 12.725 17.097 1.00 93.69 330 LEU A CA 1
ATOM 2677 C C . LEU A 1 330 ? -25.277 13.085 18.089 1.00 93.69 330 LEU A C 1
ATOM 2679 O O . LEU A 1 330 ? -25.439 14.256 18.424 1.00 93.69 330 LEU A O 1
ATOM 2683 N N . VAL A 1 331 ? -26.034 12.095 18.564 1.00 94.69 331 VAL A N 1
ATOM 2684 C CA . VAL A 1 331 ? -27.125 12.305 19.530 1.00 94.69 331 VAL A CA 1
ATOM 2685 C C . VAL A 1 331 ? -26.576 12.760 20.878 1.00 94.69 331 VAL A C 1
ATOM 2687 O O . VAL A 1 331 ? -27.078 13.741 21.429 1.00 94.69 331 VAL A O 1
ATOM 2690 N N . ALA A 1 332 ? -25.537 12.082 21.368 1.00 94.12 332 ALA A N 1
ATOM 2691 C CA . ALA A 1 332 ? -24.848 12.408 22.609 1.00 94.12 332 ALA A CA 1
ATOM 2692 C C . ALA A 1 332 ? -24.186 13.794 22.548 1.00 94.12 332 ALA A C 1
ATOM 2694 O O . ALA A 1 332 ? -24.355 14.592 23.459 1.00 94.12 332 ALA A O 1
ATOM 2695 N N . GLY A 1 333 ? -23.520 14.139 21.441 1.00 92.44 333 GLY A N 1
ATOM 2696 C CA . GLY A 1 333 ? -22.901 15.459 21.279 1.00 92.44 333 GLY A CA 1
ATOM 2697 C C . GLY A 1 333 ? -23.895 16.623 21.158 1.00 92.44 333 GLY A C 1
ATOM 2698 O O . GLY A 1 333 ? -23.542 17.759 21.457 1.00 92.44 333 GLY A O 1
ATOM 2699 N N . GLN A 1 334 ? -25.133 16.372 20.719 1.00 90.94 334 GLN A N 1
ATOM 2700 C CA . GLN A 1 334 ? -26.154 17.415 20.523 1.00 90.94 334 GLN A CA 1
ATOM 2701 C C . GLN A 1 334 ? -27.184 17.505 21.649 1.00 90.94 334 GLN A C 1
ATOM 2703 O O . GLN A 1 334 ? -28.032 18.404 21.617 1.00 90.94 334 GLN A O 1
ATOM 2708 N N . ASN A 1 335 ? -27.178 16.552 22.586 1.00 90.06 335 ASN A N 1
ATOM 2709 C CA . ASN A 1 335 ? -28.219 16.372 23.602 1.00 90.06 335 ASN A CA 1
ATOM 2710 C C . ASN A 1 335 ? -29.647 16.412 23.012 1.00 90.06 335 ASN A C 1
ATOM 2712 O O . ASN A 1 335 ? -30.595 16.890 23.642 1.00 90.06 335 ASN A O 1
ATOM 2716 N N . SER A 1 336 ? -29.819 15.948 21.766 1.00 89.69 336 SER A N 1
ATOM 2717 C CA . SER A 1 336 ? -31.101 15.997 21.054 1.00 89.69 336 SER A CA 1
ATOM 2718 C C . SER A 1 336 ? -31.165 15.016 19.883 1.00 89.69 336 SER A C 1
ATOM 2720 O O . SER A 1 336 ? -30.453 15.159 18.890 1.00 89.69 336 SER A O 1
ATOM 2722 N N . ILE A 1 337 ? -32.114 14.074 19.944 1.00 90.69 337 ILE A N 1
ATOM 2723 C CA . ILE A 1 337 ? -32.396 13.144 18.834 1.00 90.69 337 ILE A CA 1
ATOM 2724 C C . ILE A 1 337 ? -32.928 13.907 17.615 1.00 90.69 337 ILE A C 1
ATOM 2726 O O . ILE A 1 337 ? -32.570 13.584 16.488 1.00 90.69 337 ILE A O 1
ATOM 2730 N N . ARG A 1 338 ? -33.759 14.940 17.821 1.00 91.19 338 ARG A N 1
ATOM 2731 C CA . ARG A 1 338 ? -34.342 15.728 16.724 1.00 91.19 338 ARG A CA 1
ATOM 2732 C C . ARG A 1 338 ? -33.264 16.459 15.921 1.00 91.19 338 ARG A C 1
ATOM 2734 O O . ARG A 1 338 ? -33.291 16.394 14.696 1.00 91.19 338 ARG A O 1
ATOM 2741 N N . LYS A 1 339 ? -32.323 17.131 16.597 1.00 91.06 339 LYS A N 1
ATOM 2742 C CA . LYS A 1 339 ? -31.224 17.836 15.917 1.00 91.06 339 LYS A CA 1
ATOM 2743 C C . LYS A 1 339 ? -30.295 16.851 15.193 1.00 91.06 339 LYS A C 1
ATOM 2745 O O . LYS A 1 339 ? -29.990 17.061 14.022 1.00 91.06 339 LYS A O 1
ATOM 2750 N N . ALA A 1 340 ? -29.959 15.727 15.834 1.00 91.62 340 ALA A N 1
ATOM 2751 C CA . ALA A 1 340 ? -29.115 14.701 15.224 1.00 91.62 340 ALA A CA 1
ATOM 2752 C C . ALA A 1 340 ? -29.775 14.060 13.991 1.00 91.62 340 ALA A C 1
ATOM 2754 O O . ALA A 1 340 ? -29.117 13.869 12.972 1.00 91.62 340 ALA A O 1
ATOM 2755 N N . ALA A 1 341 ? -31.082 13.783 14.048 1.00 91.75 341 ALA A N 1
ATOM 2756 C CA . ALA A 1 341 ? -31.846 13.255 12.918 1.00 91.75 341 ALA A CA 1
ATOM 2757 C C . ALA A 1 341 ? -31.871 14.237 11.738 1.00 91.75 341 ALA A C 1
ATOM 2759 O O . ALA A 1 341 ? -31.651 13.823 10.602 1.00 91.75 341 ALA A O 1
ATOM 2760 N N . ALA A 1 342 ? -32.053 15.534 12.011 1.00 91.81 342 ALA A N 1
ATOM 2761 C CA . ALA A 1 342 ? -31.985 16.572 10.986 1.00 91.81 342 ALA A CA 1
ATOM 2762 C C . ALA A 1 342 ? -30.594 16.639 10.330 1.00 91.81 342 ALA A C 1
ATOM 2764 O O . ALA A 1 342 ? -30.507 16.670 9.107 1.00 91.81 342 ALA A O 1
ATOM 2765 N N . GLN A 1 343 ? -29.510 16.579 11.115 1.00 91.06 343 GLN A N 1
ATOM 2766 C CA . GLN A 1 343 ? -28.143 16.559 10.574 1.00 91.06 343 GLN A CA 1
ATOM 2767 C C . GLN A 1 343 ? -27.847 15.300 9.744 1.00 91.06 343 GLN A C 1
ATOM 2769 O O . GLN A 1 343 ? -27.093 15.358 8.775 1.00 91.06 343 GLN A O 1
ATOM 2774 N N . LEU A 1 344 ? -28.429 14.161 10.124 1.00 88.94 344 LEU A N 1
ATOM 2775 C CA . LEU A 1 344 ? -28.302 12.894 9.405 1.00 88.94 344 LEU A CA 1
ATOM 2776 C C . LEU A 1 344 ? -29.240 12.777 8.196 1.00 88.94 344 LEU A C 1
ATOM 2778 O O . LEU A 1 344 ? -29.171 11.771 7.495 1.00 88.94 344 LEU A O 1
ATOM 2782 N N . TYR A 1 345 ? -30.114 13.763 7.955 1.00 91.56 345 TYR A N 1
ATOM 2783 C CA . TYR A 1 345 ? -31.193 13.689 6.962 1.00 91.56 345 TYR A CA 1
ATOM 2784 C C . TYR A 1 345 ? -32.085 12.447 7.145 1.00 91.56 345 TYR A C 1
ATOM 2786 O O . TYR A 1 345 ? -32.501 11.799 6.188 1.00 91.56 345 TYR A O 1
ATOM 2794 N N . MET A 1 346 ? -32.374 12.098 8.400 1.00 90.94 346 MET A N 1
ATOM 2795 C CA . MET A 1 346 ? -33.203 10.955 8.780 1.00 90.94 346 MET A CA 1
ATOM 2796 C C . MET A 1 346 ? -34.478 11.415 9.486 1.00 90.94 346 MET A C 1
ATOM 2798 O O . MET A 1 346 ? -34.497 12.417 10.199 1.00 90.94 346 MET A O 1
ATOM 2802 N N . ALA A 1 347 ? -35.545 10.624 9.374 1.00 92.88 347 ALA A N 1
ATOM 2803 C CA . ALA A 1 347 ? -36.712 10.799 10.229 1.00 92.88 347 ALA A CA 1
ATOM 2804 C C . ALA A 1 347 ? -36.358 10.457 11.690 1.00 92.88 347 ALA A C 1
ATOM 2806 O O . ALA A 1 347 ? -35.713 9.440 11.966 1.00 92.88 347 ALA A O 1
ATOM 2807 N N . GLN A 1 348 ? -36.826 11.264 12.648 1.00 91.50 348 GLN A N 1
ATOM 2808 C CA . GLN A 1 348 ? -36.588 11.034 14.081 1.00 91.50 348 GLN A CA 1
ATOM 2809 C C . GLN A 1 348 ? -36.970 9.608 14.554 1.00 91.50 348 GLN A C 1
ATOM 2811 O O . GLN A 1 348 ? -36.176 9.017 15.295 1.00 91.50 348 GLN A O 1
ATOM 2816 N N . PRO A 1 349 ? -38.105 9.001 14.133 1.00 92.31 349 PRO A N 1
ATOM 2817 C CA . PRO A 1 349 ? -38.443 7.624 14.514 1.00 92.31 349 PRO A CA 1
ATOM 2818 C C . PRO A 1 349 ? -37.430 6.585 14.012 1.00 92.31 349 PRO A C 1
ATOM 2820 O O . PRO A 1 349 ? -37.131 5.615 14.714 1.00 92.31 349 PRO A O 1
ATOM 2823 N N . ALA A 1 350 ? -36.851 6.806 12.827 1.00 92.19 350 ALA A N 1
ATOM 2824 C CA . ALA A 1 350 ? -35.839 5.921 12.259 1.00 92.19 350 ALA A CA 1
ATOM 2825 C C . ALA A 1 350 ? -34.544 5.965 13.084 1.00 92.19 350 ALA A C 1
ATOM 2827 O O . ALA A 1 350 ? -34.024 4.913 13.459 1.00 92.19 350 ALA A O 1
ATOM 2828 N N . LEU A 1 351 ? -34.069 7.164 13.446 1.00 93.19 351 LEU A N 1
ATOM 2829 C CA . LEU A 1 351 ? -32.896 7.317 14.313 1.00 93.19 351 LEU A CA 1
ATOM 2830 C C . LEU A 1 351 ? -33.139 6.701 15.700 1.00 93.19 351 LEU A C 1
ATOM 2832 O O . LEU A 1 351 ? -32.299 5.955 16.194 1.00 93.19 351 LEU A O 1
ATOM 2836 N N . SER A 1 352 ? -34.310 6.935 16.302 1.00 91.69 352 SER A N 1
ATOM 2837 C CA . SER A 1 352 ? -34.663 6.333 17.596 1.00 91.69 352 SER A CA 1
ATOM 2838 C C . SER A 1 352 ? -34.647 4.800 17.551 1.00 91.69 352 SER A C 1
ATOM 2840 O O . SER A 1 352 ? -34.143 4.164 18.476 1.00 91.69 352 SER A O 1
ATOM 2842 N N . THR A 1 353 ? -35.130 4.202 16.460 1.00 94.06 353 THR A N 1
ATOM 2843 C CA . THR A 1 353 ? -35.102 2.745 16.259 1.00 94.06 353 THR A CA 1
ATOM 2844 C C . THR A 1 353 ? -33.672 2.212 16.147 1.00 94.06 353 THR A C 1
ATOM 2846 O O . THR A 1 353 ? -33.358 1.184 16.744 1.00 94.06 353 THR A O 1
ATOM 2849 N N . GLN A 1 354 ? -32.783 2.914 15.436 1.00 94.31 354 GLN A N 1
ATOM 2850 C CA . GLN A 1 354 ? -31.371 2.527 15.333 1.00 94.31 354 GLN A CA 1
ATOM 2851 C C . GLN A 1 354 ? -30.643 2.613 16.680 1.00 94.31 354 GLN A C 1
ATOM 2853 O O . GLN A 1 354 ? -29.888 1.704 17.018 1.00 94.31 354 GLN A O 1
ATOM 2858 N N . LEU A 1 355 ? -30.917 3.649 17.481 1.00 94.69 355 LEU A N 1
ATOM 2859 C CA . LEU A 1 355 ? -30.359 3.775 18.832 1.00 94.69 355 LEU A CA 1
ATOM 2860 C C . LEU A 1 355 ? -30.845 2.648 19.748 1.00 94.69 355 LEU A C 1
ATOM 2862 O O . LEU A 1 355 ? -30.029 2.044 20.428 1.00 94.69 355 LEU A O 1
ATOM 2866 N N . LYS A 1 356 ? -32.140 2.298 19.713 1.00 94.19 356 LYS A N 1
ATOM 2867 C CA . LYS A 1 356 ? -32.672 1.156 20.481 1.00 94.19 356 LYS A CA 1
ATOM 2868 C C . LYS A 1 356 ? -31.999 -0.165 20.102 1.00 94.19 356 LYS A C 1
ATOM 2870 O O . LYS A 1 356 ? -31.727 -0.983 20.972 1.00 94.19 356 LYS A O 1
ATOM 2875 N N . ARG A 1 357 ? -31.718 -0.382 18.811 1.00 94.38 357 ARG A N 1
ATOM 2876 C CA . ARG A 1 357 ? -30.965 -1.563 18.355 1.00 94.38 357 ARG A CA 1
ATOM 2877 C C . ARG A 1 357 ? -29.532 -1.551 18.880 1.00 94.38 357 ARG A C 1
ATOM 2879 O O . ARG A 1 357 ? -29.045 -2.593 19.292 1.00 94.38 357 ARG A O 1
ATOM 2886 N N . PHE A 1 358 ? -28.878 -0.392 18.888 1.00 95.38 358 PHE A N 1
ATOM 2887 C CA . PHE A 1 358 ? -27.532 -0.250 19.443 1.00 95.38 358 PHE A CA 1
ATOM 2888 C C . PHE A 1 358 ? -27.500 -0.524 20.956 1.00 95.38 358 PHE A C 1
ATOM 2890 O O . PHE A 1 358 ? -26.687 -1.324 21.403 1.00 95.38 358 PHE A O 1
ATOM 2897 N N . GLU A 1 359 ? -28.445 0.039 21.718 1.00 94.94 359 GLU A N 1
ATOM 2898 C CA . GLU A 1 359 ? -28.652 -0.256 23.149 1.00 94.94 359 GLU A CA 1
ATOM 2899 C C . GLU A 1 359 ? -28.881 -1.759 23.388 1.00 94.94 359 GLU A C 1
ATOM 2901 O O . GLU A 1 359 ? -28.278 -2.348 24.282 1.00 94.94 359 GLU A O 1
ATOM 2906 N N . SER A 1 360 ? -29.703 -2.402 22.548 1.00 93.69 360 SER A N 1
ATOM 2907 C CA . SER A 1 360 ? -29.986 -3.840 22.635 1.00 93.69 360 SER A CA 1
ATOM 2908 C C . SER A 1 360 ? -28.758 -4.713 22.386 1.00 93.69 360 SER A C 1
ATOM 2910 O O . SER A 1 360 ? -28.609 -5.724 23.060 1.00 93.69 360 SER A O 1
ATOM 2912 N N . VAL A 1 361 ? -27.902 -4.353 21.425 1.00 92.81 361 VAL A N 1
ATOM 2913 C CA . VAL A 1 361 ? -26.655 -5.084 21.142 1.00 92.81 361 VAL A CA 1
ATOM 2914 C C . VAL A 1 361 ? -25.669 -4.939 22.302 1.00 92.81 361 VAL A C 1
ATOM 2916 O O . VAL A 1 361 ? -25.061 -5.917 22.721 1.00 92.81 361 VAL A O 1
ATOM 2919 N N . LEU A 1 362 ? -25.543 -3.731 22.856 1.00 92.00 362 LEU A N 1
ATOM 2920 C CA . LEU A 1 362 ? -24.666 -3.462 23.998 1.00 92.00 362 LEU A CA 1
ATOM 2921 C C . LEU A 1 362 ? -25.214 -4.006 25.326 1.00 92.00 362 LEU A C 1
ATOM 2923 O O . LEU A 1 362 ? -24.495 -4.006 26.323 1.00 92.00 362 LEU A O 1
ATOM 2927 N N . GLY A 1 363 ? -26.481 -4.427 25.367 1.00 91.31 363 GLY A N 1
ATOM 2928 C CA . GLY A 1 363 ? -27.145 -4.899 26.582 1.00 91.31 363 GLY A CA 1
ATOM 2929 C C . GLY A 1 363 ? -27.365 -3.809 27.638 1.00 91.31 363 GLY A C 1
ATOM 2930 O O . GLY A 1 363 ? -27.615 -4.130 28.795 1.00 91.31 363 GLY A O 1
ATOM 2931 N N . SER A 1 364 ? -27.273 -2.525 27.270 1.00 91.31 364 SER A N 1
ATOM 2932 C CA . SER A 1 364 ? -27.370 -1.404 28.214 1.00 91.31 364 SER A CA 1
ATOM 2933 C C . SER A 1 364 ? -28.177 -0.235 27.650 1.00 91.31 364 SER A C 1
ATOM 2935 O O . SER A 1 364 ? -28.141 0.073 26.458 1.00 91.31 364 SER A O 1
ATOM 2937 N N . THR A 1 365 ? -28.919 0.442 28.530 1.00 92.62 365 THR A N 1
ATOM 2938 C CA . THR A 1 365 ? -29.594 1.698 28.177 1.00 92.62 365 THR A CA 1
ATOM 2939 C C . THR A 1 365 ? -28.567 2.819 28.213 1.00 92.62 365 THR A C 1
ATOM 2941 O O . THR A 1 365 ? -27.950 3.044 29.253 1.00 92.62 365 THR A O 1
ATOM 2944 N N . LEU A 1 366 ? -28.393 3.536 27.105 1.00 93.44 366 LEU A N 1
ATOM 2945 C CA . LEU A 1 366 ? -27.401 4.608 26.986 1.00 93.44 366 LEU A CA 1
ATOM 2946 C C . LEU A 1 366 ? -28.025 5.990 27.187 1.00 93.44 366 LEU A C 1
ATOM 2948 O O . LEU A 1 366 ? -27.354 6.927 27.615 1.00 93.44 366 LEU A O 1
ATOM 2952 N N . ILE A 1 367 ? -29.313 6.126 26.868 1.00 92.44 367 ILE A N 1
ATOM 2953 C CA . ILE A 1 367 ? -30.033 7.399 26.911 1.00 92.44 367 ILE A CA 1
ATOM 2954 C C . ILE A 1 367 ? -31.133 7.331 27.972 1.00 92.44 367 ILE A C 1
ATOM 2956 O O . ILE A 1 367 ? -32.071 6.540 27.857 1.00 92.44 367 ILE A O 1
ATOM 2960 N N . ALA A 1 368 ? -31.070 8.215 28.968 1.00 88.25 368 ALA A N 1
ATOM 2961 C CA . ALA A 1 368 ? -32.117 8.366 29.969 1.00 88.25 368 ALA A CA 1
ATOM 2962 C C . ALA A 1 368 ? -33.333 9.074 29.346 1.00 88.25 368 ALA A C 1
ATOM 2964 O O . ALA A 1 368 ? -33.294 10.257 29.001 1.00 88.25 368 ALA A O 1
ATOM 2965 N N . ARG A 1 369 ? -34.434 8.336 29.165 1.00 74.00 369 ARG A N 1
ATOM 2966 C CA . ARG A 1 369 ? -35.684 8.856 28.590 1.00 74.00 369 ARG A CA 1
ATOM 2967 C C . ARG A 1 369 ? -36.649 9.244 29.709 1.00 74.00 369 ARG A C 1
ATOM 2969 O O . ARG A 1 369 ? -37.578 8.502 30.005 1.00 74.00 369 ARG A O 1
ATOM 2976 N N . HIS A 1 370 ? -36.442 10.401 30.332 1.00 66.81 370 HIS A N 1
ATOM 2977 C CA . HIS A 1 370 ? -37.432 10.947 31.262 1.00 66.81 370 HIS A CA 1
ATOM 2978 C C . HIS A 1 370 ? -38.605 11.546 30.477 1.00 66.81 370 HIS A C 1
ATOM 2980 O O . HIS A 1 370 ? -38.418 12.446 29.654 1.00 66.81 370 HIS A O 1
ATOM 2986 N N . GLN A 1 371 ? -39.821 11.050 30.720 1.00 50.53 371 GLN A N 1
ATOM 2987 C CA . GLN A 1 371 ? -41.039 11.681 30.211 1.00 50.53 371 GLN A CA 1
ATOM 2988 C C . GLN A 1 371 ? -41.146 13.087 30.829 1.00 50.53 371 GLN A C 1
ATOM 2990 O O . GLN A 1 371 ? -41.313 13.216 32.036 1.00 50.53 371 GLN A O 1
ATOM 2995 N N . GLY A 1 372 ? -40.974 14.137 30.016 1.00 53.56 372 GLY A N 1
ATOM 2996 C CA . GLY A 1 372 ? -41.078 15.543 30.442 1.00 53.56 372 GLY A CA 1
ATOM 2997 C C . GLY A 1 372 ? -39.763 16.331 30.551 1.00 53.56 372 GLY A C 1
ATOM 2998 O O . GLY A 1 372 ? -39.811 17.548 30.720 1.00 53.56 372 GLY A O 1
ATOM 2999 N N . ALA A 1 373 ? -38.588 15.704 30.403 1.00 58.81 373 ALA A N 1
ATOM 3000 C CA . ALA A 1 373 ? -37.317 16.436 30.411 1.00 58.81 373 ALA A CA 1
ATOM 3001 C C . ALA A 1 373 ? -37.076 17.180 29.082 1.00 58.81 373 ALA A C 1
ATOM 3003 O O . ALA A 1 373 ? -37.184 16.611 27.996 1.00 58.81 373 ALA A O 1
ATOM 3004 N N . ARG A 1 374 ? -36.713 18.468 29.165 1.00 61.56 374 ARG A N 1
ATOM 3005 C CA . ARG A 1 374 ? -36.466 19.345 28.000 1.00 61.56 374 ARG A CA 1
ATOM 3006 C C . ARG A 1 374 ? -35.144 19.038 27.276 1.00 61.56 374 ARG A C 1
ATOM 3008 O O . ARG A 1 374 ? -34.953 19.491 26.149 1.00 61.56 374 ARG A O 1
ATOM 3015 N N . GLN A 1 375 ? -34.242 18.286 27.912 1.00 69.06 375 GLN A N 1
ATOM 3016 C CA . GLN A 1 375 ? -32.924 17.905 27.393 1.00 69.06 375 GLN A CA 1
ATOM 3017 C C . GLN A 1 375 ? -32.684 16.399 27.553 1.00 69.06 375 GLN A C 1
ATOM 3019 O O . GLN A 1 375 ? -33.138 15.788 28.519 1.00 69.06 375 GLN A O 1
ATOM 3024 N N . LEU A 1 376 ? -31.980 15.808 26.586 1.00 84.25 376 LEU A N 1
ATOM 3025 C CA . LEU A 1 376 ? -31.555 14.410 26.619 1.00 84.25 376 LEU A CA 1
ATOM 3026 C C . LEU A 1 376 ? -30.377 14.250 27.588 1.00 84.25 376 LEU A C 1
ATOM 3028 O O . LEU A 1 376 ? -29.422 15.015 27.496 1.00 84.25 376 LEU A O 1
ATOM 3032 N N . ALA A 1 377 ? -30.429 13.244 28.461 1.00 89.19 377 ALA A N 1
ATOM 3033 C CA . ALA A 1 377 ? -29.336 12.893 29.367 1.00 89.19 377 ALA A CA 1
ATOM 3034 C C . ALA A 1 377 ? -28.781 11.498 29.039 1.00 89.19 377 ALA A C 1
ATOM 3036 O O . ALA A 1 377 ? -29.528 10.598 28.643 1.00 89.19 377 ALA A O 1
ATOM 3037 N N . LEU A 1 378 ? -27.468 11.319 29.197 1.00 92.88 378 LEU A N 1
ATOM 3038 C CA . LEU A 1 378 ? -26.812 10.016 29.086 1.00 92.88 378 LEU A CA 1
ATOM 3039 C C . LEU A 1 378 ? -26.867 9.285 30.431 1.00 92.88 378 LEU A C 1
ATOM 3041 O O . LEU A 1 378 ? -26.766 9.904 31.489 1.00 92.88 378 LEU A O 1
ATOM 3045 N N . THR A 1 379 ? -27.016 7.964 30.392 1.00 92.50 379 THR A N 1
ATOM 3046 C CA . THR A 1 379 ? -26.790 7.108 31.568 1.00 92.50 379 THR A CA 1
ATOM 3047 C C . THR A 1 379 ? -25.282 6.999 31.851 1.00 92.50 379 THR A C 1
ATOM 3049 O O . THR A 1 379 ? -24.484 7.371 30.987 1.00 92.50 379 THR A O 1
ATOM 3052 N N . PRO A 1 380 ? -24.838 6.443 32.995 1.00 89.88 380 PRO A N 1
ATOM 3053 C CA . PRO A 1 380 ? -23.415 6.159 33.215 1.00 89.88 380 PRO A CA 1
ATOM 3054 C C . PRO A 1 380 ? -22.786 5.325 32.084 1.00 89.88 380 PRO A C 1
ATOM 3056 O O . PRO A 1 380 ? -21.731 5.687 31.562 1.00 89.88 380 PRO A O 1
ATOM 3059 N N . SER A 1 381 ? -23.481 4.279 31.618 1.00 90.75 381 SER A N 1
ATOM 3060 C CA . SER A 1 381 ? -23.072 3.488 30.448 1.00 90.75 381 SER A CA 1
ATOM 3061 C C . SER A 1 381 ? -23.053 4.327 29.166 1.00 90.75 381 SER A C 1
ATOM 3063 O O . SER A 1 381 ? -22.136 4.199 28.361 1.00 90.75 381 SER A O 1
ATOM 3065 N N . GLY A 1 382 ? -24.022 5.230 28.984 1.00 93.44 382 GLY A N 1
ATOM 3066 C CA . GLY A 1 382 ? -24.050 6.183 27.874 1.00 93.44 382 GLY A CA 1
ATOM 3067 C C . GLY A 1 382 ? -22.848 7.123 27.858 1.00 93.44 382 GLY A C 1
ATOM 3068 O O . GLY A 1 382 ? -22.248 7.329 26.805 1.00 93.44 382 GLY A O 1
ATOM 3069 N N . THR A 1 383 ? -22.456 7.651 29.017 1.00 92.44 383 THR A N 1
ATOM 3070 C CA . THR A 1 383 ? -21.272 8.505 29.169 1.00 92.44 383 THR A CA 1
ATOM 3071 C C . THR A 1 383 ? -19.995 7.744 28.820 1.00 92.44 383 THR A C 1
ATOM 3073 O O . THR A 1 383 ? -19.182 8.244 28.044 1.00 92.44 383 THR A O 1
ATOM 3076 N N . PHE A 1 384 ? -19.847 6.511 29.312 1.00 92.00 384 PHE A N 1
ATOM 3077 C CA . PHE A 1 384 ? -18.722 5.639 28.966 1.00 92.00 384 PHE A CA 1
ATOM 3078 C C . PHE A 1 384 ? -18.650 5.348 27.457 1.00 92.00 384 PHE A C 1
ATOM 3080 O O . PHE A 1 384 ? -17.618 5.573 26.821 1.00 92.00 384 PHE A O 1
ATOM 3087 N N . ILE A 1 385 ? -19.759 4.910 26.852 1.00 94.44 385 ILE A N 1
ATOM 3088 C CA . ILE A 1 385 ? -19.817 4.623 25.412 1.00 94.44 385 ILE A CA 1
ATOM 3089 C C . ILE A 1 385 ? -19.533 5.887 24.597 1.00 94.44 385 ILE A C 1
ATOM 3091 O O . ILE A 1 385 ? -18.892 5.813 23.551 1.00 94.44 385 ILE A O 1
ATOM 3095 N N . PHE A 1 386 ? -19.934 7.065 25.079 1.00 95.06 386 PHE A N 1
ATOM 3096 C CA . PHE A 1 386 ? -19.609 8.323 24.415 1.00 95.06 386 PHE A CA 1
ATOM 3097 C C . PHE A 1 386 ? -18.107 8.626 24.452 1.00 95.06 386 PHE A C 1
ATOM 3099 O O . PHE A 1 386 ? -17.556 9.044 23.437 1.00 95.06 386 PHE A O 1
ATOM 3106 N N . GLN A 1 387 ? -17.418 8.345 25.561 1.00 93.62 387 GLN A N 1
ATOM 3107 C CA . GLN A 1 387 ? -15.958 8.480 25.650 1.00 93.62 387 GLN A CA 1
ATOM 3108 C C . GLN A 1 387 ? -15.242 7.544 24.664 1.00 93.62 387 GLN A C 1
ATOM 3110 O O . GLN A 1 387 ? -14.376 8.001 23.917 1.00 93.62 387 GLN A O 1
ATOM 3115 N N . VAL A 1 388 ? -15.654 6.272 24.577 1.00 94.12 388 VAL A N 1
ATOM 3116 C CA . VAL A 1 388 ? -15.131 5.324 23.571 1.00 94.12 388 VAL A CA 1
ATOM 3117 C C . VAL A 1 388 ? -15.397 5.824 22.147 1.00 94.12 388 VAL A C 1
ATOM 3119 O O . VAL A 1 388 ? -14.513 5.791 21.288 1.00 94.12 388 VAL A O 1
ATOM 3122 N N . GLN A 1 389 ? -16.604 6.337 21.893 1.00 94.81 389 GLN A N 1
ATOM 3123 C CA . GLN A 1 389 ? -17.001 6.873 20.594 1.00 94.81 389 GLN A CA 1
ATOM 3124 C C . GLN A 1 389 ? -16.115 8.052 20.166 1.00 94.81 389 GLN A C 1
ATOM 3126 O O . GLN A 1 389 ? -15.777 8.143 18.983 1.00 94.81 389 GLN A O 1
ATOM 3131 N N . GLN A 1 390 ? -15.704 8.931 21.089 1.00 93.31 390 GLN A N 1
ATOM 3132 C CA . GLN A 1 390 ? -14.760 10.012 20.778 1.00 93.31 390 GLN A CA 1
ATOM 3133 C C . GLN A 1 390 ? -13.392 9.471 20.352 1.00 93.31 390 GLN A C 1
ATOM 3135 O O . GLN A 1 390 ? -12.830 9.967 19.374 1.00 93.31 390 GLN A O 1
ATOM 3140 N N . GLY A 1 391 ? -12.904 8.411 21.002 1.00 92.06 391 GLY A N 1
ATOM 3141 C CA . GLY A 1 391 ? -11.681 7.725 20.582 1.00 92.06 391 GLY A CA 1
ATOM 3142 C C . GLY A 1 391 ? -11.787 7.142 19.178 1.00 92.06 391 GLY A C 1
ATOM 3143 O O . GLY A 1 391 ? -10.938 7.405 18.326 1.00 92.06 391 GLY A O 1
ATOM 3144 N N . MET A 1 392 ? -12.890 6.449 18.875 1.00 92.94 392 MET A N 1
ATOM 3145 C CA . MET A 1 392 ? -13.151 5.962 17.515 1.00 92.94 392 MET A CA 1
ATOM 3146 C C . MET A 1 392 ? -13.212 7.110 16.500 1.00 92.94 392 MET A C 1
ATOM 3148 O O . MET A 1 392 ? -12.631 7.012 15.422 1.00 92.94 392 MET A O 1
ATOM 3152 N N . LYS A 1 393 ? -13.879 8.222 16.834 1.00 91.56 393 LYS A N 1
ATOM 3153 C CA . LYS A 1 393 ? -13.974 9.404 15.964 1.00 91.56 393 LYS A CA 1
ATOM 3154 C C . LYS A 1 393 ? -12.596 9.989 15.653 1.00 91.56 393 LYS A C 1
ATOM 3156 O O . LYS A 1 393 ? -12.348 10.329 14.498 1.00 91.56 393 LYS A O 1
ATOM 3161 N N . HIS A 1 394 ? -11.720 10.088 16.650 1.00 89.88 394 HIS A N 1
ATOM 3162 C CA . HIS A 1 394 ? -10.357 10.577 16.466 1.00 89.88 394 HIS A CA 1
ATOM 3163 C C . HIS A 1 394 ? -9.553 9.655 15.536 1.00 89.88 394 HIS A C 1
ATOM 3165 O O . HIS A 1 394 ? -8.991 10.127 14.552 1.00 89.88 394 HIS A O 1
ATOM 3171 N N . LEU A 1 395 ? -9.594 8.334 15.755 1.00 88.12 395 LEU A N 1
ATOM 3172 C CA . LEU A 1 395 ? -8.920 7.360 14.882 1.00 88.12 395 LEU A CA 1
ATOM 3173 C C . LEU A 1 395 ? -9.404 7.436 13.429 1.00 88.12 395 LEU A C 1
ATOM 3175 O O . LEU A 1 395 ? -8.599 7.403 12.498 1.00 88.12 395 LEU A O 1
ATOM 3179 N N . LEU A 1 396 ? -10.719 7.556 13.230 1.00 89.62 396 LEU A N 1
ATOM 3180 C CA . LEU A 1 396 ? -11.313 7.688 11.901 1.00 89.62 396 LEU A CA 1
ATOM 3181 C C . LEU A 1 396 ? -10.906 9.006 11.221 1.00 89.62 396 LEU A C 1
ATOM 3183 O O . LEU A 1 396 ? -10.679 9.010 10.012 1.00 89.62 396 LEU A O 1
ATOM 3187 N N . ALA A 1 397 ? -10.781 10.103 11.973 1.00 87.38 397 ALA A N 1
ATOM 3188 C CA . ALA A 1 397 ? -10.305 11.385 11.453 1.00 87.38 397 ALA A CA 1
ATOM 3189 C C . ALA A 1 397 ? -8.823 11.321 11.047 1.00 87.38 397 ALA A C 1
ATOM 3191 O O . ALA A 1 397 ? -8.477 11.735 9.941 1.00 87.38 397 ALA A O 1
ATOM 3192 N N . SER A 1 398 ? -7.959 10.730 11.880 1.00 84.62 398 SER A N 1
ATOM 3193 C CA . SER A 1 398 ? -6.541 10.512 11.550 1.00 84.62 398 SER A CA 1
ATOM 3194 C C . SER A 1 398 ? -6.385 9.668 10.285 1.00 84.62 398 SER A C 1
ATOM 3196 O O . SER A 1 398 ? -5.616 10.012 9.386 1.00 84.62 398 SER A O 1
ATOM 3198 N N . MET A 1 399 ? -7.197 8.618 10.154 1.00 86.81 399 MET A N 1
ATOM 3199 C CA . MET A 1 399 ? -7.246 7.789 8.956 1.00 86.81 399 MET A CA 1
ATOM 3200 C C . MET A 1 399 ? -7.727 8.561 7.718 1.00 86.81 399 MET A C 1
ATOM 3202 O O . MET A 1 399 ? -7.163 8.395 6.639 1.00 86.81 399 MET A O 1
ATOM 3206 N N . GLN A 1 400 ? -8.746 9.419 7.840 1.00 85.81 400 GLN A N 1
ATOM 3207 C CA . GLN A 1 400 ? -9.192 10.272 6.732 1.00 85.81 400 GLN A CA 1
ATOM 3208 C C . GLN A 1 400 ? -8.092 11.226 6.268 1.00 85.81 400 GLN A C 1
ATOM 3210 O O . GLN A 1 400 ? -7.867 11.339 5.063 1.00 85.81 400 GLN A O 1
ATOM 3215 N N . SER A 1 401 ? -7.394 11.873 7.201 1.00 82.94 401 SER A N 1
ATOM 3216 C CA . SER A 1 401 ? -6.266 12.757 6.894 1.00 82.94 401 SER A CA 1
ATOM 3217 C C . SER A 1 401 ? -5.140 12.000 6.189 1.00 82.94 401 SER A C 1
ATOM 3219 O O . SER A 1 401 ? -4.626 12.468 5.173 1.00 82.94 401 SER A O 1
ATOM 3221 N N . PHE A 1 402 ? -4.812 10.793 6.662 1.00 83.06 402 PHE A N 1
ATOM 3222 C CA . PHE A 1 402 ? -3.843 9.910 6.012 1.00 83.06 402 PHE A CA 1
ATOM 3223 C C . PHE A 1 402 ? -4.259 9.550 4.579 1.00 83.06 402 PHE A C 1
ATOM 3225 O O . PHE A 1 402 ? -3.479 9.724 3.643 1.00 83.06 402 PHE A O 1
ATOM 3232 N N . LEU A 1 403 ? -5.502 9.095 4.387 1.00 83.12 403 LEU A N 1
ATOM 3233 C CA . LEU A 1 403 ? -6.033 8.744 3.068 1.00 83.12 403 LEU A CA 1
ATOM 3234 C C . LEU A 1 403 ? -6.045 9.948 2.124 1.00 83.12 403 LEU A C 1
ATOM 3236 O O . LEU A 1 403 ? -5.722 9.802 0.950 1.00 83.12 403 LEU A O 1
ATOM 3240 N N . HIS A 1 404 ? -6.392 11.135 2.621 1.00 78.81 404 HIS A N 1
ATOM 3241 C CA . HIS A 1 404 ? -6.381 12.356 1.825 1.00 78.81 404 HIS A CA 1
ATOM 3242 C C . HIS A 1 404 ? -4.964 12.702 1.351 1.00 78.81 404 HIS A C 1
ATOM 3244 O O . HIS A 1 404 ? -4.756 12.869 0.150 1.00 78.81 404 HIS A O 1
ATOM 3250 N N . ALA A 1 405 ? -3.982 12.706 2.258 1.00 73.75 405 ALA A N 1
ATOM 3251 C CA . ALA A 1 405 ? -2.583 12.956 1.918 1.00 73.75 405 ALA A CA 1
ATOM 3252 C C . ALA A 1 405 ? -2.032 11.923 0.918 1.00 73.75 405 ALA A C 1
ATOM 3254 O O . ALA A 1 405 ? -1.383 12.287 -0.061 1.00 73.75 405 ALA A O 1
ATOM 3255 N N . ARG A 1 406 ? -2.335 10.632 1.113 1.00 75.12 406 ARG A N 1
ATOM 3256 C CA . ARG A 1 406 ? -1.905 9.562 0.198 1.00 75.12 406 ARG A CA 1
ATOM 3257 C C . ARG A 1 406 ? -2.554 9.654 -1.174 1.00 75.12 406 ARG A C 1
ATOM 3259 O O . ARG A 1 406 ? -1.870 9.443 -2.171 1.00 75.12 406 ARG A O 1
ATOM 3266 N N . ARG A 1 407 ? -3.844 9.996 -1.245 1.00 72.06 407 ARG A N 1
ATOM 3267 C CA . ARG A 1 407 ? -4.510 10.240 -2.529 1.00 72.06 407 ARG A CA 1
ATOM 3268 C C . ARG A 1 407 ? -3.859 11.411 -3.244 1.00 72.06 407 ARG A C 1
ATOM 3270 O O . ARG A 1 407 ? -3.522 11.243 -4.405 1.00 72.06 407 ARG A O 1
ATOM 3277 N N . LEU A 1 408 ? -3.623 12.537 -2.572 1.00 66.75 408 LEU A N 1
ATOM 3278 C CA . LEU A 1 408 ? -2.926 13.675 -3.180 1.00 66.75 408 LEU A CA 1
ATOM 3279 C C . LEU A 1 408 ? -1.566 13.250 -3.751 1.00 66.75 408 LEU A C 1
ATOM 3281 O O . LEU A 1 408 ? -1.328 13.466 -4.931 1.00 66.75 408 LEU A O 1
ATOM 3285 N N . GLN A 1 409 ? -0.747 12.522 -2.984 1.00 64.31 409 GLN A N 1
ATOM 3286 C CA . GLN A 1 409 ? 0.534 11.997 -3.475 1.00 64.31 409 GLN A CA 1
ATOM 3287 C C . GLN A 1 409 ? 0.398 11.053 -4.684 1.00 64.31 409 GLN A C 1
ATOM 3289 O O . GLN A 1 409 ? 1.195 11.141 -5.614 1.00 64.31 409 GLN A O 1
ATOM 3294 N N . GLN A 1 410 ? -0.594 10.154 -4.704 1.00 62.09 410 GLN A N 1
ATOM 3295 C CA . GLN A 1 410 ? -0.834 9.273 -5.858 1.00 62.09 410 GLN A CA 1
ATOM 3296 C C . GLN A 1 410 ? -1.308 10.033 -7.099 1.00 62.09 410 GLN A C 1
ATOM 3298 O O . GLN A 1 410 ? -0.935 9.677 -8.210 1.00 62.09 410 GLN A O 1
ATOM 3303 N N . HIS A 1 411 ? -2.112 11.082 -6.922 1.00 61.75 411 HIS A N 1
ATOM 3304 C CA . HIS A 1 411 ? -2.577 11.924 -8.027 1.00 61.75 411 HIS A CA 1
ATOM 3305 C C . HIS A 1 411 ? -1.486 12.888 -8.525 1.00 61.75 411 HIS A C 1
ATOM 3307 O O . HIS A 1 411 ? -1.685 13.556 -9.531 1.00 61.75 411 HIS A O 1
ATOM 3313 N N . GLN A 1 412 ? -0.337 12.941 -7.848 1.00 68.50 412 GLN A N 1
ATOM 3314 C CA . GLN A 1 412 ? 0.795 13.814 -8.147 1.00 68.50 412 GLN A CA 1
ATOM 3315 C C . GLN A 1 412 ? 2.018 13.054 -8.683 1.00 68.50 412 GLN A C 1
ATOM 3317 O O . GLN A 1 412 ? 3.092 13.637 -8.767 1.00 68.50 412 GLN A O 1
ATOM 3322 N N . ARG A 1 413 ? 1.917 11.769 -9.051 1.00 78.31 413 ARG A N 1
ATOM 3323 C CA . ARG A 1 413 ? 3.019 11.045 -9.713 1.00 78.31 413 ARG A CA 1
ATOM 3324 C C . ARG A 1 413 ? 2.539 10.394 -10.999 1.00 78.31 413 ARG A C 1
ATOM 3326 O O . ARG A 1 413 ? 1.561 9.655 -10.987 1.00 78.31 413 ARG A O 1
ATOM 3333 N N . LEU A 1 414 ? 3.277 10.618 -12.081 1.00 87.12 414 LEU A N 1
ATOM 3334 C CA . LEU A 1 414 ? 3.067 9.951 -13.359 1.00 87.12 414 LEU A CA 1
ATOM 3335 C C . LEU A 1 414 ? 4.391 9.366 -13.848 1.00 87.12 414 LEU A C 1
ATOM 3337 O O . LEU A 1 414 ? 5.328 10.101 -14.128 1.00 87.12 414 LEU A O 1
ATOM 3341 N N . SER A 1 415 ? 4.455 8.042 -13.956 1.00 90.44 415 SER A N 1
ATOM 3342 C CA . SER A 1 415 ? 5.636 7.321 -14.460 1.00 90.44 415 SER A CA 1
ATOM 3343 C C . SER A 1 415 ? 5.379 6.830 -15.882 1.00 90.44 415 SER A C 1
ATOM 3345 O O . SER A 1 415 ? 4.455 6.037 -16.097 1.00 90.44 415 SER A O 1
ATOM 3347 N N . LEU A 1 416 ? 6.193 7.299 -16.823 1.00 94.12 416 LEU A N 1
ATOM 3348 C CA . LEU A 1 416 ? 6.074 7.091 -18.261 1.00 94.12 416 LEU A CA 1
ATOM 3349 C C . LEU A 1 416 ? 7.275 6.291 -18.778 1.00 94.12 416 LEU A C 1
ATOM 3351 O O . LEU A 1 416 ? 8.412 6.751 -18.722 1.00 94.12 416 LEU A O 1
ATOM 3355 N N . GLY A 1 417 ? 7.016 5.089 -19.282 1.00 93.88 417 GLY A N 1
ATOM 3356 C CA . GLY A 1 417 ? 8.009 4.249 -19.938 1.00 93.88 417 GLY A CA 1
ATOM 3357 C C . GLY A 1 417 ? 8.303 4.718 -21.360 1.00 93.88 417 GLY A C 1
ATOM 3358 O O . GLY A 1 417 ? 7.377 4.946 -22.139 1.00 93.88 417 GLY A O 1
ATOM 3359 N N . VAL A 1 418 ? 9.575 4.815 -21.723 1.00 92.75 418 VAL A N 1
ATOM 3360 C CA . VAL A 1 418 ? 10.020 5.223 -23.061 1.00 92.75 418 VAL A CA 1
ATOM 3361 C C . VAL A 1 418 ? 11.045 4.221 -23.582 1.00 92.75 418 VAL A C 1
ATOM 3363 O O . VAL A 1 418 ? 11.902 3.756 -22.836 1.00 92.75 418 VAL A O 1
ATOM 3366 N N . VAL A 1 419 ? 10.944 3.846 -24.856 1.00 88.25 419 VAL A N 1
ATOM 3367 C CA . VAL A 1 419 ? 12.004 3.060 -25.503 1.00 88.25 419 VAL A CA 1
ATOM 3368 C C . VAL A 1 419 ? 13.157 3.984 -25.910 1.00 88.25 419 VAL A C 1
ATOM 3370 O O . VAL A 1 419 ? 12.887 5.139 -26.250 1.00 88.25 419 VAL A O 1
ATOM 3373 N N . PRO A 1 420 ? 14.413 3.495 -25.934 1.00 82.88 420 PRO A N 1
ATOM 3374 C CA . PRO A 1 420 ? 15.549 4.291 -26.379 1.00 82.88 420 PRO A CA 1
ATOM 3375 C C . PRO A 1 420 ? 15.316 4.880 -27.770 1.00 82.88 420 PRO A C 1
ATOM 3377 O O . PRO A 1 420 ? 14.830 4.189 -28.673 1.00 82.88 420 PRO A O 1
ATOM 3380 N N . SER A 1 421 ? 15.699 6.143 -27.951 1.00 78.62 421 SER A N 1
ATOM 3381 C CA . SER A 1 421 ? 15.657 6.810 -29.252 1.00 78.62 421 SER A CA 1
ATOM 3382 C C . SER A 1 421 ? 17.054 7.053 -29.821 1.00 78.62 421 SER A C 1
ATOM 3384 O O . SER A 1 421 ? 18.009 7.298 -29.089 1.00 78.62 421 SER A O 1
ATOM 3386 N N . ALA A 1 422 ? 17.172 6.966 -31.148 1.00 66.06 422 ALA A N 1
ATOM 3387 C CA . ALA A 1 422 ? 18.435 7.114 -31.865 1.00 66.06 422 ALA A CA 1
ATOM 3388 C C . ALA A 1 422 ? 18.798 8.584 -32.126 1.00 66.06 422 ALA A C 1
ATOM 3390 O O . ALA A 1 422 ? 19.973 8.912 -32.237 1.00 66.06 422 ALA A O 1
ATOM 3391 N N . ASP A 1 423 ? 17.807 9.468 -32.254 1.00 75.69 423 ASP A N 1
ATOM 3392 C CA . ASP A 1 423 ? 18.009 10.857 -32.678 1.00 75.69 423 ASP A CA 1
ATOM 3393 C C . ASP A 1 423 ? 17.197 11.806 -31.790 1.00 75.69 423 ASP A C 1
ATOM 3395 O O . ASP A 1 423 ? 16.052 11.527 -31.415 1.00 75.69 423 ASP A O 1
ATOM 3399 N N . VAL A 1 424 ? 17.796 12.951 -31.467 1.00 70.56 424 VAL A N 1
ATOM 3400 C CA . VAL A 1 424 ? 17.133 14.048 -30.749 1.00 70.56 424 VAL A CA 1
ATOM 3401 C C . VAL A 1 424 ? 15.922 14.578 -31.517 1.00 70.56 424 VAL A C 1
ATOM 3403 O O . VAL A 1 424 ? 14.951 14.989 -30.892 1.00 70.56 424 VAL A O 1
ATOM 3406 N N . ASN A 1 425 ? 15.937 14.470 -32.847 1.00 78.06 425 ASN A N 1
ATOM 3407 C CA . ASN A 1 425 ? 14.846 14.862 -33.738 1.00 78.06 425 ASN A CA 1
ATOM 3408 C C . ASN A 1 425 ? 13.857 13.723 -34.033 1.00 78.06 425 ASN A C 1
ATOM 3410 O O . ASN A 1 425 ? 12.998 13.857 -34.905 1.00 78.06 425 ASN A O 1
ATOM 3414 N N . SER A 1 426 ? 13.962 12.583 -33.341 1.00 83.81 426 SER A N 1
ATOM 3415 C CA . SER A 1 426 ? 12.995 11.503 -33.531 1.00 83.81 426 SER A CA 1
ATOM 3416 C C . SER A 1 426 ? 11.593 11.933 -33.104 1.00 83.81 426 SER A C 1
ATOM 3418 O O . SER A 1 426 ? 11.426 12.671 -32.129 1.00 83.81 426 SER A O 1
ATOM 3420 N N . ARG A 1 427 ? 10.568 11.375 -33.755 1.00 84.75 427 ARG A N 1
ATOM 3421 C CA . ARG A 1 427 ? 9.169 11.658 -33.405 1.00 84.75 427 ARG A CA 1
ATOM 3422 C C . ARG A 1 427 ? 8.836 11.329 -31.944 1.00 84.75 427 ARG A C 1
ATOM 3424 O O . ARG A 1 427 ? 8.049 12.028 -31.316 1.00 84.75 427 ARG A O 1
ATOM 3431 N N . LEU A 1 428 ? 9.437 10.274 -31.389 1.00 85.50 428 LEU A N 1
ATOM 3432 C CA . LEU A 1 428 ? 9.246 9.905 -29.984 1.00 85.50 428 LEU A CA 1
ATOM 3433 C C . LEU A 1 428 ? 9.851 10.957 -29.044 1.00 85.50 428 LEU A C 1
ATOM 3435 O O . LEU A 1 428 ? 9.196 11.366 -28.087 1.00 85.50 428 LEU A O 1
ATOM 3439 N N . SER A 1 429 ? 11.070 11.417 -29.342 1.00 85.31 429 SER A N 1
ATOM 3440 C CA . SER A 1 429 ? 11.729 12.497 -28.598 1.00 85.31 429 SER A CA 1
ATOM 3441 C C . SER A 1 429 ? 10.903 13.780 -28.654 1.00 85.31 429 SER A C 1
ATOM 3443 O O . SER A 1 429 ? 10.701 14.414 -27.626 1.00 85.31 429 SER A O 1
ATOM 3445 N N . GLU A 1 430 ? 10.361 14.128 -29.823 1.00 84.19 430 GLU A N 1
ATOM 3446 C CA . GLU A 1 430 ? 9.502 15.300 -30.006 1.00 84.19 430 GLU A CA 1
ATOM 3447 C C . GLU A 1 430 ? 8.219 15.217 -29.162 1.00 84.19 430 GLU A C 1
ATOM 3449 O O . GLU A 1 430 ? 7.875 16.171 -28.462 1.00 84.19 430 GLU A O 1
ATOM 3454 N N . LEU A 1 431 ? 7.540 14.064 -29.161 1.00 85.06 431 LEU A N 1
ATOM 3455 C CA . LEU A 1 431 ? 6.357 13.841 -28.325 1.00 85.06 431 LEU A CA 1
ATOM 3456 C C . LEU A 1 431 ? 6.673 14.030 -26.836 1.00 85.06 431 LEU A C 1
ATOM 3458 O O . LEU A 1 431 ? 5.916 14.688 -26.125 1.00 85.06 431 LEU A O 1
ATOM 3462 N N . ILE A 1 432 ? 7.794 13.490 -26.355 1.00 85.19 432 ILE A N 1
ATOM 3463 C CA . ILE A 1 432 ? 8.182 13.599 -24.944 1.00 85.19 432 ILE A CA 1
ATOM 3464 C C . ILE A 1 432 ? 8.605 15.037 -24.603 1.00 85.19 432 ILE A C 1
ATOM 3466 O O . ILE A 1 432 ? 8.097 15.628 -23.654 1.00 85.19 432 ILE A O 1
ATOM 3470 N N . VAL A 1 433 ? 9.523 15.621 -25.370 1.00 83.25 433 VAL A N 1
ATOM 3471 C CA . VAL A 1 433 ? 10.132 16.918 -25.044 1.00 83.25 433 VAL A CA 1
ATOM 3472 C C . VAL A 1 433 ? 9.162 18.070 -25.256 1.00 83.25 433 VAL A C 1
ATOM 3474 O O . VAL A 1 433 ? 9.139 18.985 -24.443 1.00 83.25 433 VAL A O 1
ATOM 3477 N N . ASN A 1 434 ? 8.352 18.045 -26.315 1.00 83.06 434 ASN A N 1
ATOM 3478 C CA . ASN A 1 434 ? 7.471 19.167 -26.628 1.00 83.06 434 ASN A CA 1
ATOM 3479 C C . ASN A 1 434 ? 6.074 18.946 -26.062 1.00 83.06 434 ASN A C 1
ATOM 3481 O O . ASN A 1 434 ? 5.557 19.804 -25.352 1.00 83.06 434 ASN A O 1
ATOM 3485 N N . GLN A 1 435 ? 5.456 17.803 -26.352 1.00 87.44 435 GLN A N 1
ATOM 3486 C CA . GLN A 1 435 ? 4.041 17.612 -26.037 1.00 87.44 435 GLN A CA 1
ATOM 3487 C C . GLN A 1 435 ? 3.850 17.245 -24.562 1.00 87.44 435 GLN A C 1
ATOM 3489 O O . GLN A 1 435 ? 3.077 17.902 -23.867 1.00 87.44 435 GLN A O 1
ATOM 3494 N N . VAL A 1 436 ? 4.606 16.277 -24.031 1.00 86.19 436 VAL A N 1
ATOM 3495 C CA . VAL A 1 436 ? 4.513 15.935 -22.599 1.00 86.19 436 VAL A CA 1
ATOM 3496 C C . VAL A 1 436 ? 4.976 17.104 -21.716 1.00 86.19 436 VAL A C 1
ATOM 3498 O O . VAL A 1 436 ? 4.353 17.357 -20.686 1.00 86.19 436 VAL A O 1
ATOM 3501 N N . ALA A 1 437 ? 5.991 17.877 -22.122 1.00 84.25 437 ALA A N 1
ATOM 3502 C CA . ALA A 1 437 ? 6.409 19.058 -21.359 1.00 84.25 437 ALA A CA 1
ATOM 3503 C C . ALA A 1 437 ? 5.368 20.192 -21.378 1.00 84.25 437 ALA A C 1
ATOM 3505 O O . ALA A 1 437 ? 5.080 20.761 -20.326 1.00 84.25 437 ALA A O 1
ATOM 3506 N N . LYS A 1 438 ? 4.753 20.504 -22.533 1.00 86.88 438 LYS A N 1
ATOM 3507 C CA . LYS A 1 438 ? 3.641 21.475 -22.611 1.00 86.88 438 LYS A CA 1
ATOM 3508 C C . LYS A 1 438 ? 2.473 21.050 -21.733 1.00 86.88 438 LYS A C 1
ATOM 3510 O O . LYS A 1 438 ? 1.931 21.863 -20.990 1.00 86.88 438 LYS A O 1
ATOM 3515 N N . TRP A 1 439 ? 2.122 19.767 -21.774 1.00 89.25 439 TRP A N 1
ATOM 3516 C CA . TRP A 1 439 ? 1.116 19.208 -20.884 1.00 89.25 439 TRP A CA 1
ATOM 3517 C C . TRP A 1 439 ? 1.494 19.414 -19.410 1.00 89.25 439 TRP A C 1
ATOM 3519 O O . TRP A 1 439 ? 0.668 19.881 -18.630 1.00 89.25 439 TRP A O 1
ATOM 3529 N N . GLN A 1 440 ? 2.753 19.167 -19.034 1.00 83.44 440 GLN A N 1
ATOM 3530 C CA . GLN A 1 440 ? 3.225 19.316 -17.654 1.00 83.44 440 GLN A CA 1
ATOM 3531 C C . GLN A 1 440 ? 3.102 20.754 -17.119 1.00 83.44 440 GLN A C 1
ATOM 3533 O O . GLN A 1 440 ? 2.844 20.931 -15.929 1.00 83.44 440 GLN A O 1
ATOM 3538 N N . VAL A 1 441 ? 3.199 21.782 -17.971 1.00 83.88 441 VAL A N 1
ATOM 3539 C CA . VAL A 1 441 ? 2.960 23.186 -17.569 1.00 83.88 441 VAL A CA 1
ATOM 3540 C C . VAL A 1 441 ? 1.546 23.384 -17.008 1.00 83.88 441 VAL A C 1
ATOM 3542 O O . VAL A 1 441 ? 1.353 24.158 -16.073 1.00 83.88 441 VAL A O 1
ATOM 3545 N N . HIS A 1 442 ? 0.558 22.654 -17.530 1.00 80.06 442 HIS A N 1
ATOM 3546 C CA . HIS A 1 442 ? -0.822 22.694 -17.041 1.00 80.06 442 HIS A CA 1
ATOM 3547 C C . HIS A 1 442 ? -1.059 21.809 -15.802 1.00 80.06 442 HIS A C 1
ATOM 3549 O O . HIS A 1 442 ? -2.128 21.888 -15.195 1.00 80.06 442 HIS A O 1
ATOM 3555 N N . TYR A 1 443 ? -0.064 21.010 -15.397 1.00 79.12 443 TYR A N 1
ATOM 3556 C CA . TYR A 1 443 ? -0.106 20.093 -14.253 1.00 79.12 443 TYR A CA 1
ATOM 3557 C C . TYR A 1 443 ? 1.154 20.215 -13.366 1.00 79.12 443 TYR A C 1
ATOM 3559 O O . TYR A 1 443 ? 1.868 19.227 -13.174 1.00 79.12 443 TYR A O 1
ATOM 3567 N N . PRO A 1 444 ? 1.432 21.397 -12.778 1.00 74.06 444 PRO A N 1
ATOM 3568 C CA . PRO A 1 444 ? 2.680 21.660 -12.047 1.00 74.06 444 PRO A CA 1
ATOM 3569 C C . PRO A 1 444 ? 2.846 20.812 -10.778 1.00 74.06 444 PRO A C 1
ATOM 3571 O O . PRO A 1 444 ? 3.968 20.545 -10.355 1.00 74.06 444 PRO A O 1
ATOM 3574 N N . ASP A 1 445 ? 1.740 20.350 -10.192 1.00 71.81 445 ASP A N 1
ATOM 3575 C CA . ASP A 1 445 ? 1.755 19.490 -9.006 1.00 71.81 445 ASP A CA 1
ATOM 3576 C C . ASP A 1 445 ? 2.067 18.019 -9.336 1.00 71.81 445 ASP A C 1
ATOM 3578 O O . ASP A 1 445 ? 2.256 17.209 -8.428 1.00 71.81 445 ASP A O 1
ATOM 3582 N N . VAL A 1 446 ? 2.114 17.640 -10.620 1.00 81.88 446 VAL A N 1
ATOM 3583 C CA . VAL A 1 446 ? 2.419 16.271 -11.048 1.00 81.88 446 VAL A CA 1
ATOM 3584 C C . VAL A 1 446 ? 3.924 16.102 -11.242 1.00 81.88 446 VAL A C 1
ATOM 3586 O O . VAL A 1 446 ? 4.541 16.643 -12.161 1.00 81.88 446 VAL A O 1
ATOM 3589 N N . ARG A 1 447 ? 4.522 15.249 -10.414 1.00 83.94 447 ARG A N 1
ATOM 3590 C CA . ARG A 1 447 ? 5.869 14.720 -10.599 1.00 83.94 447 ARG A CA 1
ATOM 3591 C C . ARG A 1 447 ? 5.872 13.685 -11.725 1.00 83.94 447 ARG A C 1
ATOM 3593 O O . ARG A 1 447 ? 5.473 12.534 -11.528 1.00 83.94 447 ARG A O 1
ATOM 3600 N N . LEU A 1 448 ? 6.353 14.102 -12.891 1.00 86.44 448 LEU A N 1
ATOM 3601 C CA . LEU A 1 448 ? 6.632 13.220 -14.018 1.00 86.44 448 LEU A CA 1
ATOM 3602 C C . LEU A 1 448 ? 7.949 12.459 -13.789 1.00 86.44 448 LEU A C 1
ATOM 3604 O O . LEU A 1 448 ? 8.965 13.044 -13.420 1.00 86.44 448 LEU A O 1
ATOM 3608 N N . GLU A 1 449 ? 7.930 11.153 -14.018 1.00 89.56 449 GLU A N 1
ATOM 3609 C CA . GLU A 1 449 ? 9.092 10.269 -13.999 1.00 89.56 449 GLU A CA 1
ATOM 3610 C C . GLU A 1 449 ? 9.178 9.554 -15.345 1.00 89.56 449 GLU A C 1
ATOM 3612 O O . GLU A 1 449 ? 8.221 8.906 -15.766 1.00 89.56 449 GLU A O 1
ATOM 3617 N N . ILE A 1 450 ? 10.318 9.665 -16.021 1.00 90.31 450 ILE A N 1
ATOM 3618 C CA . ILE A 1 450 ? 10.564 8.987 -17.294 1.00 90.31 450 ILE A CA 1
ATOM 3619 C C . ILE A 1 450 ? 11.458 7.781 -17.017 1.00 90.31 450 ILE A C 1
ATOM 3621 O O . ILE A 1 450 ? 12.530 7.926 -16.434 1.00 90.31 450 ILE A O 1
ATOM 3625 N N . VAL A 1 451 ? 11.003 6.596 -17.420 1.00 89.50 451 VAL A N 1
ATOM 3626 C CA . VAL A 1 451 ? 11.740 5.336 -17.274 1.00 89.50 451 VAL A CA 1
ATOM 3627 C C . VAL A 1 451 ? 12.113 4.843 -18.664 1.00 89.50 451 VAL A C 1
ATOM 3629 O O . VAL A 1 451 ? 11.240 4.440 -19.429 1.00 89.50 451 VAL A O 1
ATOM 3632 N N . GLU A 1 452 ? 13.399 4.883 -18.999 1.00 90.00 452 GLU A N 1
ATOM 3633 C CA . GLU A 1 452 ? 13.898 4.361 -20.271 1.00 90.00 452 GLU A CA 1
ATOM 3634 C C . GLU A 1 452 ? 14.322 2.895 -20.127 1.00 90.00 452 GLU A C 1
ATOM 3636 O O . GLU A 1 452 ? 15.132 2.571 -19.261 1.00 90.00 452 GLU A O 1
ATOM 3641 N N . ASP A 1 453 ? 13.776 2.005 -20.962 1.00 87.19 453 ASP A N 1
ATOM 3642 C CA . ASP A 1 453 ? 14.184 0.593 -21.014 1.00 87.19 453 ASP A CA 1
ATOM 3643 C C . ASP A 1 453 ? 13.752 -0.071 -22.340 1.00 87.19 453 ASP A C 1
ATOM 3645 O O . ASP A 1 453 ? 13.018 0.495 -23.155 1.00 87.19 453 ASP A O 1
ATOM 3649 N N . LYS A 1 454 ? 14.176 -1.316 -22.571 1.00 82.94 454 LYS A N 1
ATOM 3650 C CA . LYS A 1 454 ? 13.734 -2.141 -23.698 1.00 82.94 454 LYS A CA 1
ATOM 3651 C C . LYS A 1 454 ? 12.233 -2.419 -23.617 1.00 82.94 454 LYS A C 1
ATOM 3653 O O . LYS A 1 454 ? 11.677 -2.641 -22.543 1.00 82.94 454 LYS A O 1
ATOM 3658 N N . GLN A 1 455 ? 11.590 -2.541 -24.780 1.00 85.06 455 GLN A N 1
ATOM 3659 C CA . GLN A 1 455 ? 10.149 -2.798 -24.895 1.00 85.06 455 GLN A CA 1
ATOM 3660 C C . GLN A 1 455 ? 9.655 -3.937 -23.985 1.00 85.06 455 GLN A C 1
ATOM 3662 O O . GLN A 1 455 ? 8.667 -3.768 -23.279 1.00 85.06 455 GLN A O 1
ATOM 3667 N N . GLN A 1 456 ? 10.344 -5.081 -23.960 1.00 80.94 456 GLN A N 1
ATOM 3668 C CA . GLN A 1 456 ? 9.937 -6.232 -23.141 1.00 80.94 456 GLN A CA 1
ATOM 3669 C C . GLN A 1 456 ? 9.974 -5.933 -21.636 1.00 80.94 456 GLN A C 1
ATOM 3671 O O . GLN A 1 456 ? 9.074 -6.345 -20.900 1.00 80.94 456 GLN A O 1
ATOM 3676 N N . ALA A 1 457 ? 10.986 -5.188 -21.187 1.00 79.19 457 ALA A N 1
ATOM 3677 C CA . ALA A 1 457 ? 11.102 -4.758 -19.801 1.00 79.19 457 ALA A CA 1
ATOM 3678 C C . ALA A 1 457 ? 9.968 -3.789 -19.449 1.00 79.19 457 ALA A C 1
ATOM 3680 O O . ALA A 1 457 ? 9.249 -4.025 -18.479 1.00 79.19 457 ALA A O 1
ATOM 3681 N N . LEU A 1 458 ? 9.707 -2.785 -20.294 1.00 83.56 458 LEU A N 1
ATOM 3682 C CA . LEU A 1 458 ? 8.602 -1.837 -20.114 1.00 83.56 458 LEU A CA 1
ATOM 3683 C C . LEU A 1 458 ? 7.229 -2.527 -20.077 1.00 83.56 458 LEU A C 1
ATOM 3685 O O . LEU A 1 458 ? 6.397 -2.206 -19.230 1.00 83.56 458 LEU A O 1
ATOM 3689 N N . VAL A 1 459 ? 6.991 -3.523 -20.936 1.00 81.75 459 VAL A N 1
ATOM 3690 C CA . VAL A 1 459 ? 5.769 -4.350 -20.913 1.00 81.75 459 VAL A CA 1
ATOM 3691 C C . VAL A 1 459 ? 5.648 -5.114 -19.584 1.00 81.75 459 VAL A C 1
ATOM 3693 O O . VAL A 1 459 ? 4.560 -5.196 -19.004 1.00 81.75 459 VAL A O 1
ATOM 3696 N N . GLY A 1 460 ? 6.760 -5.622 -19.042 1.00 70.44 460 GLY A N 1
ATOM 3697 C CA . GLY A 1 460 ? 6.819 -6.218 -17.704 1.00 70.44 460 GLY A CA 1
ATOM 3698 C C . GLY A 1 460 ? 6.545 -5.214 -16.575 1.00 70.44 460 GLY A C 1
ATOM 3699 O O . GLY A 1 460 ? 5.814 -5.528 -15.629 1.00 70.44 460 GLY A O 1
ATOM 3700 N N . LEU A 1 461 ? 7.076 -3.995 -16.682 1.00 69.19 461 LEU A N 1
ATOM 3701 C CA . LEU A 1 461 ? 6.857 -2.911 -15.722 1.00 69.19 461 LEU A CA 1
ATOM 3702 C C . LEU A 1 461 ? 5.405 -2.419 -15.738 1.00 69.19 461 LEU A C 1
ATOM 3704 O O . LEU A 1 461 ? 4.837 -2.195 -14.671 1.00 69.19 461 LEU A O 1
ATOM 3708 N N . LEU A 1 462 ? 4.767 -2.342 -16.911 1.00 77.81 462 LEU A N 1
ATOM 3709 C CA . LEU A 1 462 ? 3.327 -2.099 -17.037 1.00 77.81 462 LEU A CA 1
ATOM 3710 C C . LEU A 1 462 ? 2.526 -3.214 -16.358 1.00 77.81 462 LEU A C 1
ATOM 3712 O O . LEU A 1 462 ? 1.641 -2.939 -15.550 1.00 77.81 462 LEU A O 1
ATOM 3716 N N . ARG A 1 463 ? 2.860 -4.484 -16.624 1.00 75.00 463 ARG A N 1
ATOM 3717 C CA . ARG A 1 463 ? 2.175 -5.649 -16.033 1.00 75.00 463 ARG A CA 1
ATOM 3718 C C . ARG A 1 463 ? 2.273 -5.693 -14.509 1.00 75.00 463 ARG A C 1
ATOM 3720 O O . ARG A 1 463 ? 1.311 -6.076 -13.845 1.00 75.00 463 ARG A O 1
ATOM 3727 N N . SER A 1 464 ? 3.426 -5.316 -13.969 1.00 64.12 464 SER A N 1
ATOM 3728 C CA . SER A 1 464 ? 3.686 -5.230 -12.528 1.00 64.12 464 SER A CA 1
ATOM 3729 C C . SER A 1 464 ? 3.291 -3.880 -11.915 1.00 64.12 464 SER A C 1
ATOM 3731 O O . SER A 1 464 ? 3.408 -3.717 -10.704 1.00 64.12 464 SER A O 1
ATOM 3733 N N . GLN A 1 465 ? 2.777 -2.948 -12.728 1.00 69.00 465 GLN A N 1
ATOM 3734 C CA . GLN A 1 465 ? 2.328 -1.610 -12.331 1.00 69.00 465 GLN A CA 1
ATOM 3735 C C . GLN A 1 465 ? 3.419 -0.742 -11.679 1.00 69.00 465 GLN A C 1
ATOM 3737 O O . GLN A 1 465 ? 3.116 0.125 -10.864 1.00 69.00 465 GLN A O 1
ATOM 3742 N N . HIS A 1 466 ? 4.686 -0.958 -12.042 1.00 71.94 466 HIS A N 1
ATOM 3743 C CA . HIS A 1 466 ? 5.796 -0.078 -11.651 1.00 71.94 466 HIS A CA 1
ATOM 3744 C C . HIS A 1 466 ? 5.822 1.218 -12.473 1.00 71.94 466 HIS A C 1
ATOM 3746 O O . HIS A 1 466 ? 6.305 2.238 -11.993 1.00 71.94 466 HIS A O 1
ATOM 3752 N N . ILE A 1 467 ? 5.273 1.183 -13.689 1.00 83.69 467 ILE A N 1
ATOM 3753 C CA . ILE A 1 467 ? 5.025 2.359 -14.528 1.00 83.69 467 ILE A CA 1
ATOM 3754 C C . ILE A 1 467 ? 3.545 2.426 -14.903 1.00 83.69 467 ILE A C 1
ATOM 3756 O O . ILE A 1 467 ? 2.838 1.415 -14.877 1.00 83.69 467 ILE A O 1
ATOM 3760 N N . HIS A 1 468 ? 3.066 3.626 -15.228 1.00 89.81 468 HIS A N 1
ATOM 3761 C CA . HIS A 1 468 ? 1.647 3.880 -15.465 1.00 89.81 468 HIS A CA 1
ATOM 3762 C C . HIS A 1 468 ? 1.292 3.762 -16.947 1.00 89.81 468 HIS A C 1
ATOM 3764 O O . HIS A 1 468 ? 0.307 3.114 -17.299 1.00 89.81 468 HIS A O 1
ATOM 3770 N N . LEU A 1 469 ? 2.119 4.367 -17.796 1.00 93.44 469 LEU A N 1
ATOM 3771 C CA . LEU A 1 469 ? 1.971 4.429 -19.247 1.00 93.44 469 LEU A CA 1
ATOM 3772 C C . LEU A 1 469 ? 3.318 4.073 -19.883 1.00 93.44 469 LEU A C 1
ATOM 3774 O O . LEU A 1 469 ? 4.350 4.308 -19.258 1.00 93.44 469 LEU A O 1
ATOM 3778 N N . ALA A 1 470 ? 3.341 3.536 -21.103 1.00 93.94 470 ALA A N 1
ATOM 3779 C CA . ALA A 1 470 ? 4.597 3.371 -21.840 1.00 93.94 470 ALA A CA 1
ATOM 3780 C C . ALA A 1 470 ? 4.430 3.495 -23.357 1.00 93.94 470 ALA A C 1
ATOM 3782 O O . ALA A 1 470 ? 3.444 3.014 -23.913 1.00 93.94 470 ALA A O 1
ATOM 3783 N N . PHE A 1 471 ? 5.421 4.068 -24.038 1.00 92.12 471 PHE A N 1
ATOM 3784 C CA . PHE A 1 471 ? 5.498 4.073 -25.498 1.00 92.12 471 PHE A CA 1
ATOM 3785 C C . PHE A 1 471 ? 6.100 2.759 -26.000 1.00 92.12 471 PHE A C 1
ATOM 3787 O O . PHE A 1 471 ? 7.309 2.644 -26.192 1.00 92.12 471 PHE A O 1
ATOM 3794 N N . VAL A 1 472 ? 5.251 1.748 -26.167 1.00 88.06 472 VAL A N 1
ATOM 3795 C CA . VAL A 1 472 ? 5.643 0.409 -26.626 1.00 88.06 472 VAL A CA 1
ATOM 3796 C C . VAL A 1 472 ? 4.695 -0.105 -27.697 1.00 88.06 472 VAL A C 1
ATOM 3798 O O . VAL A 1 472 ? 3.493 0.166 -27.677 1.00 88.06 472 VAL A O 1
ATOM 3801 N N . GLU A 1 473 ? 5.241 -0.896 -28.614 1.00 77.25 473 GLU A N 1
ATOM 3802 C CA . GLU A 1 473 ? 4.534 -1.458 -29.761 1.00 77.25 473 GLU A CA 1
ATOM 3803 C C . GLU A 1 473 ? 4.502 -2.990 -29.619 1.00 77.25 473 GLU A C 1
ATOM 3805 O O . GLU A 1 473 ? 5.232 -3.711 -30.298 1.00 77.25 473 GLU A O 1
ATOM 3810 N N . ASP A 1 474 ? 3.696 -3.502 -28.677 1.00 71.75 474 ASP A N 1
ATOM 3811 C CA . ASP A 1 474 ? 3.501 -4.947 -28.468 1.00 71.75 474 ASP A CA 1
ATOM 3812 C C . ASP A 1 474 ? 2.027 -5.363 -28.548 1.00 71.75 474 ASP A C 1
ATOM 3814 O O . ASP A 1 474 ? 1.162 -4.746 -27.932 1.00 71.75 474 ASP A O 1
ATOM 3818 N N . ASN A 1 475 ? 1.739 -6.436 -29.281 1.00 68.75 475 ASN A N 1
ATOM 3819 C CA . ASN A 1 475 ? 0.379 -6.890 -29.559 1.00 68.75 475 ASN A CA 1
ATOM 3820 C C . ASN A 1 475 ? -0.044 -7.977 -28.558 1.00 68.75 475 ASN A C 1
ATOM 3822 O O . ASN A 1 475 ? -0.103 -9.165 -28.884 1.00 68.75 475 ASN A O 1
ATOM 3826 N N . VAL A 1 476 ? -0.291 -7.571 -27.311 1.00 70.31 476 VAL A N 1
ATOM 3827 C CA . VAL A 1 476 ? -0.761 -8.456 -26.234 1.00 70.31 476 VAL A CA 1
ATOM 3828 C C . VAL A 1 476 ? -2.183 -8.094 -25.804 1.00 70.31 476 VAL A C 1
ATOM 3830 O O . VAL A 1 476 ? -2.517 -6.930 -25.604 1.00 70.31 476 VAL A O 1
ATOM 3833 N N . SER A 1 477 ? -3.033 -9.105 -25.598 1.00 71.69 477 SER A N 1
ATOM 3834 C CA . SER A 1 477 ? -4.487 -8.933 -25.400 1.00 71.69 477 SER A CA 1
ATOM 3835 C C . SER A 1 477 ? -4.906 -8.145 -24.148 1.00 71.69 477 SER A C 1
ATOM 3837 O O . SER A 1 477 ? -6.066 -7.743 -24.019 1.00 71.69 477 SER A O 1
ATOM 3839 N N . TRP A 1 478 ? -3.981 -7.950 -23.209 1.00 72.62 478 TRP A N 1
ATOM 3840 C CA . TRP A 1 478 ? -4.200 -7.288 -21.923 1.00 72.62 478 TRP A CA 1
ATOM 3841 C C . TRP A 1 478 ? -3.681 -5.841 -21.873 1.00 72.62 478 TRP A C 1
ATOM 3843 O O . TRP A 1 478 ? -3.882 -5.170 -20.855 1.00 72.62 478 TRP A O 1
ATOM 3853 N N . LEU A 1 479 ? -3.065 -5.347 -22.952 1.00 81.19 479 LEU A N 1
ATOM 3854 C CA . LEU A 1 479 ? -2.766 -3.928 -23.131 1.00 81.19 479 LEU A CA 1
ATOM 3855 C C . LEU A 1 479 ? -3.860 -3.249 -23.957 1.00 81.19 479 LEU A C 1
ATOM 3857 O O . LEU A 1 479 ? -4.453 -3.841 -24.857 1.00 81.19 479 LEU A O 1
ATOM 3861 N N . VAL A 1 480 ? -4.113 -1.986 -23.637 1.00 87.81 480 VAL A N 1
ATOM 3862 C CA . VAL A 1 480 ? -4.736 -1.030 -24.549 1.00 87.81 480 VAL A CA 1
ATOM 3863 C C . VAL A 1 480 ? -3.614 -0.199 -25.140 1.00 87.81 480 VAL A C 1
ATOM 3865 O O . VAL A 1 480 ? -2.707 0.202 -24.411 1.00 87.81 480 VAL A O 1
ATOM 3868 N N . GLN A 1 481 ? -3.666 0.027 -26.449 1.00 89.25 481 GLN A N 1
ATOM 3869 C CA . GLN A 1 481 ? -2.660 0.784 -27.178 1.00 89.25 481 GLN A CA 1
ATOM 3870 C C . GLN A 1 481 ? -3.347 1.865 -27.996 1.00 89.25 481 GLN A C 1
ATOM 3872 O O . GLN A 1 481 ? -4.184 1.568 -28.846 1.00 89.25 481 GLN A O 1
ATOM 3877 N N . GLU A 1 482 ? -2.970 3.107 -27.744 1.00 90.62 482 GLU A N 1
ATOM 3878 C CA . GLU A 1 482 ? -3.568 4.278 -28.369 1.00 90.62 482 GLU A CA 1
ATOM 3879 C C . GLU A 1 482 ? -2.560 4.900 -29.319 1.00 90.62 482 GLU A C 1
ATOM 3881 O O . GLU A 1 482 ? -1.414 5.139 -28.934 1.00 90.62 482 GLU A O 1
ATOM 3886 N N . ALA A 1 483 ? -2.964 5.138 -30.565 1.00 90.19 483 ALA A N 1
ATOM 3887 C CA . ALA A 1 483 ? -2.122 5.852 -31.513 1.00 90.19 483 ALA A CA 1
ATOM 3888 C C . ALA A 1 483 ? -1.963 7.307 -31.055 1.00 90.19 483 ALA A C 1
ATOM 3890 O O . ALA A 1 483 ? -2.944 7.977 -30.745 1.00 90.19 483 ALA A O 1
ATOM 3891 N N . VAL A 1 484 ? -0.715 7.768 -30.998 1.00 89.62 484 VAL A N 1
ATOM 3892 C CA . VAL A 1 484 ? -0.343 9.132 -30.571 1.00 89.62 484 VAL A CA 1
ATOM 3893 C C . VAL A 1 484 ? 0.584 9.808 -31.583 1.00 89.62 484 VAL A C 1
ATOM 3895 O O . VAL A 1 484 ? 1.161 10.855 -31.316 1.00 89.62 484 VAL A O 1
ATOM 3898 N N . SER A 1 485 ? 0.757 9.193 -32.754 1.00 87.44 485 SER A N 1
ATOM 3899 C CA . SER A 1 485 ? 1.450 9.776 -33.897 1.00 87.44 485 SER A CA 1
ATOM 3900 C C . SER A 1 485 ? 0.790 9.330 -35.197 1.00 87.44 485 SER A C 1
ATOM 3902 O O . SER A 1 485 ? 0.195 8.251 -35.271 1.00 87.44 485 SER A O 1
ATOM 3904 N N . ALA A 1 486 ? 0.970 10.120 -36.254 1.00 87.31 486 ALA A N 1
ATOM 3905 C CA . ALA A 1 486 ? 0.686 9.660 -37.603 1.00 87.31 486 ALA A CA 1
ATOM 3906 C C . ALA A 1 486 ? 1.658 8.518 -37.979 1.00 87.31 486 ALA A C 1
ATOM 3908 O O . ALA A 1 486 ? 2.752 8.434 -37.401 1.00 87.31 486 ALA A O 1
ATOM 3909 N N . PRO A 1 487 ? 1.287 7.624 -38.916 1.00 89.19 487 PRO A N 1
ATOM 3910 C CA . PRO A 1 487 ? 2.208 6.629 -39.451 1.00 89.19 487 PRO A CA 1
ATOM 3911 C C . PRO A 1 487 ? 3.403 7.294 -40.148 1.00 89.19 487 PRO A C 1
ATOM 3913 O O . PRO A 1 487 ? 3.238 8.075 -41.082 1.00 89.19 487 PRO A O 1
ATOM 3916 N N . GLU A 1 488 ? 4.613 6.957 -39.715 1.00 90.19 488 GLU A N 1
ATOM 3917 C CA . GLU A 1 488 ? 5.866 7.439 -40.290 1.00 90.19 488 GLU A CA 1
ATOM 3918 C C . GLU A 1 488 ? 6.496 6.369 -41.199 1.00 90.19 488 GLU A C 1
ATOM 3920 O O . GLU A 1 488 ? 6.631 5.223 -40.766 1.00 90.19 488 GLU A O 1
ATOM 3925 N N . PRO A 1 489 ? 6.923 6.692 -42.433 1.00 92.19 489 PRO A N 1
ATOM 3926 C CA . PRO A 1 489 ? 7.501 5.699 -43.331 1.00 92.19 489 PRO A CA 1
ATOM 3927 C C . PRO A 1 489 ? 8.858 5.179 -42.833 1.00 92.19 489 PRO A C 1
ATOM 3929 O O . PRO A 1 489 ? 9.746 5.949 -42.461 1.00 92.19 489 PRO A O 1
ATOM 3932 N N . ILE A 1 490 ? 9.037 3.861 -42.904 1.00 94.06 490 ILE A N 1
ATOM 3933 C CA . ILE A 1 490 ? 10.323 3.175 -42.760 1.00 94.06 490 ILE A CA 1
ATOM 3934 C C . ILE A 1 490 ? 10.976 3.072 -44.138 1.00 94.06 490 ILE A C 1
ATOM 3936 O O . ILE A 1 490 ? 10.347 2.645 -45.109 1.00 94.06 490 ILE A O 1
ATOM 3940 N N . GLY A 1 491 ? 12.251 3.447 -44.209 1.00 95.25 491 GLY A N 1
ATOM 3941 C CA . GLY A 1 491 ? 13.049 3.386 -45.429 1.00 95.25 491 GLY A CA 1
ATOM 3942 C C . GLY A 1 491 ? 14.437 2.807 -45.189 1.00 95.25 491 GLY A C 1
ATOM 3943 O O . GLY A 1 491 ? 14.855 2.591 -44.048 1.00 95.25 491 GLY A O 1
ATOM 3944 N N . LEU A 1 492 ? 15.154 2.570 -46.287 1.00 96.19 492 LEU A N 1
ATOM 3945 C CA . LEU A 1 492 ? 16.567 2.213 -46.246 1.00 96.19 492 LEU A CA 1
ATOM 3946 C C . LEU A 1 492 ? 17.393 3.477 -45.994 1.00 96.19 492 LEU A C 1
ATOM 3948 O O . LEU A 1 492 ? 17.298 4.451 -46.738 1.00 96.19 492 LEU A O 1
ATOM 3952 N N . VAL A 1 493 ? 18.222 3.445 -44.956 1.00 95.50 493 VAL A N 1
ATOM 3953 C CA . VAL A 1 493 ? 19.126 4.533 -44.589 1.00 95.50 493 VAL A CA 1
ATOM 3954 C C . VAL A 1 493 ? 20.565 4.085 -44.764 1.00 95.50 493 VAL A C 1
ATOM 3956 O O . VAL A 1 493 ? 20.970 3.073 -44.195 1.00 95.50 493 VAL A O 1
ATOM 3959 N N . MET A 1 494 ? 21.351 4.839 -45.530 1.00 95.81 494 MET A N 1
ATOM 3960 C CA . MET A 1 494 ? 22.762 4.530 -45.787 1.00 95.81 494 MET A CA 1
ATOM 3961 C C . MET A 1 494 ? 23.556 5.771 -46.205 1.00 95.81 494 MET A C 1
ATOM 3963 O O . MET A 1 494 ? 22.967 6.745 -46.668 1.00 95.81 494 MET A O 1
ATOM 3967 N N . ALA A 1 495 ? 24.885 5.753 -46.069 1.00 96.88 495 ALA A N 1
ATOM 3968 C CA . ALA A 1 495 ? 25.721 6.859 -46.545 1.00 96.88 495 ALA A CA 1
ATOM 3969 C C . ALA A 1 495 ? 25.663 7.029 -48.078 1.00 96.88 495 ALA A C 1
ATOM 3971 O O . ALA A 1 495 ? 25.570 6.024 -48.791 1.00 96.88 495 ALA A O 1
ATOM 3972 N N . PRO A 1 496 ? 25.828 8.265 -48.596 1.00 95.56 496 PRO A N 1
ATOM 3973 C CA . PRO A 1 496 ? 25.886 8.544 -50.036 1.00 95.56 496 PRO A CA 1
ATOM 3974 C C . PRO A 1 496 ? 26.922 7.698 -50.793 1.00 95.56 496 PRO A C 1
ATOM 3976 O O . PRO A 1 496 ? 26.651 7.204 -51.883 1.00 95.56 496 PRO A O 1
ATOM 3979 N N . ASP A 1 497 ? 28.098 7.493 -50.198 1.00 94.94 497 ASP A N 1
ATOM 3980 C CA . ASP A 1 497 ? 29.189 6.698 -50.777 1.00 94.94 497 ASP A CA 1
ATOM 3981 C C . ASP A 1 497 ? 28.799 5.217 -50.948 1.00 94.94 497 ASP A C 1
ATOM 3983 O O . ASP A 1 497 ? 28.962 4.629 -52.020 1.00 94.94 497 ASP A O 1
ATOM 3987 N N . LEU A 1 498 ? 28.181 4.620 -49.923 1.00 95.38 498 LEU A N 1
ATOM 3988 C CA . LEU A 1 498 ? 27.682 3.247 -50.006 1.00 95.38 498 LEU A CA 1
ATOM 3989 C C . LEU A 1 498 ? 26.514 3.125 -50.997 1.00 95.38 498 LEU A C 1
ATOM 3991 O O . LEU A 1 498 ? 26.475 2.169 -51.770 1.00 95.38 498 LEU A O 1
ATOM 3995 N N . ALA A 1 499 ? 25.599 4.099 -51.013 1.00 94.56 499 ALA A N 1
ATOM 3996 C CA . ALA A 1 499 ? 24.512 4.151 -51.990 1.00 94.56 499 ALA A CA 1
ATOM 3997 C C . ALA A 1 499 ? 25.050 4.201 -53.430 1.00 94.56 499 ALA A C 1
ATOM 3999 O O . ALA A 1 499 ? 24.582 3.453 -54.289 1.00 94.56 499 ALA A O 1
ATOM 4000 N N . GLY A 1 500 ? 26.085 5.013 -53.676 1.00 93.38 500 GLY A N 1
ATOM 4001 C CA . GLY A 1 500 ? 26.763 5.113 -54.968 1.00 93.38 500 GLY A CA 1
ATOM 4002 C C . GLY A 1 500 ? 27.408 3.798 -55.411 1.00 93.38 500 GLY A C 1
ATOM 4003 O O . GLY A 1 500 ? 27.215 3.387 -56.555 1.00 93.38 500 GLY A O 1
ATOM 4004 N N . ARG A 1 501 ? 28.094 3.083 -54.503 1.00 94.12 501 ARG A N 1
ATOM 4005 C CA . ARG A 1 501 ? 28.653 1.741 -54.784 1.00 94.12 501 ARG A CA 1
ATOM 4006 C C . ARG A 1 501 ? 27.591 0.715 -55.179 1.00 94.12 501 ARG A C 1
ATOM 4008 O O . ARG A 1 501 ? 27.879 -0.183 -55.962 1.00 94.12 501 ARG A O 1
ATOM 4015 N N . LEU A 1 502 ? 26.380 0.853 -54.646 1.00 93.06 502 LEU A N 1
ATOM 4016 C CA . LEU A 1 502 ? 25.236 -0.008 -54.954 1.00 93.06 502 LEU A CA 1
ATOM 4017 C C . LEU A 1 502 ? 24.403 0.504 -56.144 1.00 93.06 502 LEU A C 1
ATOM 4019 O O . LEU A 1 502 ? 23.375 -0.083 -56.469 1.00 93.06 502 LEU A O 1
ATOM 4023 N N . GLY A 1 503 ? 24.828 1.588 -56.805 1.00 93.50 503 GLY A N 1
ATOM 4024 C CA . GLY A 1 503 ? 24.151 2.152 -57.976 1.00 93.50 503 GLY A CA 1
ATOM 4025 C C . GLY A 1 503 ? 22.832 2.871 -57.672 1.00 93.50 503 GLY A C 1
ATOM 4026 O O . GLY A 1 503 ? 22.037 3.094 -58.585 1.00 93.50 503 GLY A O 1
ATOM 4027 N N . ILE A 1 504 ? 22.586 3.237 -56.412 1.00 94.38 504 ILE A N 1
ATOM 4028 C CA . ILE A 1 504 ? 21.353 3.898 -55.974 1.00 94.38 504 ILE A CA 1
ATOM 4029 C C . ILE A 1 504 ? 21.487 5.408 -56.181 1.00 94.38 504 ILE A C 1
ATOM 4031 O O . ILE A 1 504 ? 22.457 6.026 -55.740 1.00 94.38 504 ILE A O 1
ATOM 4035 N N . ARG A 1 505 ? 20.493 6.024 -56.829 1.00 91.81 505 ARG A N 1
ATOM 4036 C CA . ARG A 1 505 ? 20.439 7.483 -57.014 1.00 91.81 505 ARG A CA 1
ATOM 4037 C C . ARG A 1 505 ? 19.675 8.153 -55.875 1.00 91.81 505 ARG A C 1
ATOM 4039 O O . ARG A 1 505 ? 18.694 7.613 -55.369 1.00 91.81 505 ARG A O 1
ATOM 4046 N N . GLN A 1 506 ? 20.083 9.364 -55.503 1.00 87.12 506 GLN A N 1
ATOM 4047 C CA . GLN A 1 506 ? 19.348 10.157 -54.519 1.00 87.12 506 GLN A CA 1
ATOM 4048 C C . GLN A 1 506 ? 17.908 10.404 -55.006 1.00 87.12 506 GLN A C 1
ATOM 4050 O O . GLN A 1 506 ? 17.695 10.787 -56.154 1.00 87.12 506 GLN A O 1
ATOM 4055 N N . GLY A 1 507 ? 16.922 10.156 -54.140 1.00 86.00 507 GLY A N 1
ATOM 4056 C CA . GLY A 1 507 ? 15.497 10.281 -54.474 1.00 86.00 507 GLY A CA 1
ATOM 4057 C C . GLY A 1 507 ? 14.889 9.076 -55.204 1.00 86.00 507 GLY A C 1
ATOM 4058 O O . GLY A 1 507 ? 13.689 9.076 -55.468 1.00 86.00 507 GLY A O 1
ATOM 4059 N N . GLN A 1 508 ? 15.674 8.037 -55.506 1.00 92.69 508 GLN A N 1
ATOM 4060 C CA . GLN A 1 508 ? 15.149 6.768 -56.010 1.00 92.69 508 GLN A CA 1
ATOM 4061 C C . GLN A 1 508 ? 14.331 6.050 -54.924 1.00 92.69 508 GLN A C 1
ATOM 4063 O O . GLN A 1 508 ? 14.680 6.095 -53.745 1.00 92.69 508 GLN A O 1
ATOM 4068 N N . SER A 1 509 ? 13.260 5.361 -55.326 1.00 94.56 509 SER A N 1
ATOM 4069 C CA . SER A 1 509 ? 12.563 4.381 -54.484 1.00 94.56 509 SER A CA 1
ATOM 4070 C C . SER A 1 509 ? 12.971 2.956 -54.867 1.00 94.56 509 SER A C 1
ATOM 4072 O O . SER A 1 509 ? 13.301 2.691 -56.026 1.00 94.56 509 SER A O 1
ATOM 4074 N N . LEU A 1 510 ? 12.985 2.047 -53.891 1.00 95.81 510 LEU A N 1
ATOM 4075 C CA . LEU A 1 510 ? 13.409 0.656 -54.067 1.00 95.81 510 LEU A CA 1
ATOM 4076 C C . LEU A 1 510 ? 12.320 -0.326 -53.629 1.00 95.81 510 LEU A C 1
ATOM 4078 O O . LEU A 1 510 ? 11.625 -0.089 -52.647 1.00 95.81 510 LEU A O 1
ATOM 4082 N N . ASP A 1 511 ? 12.208 -1.460 -54.321 1.00 95.06 511 ASP A N 1
ATOM 4083 C CA . ASP A 1 511 ? 11.347 -2.564 -53.882 1.00 95.06 511 ASP A CA 1
ATOM 4084 C C . ASP A 1 511 ? 12.020 -3.320 -52.729 1.00 95.06 511 ASP A C 1
ATOM 4086 O O . ASP A 1 511 ? 13.235 -3.523 -52.736 1.00 95.06 511 ASP A O 1
ATOM 4090 N N . TRP A 1 512 ? 11.250 -3.804 -51.753 1.00 94.81 512 TRP A N 1
ATOM 4091 C CA . TRP A 1 512 ? 11.800 -4.584 -50.633 1.00 94.81 512 TRP A CA 1
ATOM 4092 C C . TRP A 1 512 ? 12.647 -5.786 -51.085 1.00 94.81 512 TRP A C 1
ATOM 4094 O O . TRP A 1 512 ? 13.618 -6.142 -50.416 1.00 94.81 512 TRP A O 1
ATOM 4104 N N . ARG A 1 513 ? 12.338 -6.394 -52.240 1.00 92.69 513 ARG A N 1
ATOM 4105 C CA . ARG A 1 513 ? 13.104 -7.521 -52.802 1.00 92.69 513 ARG A CA 1
ATOM 4106 C C . ARG A 1 513 ? 14.515 -7.129 -53.230 1.00 92.69 513 ARG A C 1
ATOM 4108 O O . ARG A 1 513 ? 15.392 -7.992 -53.229 1.00 92.69 513 ARG A O 1
ATOM 4115 N N . SER A 1 514 ? 14.755 -5.863 -53.577 1.00 92.12 514 SER A N 1
ATOM 4116 C CA . SER A 1 514 ? 16.080 -5.403 -54.010 1.00 92.12 514 SER A CA 1
ATOM 4117 C C . SER A 1 514 ? 17.064 -5.246 -52.853 1.00 92.12 514 SER A C 1
ATOM 4119 O O . SER A 1 514 ? 18.251 -5.083 -53.096 1.00 92.12 514 SER A O 1
ATOM 4121 N N . LEU A 1 515 ? 16.595 -5.305 -51.601 1.00 92.62 515 LEU A N 1
ATOM 4122 C CA . LEU A 1 515 ? 17.453 -5.229 -50.414 1.00 92.62 515 LEU A CA 1
ATOM 4123 C C . LEU A 1 515 ? 18.285 -6.499 -50.196 1.00 92.62 515 LEU A C 1
ATOM 4125 O O . LEU A 1 515 ? 19.169 -6.532 -49.339 1.00 92.62 515 LEU A O 1
ATOM 4129 N N . ARG A 1 516 ? 18.002 -7.570 -50.945 1.00 88.94 516 ARG A N 1
ATOM 4130 C CA . ARG A 1 516 ? 18.722 -8.835 -50.832 1.00 88.94 516 ARG A CA 1
ATOM 4131 C C . ARG A 1 516 ? 20.197 -8.644 -51.194 1.00 88.94 516 ARG A C 1
ATOM 4133 O O . ARG A 1 516 ? 20.523 -8.298 -52.323 1.00 88.94 516 ARG A O 1
ATOM 4140 N N . GLY A 1 517 ? 21.078 -8.957 -50.246 1.00 87.00 517 GLY A N 1
ATOM 4141 C CA . GLY A 1 517 ? 22.529 -8.857 -50.424 1.00 87.00 517 GLY A CA 1
ATOM 4142 C C . GLY A 1 517 ? 23.103 -7.463 -50.169 1.00 87.00 517 GLY A C 1
ATOM 4143 O O . GLY A 1 517 ? 24.290 -7.256 -50.403 1.00 87.00 517 GLY A O 1
ATOM 4144 N N . TYR A 1 518 ? 22.295 -6.509 -49.698 1.00 94.56 518 TYR A N 1
ATOM 4145 C CA . TYR A 1 518 ? 22.826 -5.239 -49.208 1.00 94.56 518 TYR A CA 1
ATOM 4146 C C . TYR A 1 518 ? 23.487 -5.439 -47.841 1.00 94.56 518 TYR A C 1
ATOM 4148 O O . TYR A 1 518 ? 22.962 -6.215 -47.046 1.00 94.56 518 TYR A O 1
ATOM 4156 N N . PRO A 1 519 ? 24.591 -4.725 -47.548 1.00 95.50 519 PRO A N 1
ATOM 4157 C CA . PRO A 1 519 ? 25.230 -4.784 -46.243 1.00 95.50 519 PRO A CA 1
ATOM 4158 C C . PRO A 1 519 ? 24.338 -4.082 -45.215 1.00 95.50 519 PRO A C 1
ATOM 4160 O O . PRO A 1 519 ? 24.232 -2.853 -45.230 1.00 95.50 519 PRO A O 1
ATOM 4163 N N . LEU A 1 520 ? 23.679 -4.836 -44.336 1.00 96.31 520 LEU A N 1
ATOM 4164 C CA . LEU A 1 520 ? 22.681 -4.320 -43.399 1.00 96.31 520 LEU A CA 1
ATOM 4165 C C . LEU A 1 520 ? 23.073 -4.541 -41.936 1.00 96.31 520 LEU A C 1
ATOM 4167 O O . LEU A 1 520 ? 23.402 -5.650 -41.515 1.00 96.31 520 LEU A O 1
ATOM 4171 N N . VAL A 1 521 ? 22.917 -3.485 -41.137 1.00 95.06 521 VAL A N 1
ATOM 4172 C CA . VAL A 1 521 ? 22.797 -3.577 -39.682 1.00 95.06 521 VAL A CA 1
ATOM 4173 C C . VAL A 1 521 ? 21.332 -3.413 -39.287 1.00 95.06 521 VAL A C 1
ATOM 4175 O O . VAL A 1 521 ? 20.713 -2.394 -39.597 1.00 95.06 521 VAL A O 1
ATOM 4178 N N . LEU A 1 522 ? 20.767 -4.393 -38.582 1.00 92.62 522 LEU A N 1
ATOM 4179 C CA . LEU A 1 522 ? 19.376 -4.357 -38.116 1.00 92.62 522 LEU A CA 1
ATOM 4180 C C . LEU A 1 522 ? 19.285 -4.492 -36.589 1.00 92.62 522 LEU A C 1
ATOM 4182 O O . LEU A 1 522 ? 20.155 -5.111 -35.975 1.00 92.62 522 LEU A O 1
ATOM 4186 N N . PRO A 1 523 ? 18.219 -3.972 -35.954 1.00 88.44 523 PRO A N 1
ATOM 4187 C CA . PRO A 1 523 ? 17.931 -4.268 -34.554 1.00 88.44 523 PRO A CA 1
ATOM 4188 C C . PRO A 1 523 ? 17.729 -5.770 -34.319 1.00 88.44 523 PRO A C 1
ATOM 4190 O O . PRO A 1 523 ? 17.339 -6.506 -35.238 1.00 88.44 523 PRO A O 1
ATOM 4193 N N . ARG A 1 524 ? 17.950 -6.239 -33.086 1.00 88.44 524 ARG A N 1
ATOM 4194 C CA . ARG A 1 524 ? 17.706 -7.647 -32.749 1.00 88.44 524 ARG A CA 1
ATOM 4195 C C . ARG A 1 524 ? 16.211 -7.973 -32.810 1.00 88.44 524 ARG A C 1
ATOM 4197 O O . ARG A 1 524 ? 15.345 -7.096 -32.721 1.00 88.44 524 ARG A O 1
ATOM 4204 N N . ARG A 1 525 ? 15.915 -9.265 -32.986 1.00 83.62 525 ARG A N 1
ATOM 4205 C CA . ARG A 1 525 ? 14.563 -9.816 -33.224 1.00 83.62 525 ARG A CA 1
ATOM 4206 C C . ARG A 1 525 ? 13.558 -9.568 -32.097 1.00 83.62 525 ARG A C 1
ATOM 4208 O O . ARG A 1 525 ? 12.359 -9.666 -32.316 1.00 83.62 525 ARG A O 1
ATOM 4215 N N . ASP A 1 526 ? 14.036 -9.253 -30.901 1.00 74.75 526 ASP A N 1
ATOM 4216 C CA . ASP A 1 526 ? 13.242 -8.922 -29.720 1.00 74.75 526 ASP A CA 1
ATOM 4217 C C . ASP A 1 526 ? 12.792 -7.451 -29.654 1.00 74.75 526 ASP A C 1
ATOM 4219 O O . ASP A 1 526 ? 11.978 -7.102 -28.794 1.00 74.75 526 ASP A O 1
ATOM 4223 N N . SER A 1 527 ? 13.274 -6.594 -30.560 1.00 79.94 527 SER A N 1
ATOM 4224 C CA . SER A 1 527 ? 12.856 -5.191 -30.648 1.00 79.94 527 SER A CA 1
ATOM 4225 C C . SER A 1 527 ? 11.542 -5.009 -31.426 1.00 79.94 527 SER A C 1
ATOM 4227 O O . SER A 1 527 ? 11.270 -5.710 -32.404 1.00 79.94 527 SER A O 1
ATOM 4229 N N . GLY A 1 528 ? 10.736 -4.017 -31.027 1.00 79.75 528 GLY A N 1
ATOM 4230 C CA . GLY A 1 528 ? 9.456 -3.715 -31.684 1.00 79.75 528 GLY A CA 1
ATOM 4231 C C . GLY A 1 528 ? 9.611 -3.338 -33.163 1.00 79.75 528 GLY A C 1
ATOM 4232 O O . GLY A 1 528 ? 8.874 -3.839 -34.009 1.00 79.75 528 GLY A O 1
ATOM 4233 N N . LEU A 1 529 ? 10.630 -2.534 -33.493 1.00 84.56 529 LEU A N 1
ATOM 4234 C CA . LEU A 1 529 ? 10.922 -2.137 -34.875 1.00 84.56 529 LEU A CA 1
ATOM 4235 C C . LEU A 1 529 ? 11.305 -3.336 -35.752 1.00 84.56 529 LEU A C 1
ATOM 4237 O O . LEU A 1 529 ? 10.830 -3.440 -36.881 1.00 84.56 529 LEU A O 1
ATOM 4241 N N . ARG A 1 530 ? 12.135 -4.259 -35.243 1.00 88.62 530 ARG A N 1
ATOM 4242 C CA . ARG A 1 530 ? 12.517 -5.456 -36.002 1.00 88.62 530 ARG A CA 1
ATOM 4243 C C . ARG A 1 530 ? 11.319 -6.354 -36.268 1.00 88.62 530 ARG A C 1
ATOM 4245 O O . ARG A 1 530 ? 11.165 -6.804 -37.394 1.00 88.62 530 ARG A O 1
ATOM 4252 N N . LYS A 1 531 ? 10.450 -6.553 -35.276 1.00 87.44 531 LYS A N 1
ATOM 4253 C CA . LYS A 1 531 ? 9.219 -7.334 -35.443 1.00 87.44 531 LYS A CA 1
ATOM 4254 C C . LYS A 1 531 ? 8.311 -6.741 -36.526 1.00 87.44 531 LYS A C 1
ATOM 4256 O O . LYS A 1 531 ? 7.862 -7.473 -37.396 1.00 87.44 531 LYS A O 1
ATOM 4261 N N . LEU A 1 532 ? 8.122 -5.418 -36.529 1.00 88.62 532 LEU A N 1
ATOM 4262 C CA . LEU A 1 532 ? 7.355 -4.716 -37.565 1.00 88.62 532 LEU A CA 1
ATOM 4263 C C . LEU A 1 532 ? 7.939 -4.932 -38.974 1.00 88.62 532 LEU A C 1
ATOM 4265 O O . LEU A 1 532 ? 7.196 -5.164 -39.926 1.00 88.62 532 LEU A O 1
ATOM 4269 N N . ILE A 1 533 ? 9.267 -4.864 -39.107 1.00 92.06 533 ILE A N 1
ATOM 4270 C CA . ILE A 1 533 ? 9.969 -5.112 -40.375 1.00 92.06 533 ILE A CA 1
ATOM 4271 C C . ILE A 1 533 ? 9.840 -6.578 -40.801 1.00 92.06 533 ILE A C 1
ATOM 4273 O O . ILE A 1 533 ? 9.569 -6.849 -41.969 1.00 92.06 533 ILE A O 1
ATOM 4277 N N . ASP A 1 534 ? 10.033 -7.519 -39.878 1.00 91.56 534 ASP A N 1
ATOM 4278 C CA . ASP A 1 534 ? 9.959 -8.954 -40.155 1.00 91.56 534 ASP A CA 1
ATOM 4279 C C . ASP A 1 534 ? 8.534 -9.349 -40.587 1.00 91.56 534 ASP A C 1
ATOM 4281 O O . ASP A 1 534 ? 8.375 -10.026 -41.604 1.00 91.56 534 ASP A O 1
ATOM 4285 N N . ASP A 1 535 ? 7.498 -8.856 -39.896 1.00 90.50 535 ASP A N 1
ATOM 4286 C CA . ASP A 1 535 ? 6.087 -9.079 -40.246 1.00 90.50 535 ASP A CA 1
ATOM 4287 C C . ASP A 1 535 ? 5.768 -8.541 -41.655 1.00 90.50 535 ASP A C 1
ATOM 4289 O O . ASP A 1 535 ? 5.100 -9.204 -42.459 1.00 90.50 535 ASP A O 1
ATOM 4293 N N . HIS A 1 536 ? 6.301 -7.362 -42.000 1.00 93.00 536 HIS A N 1
ATOM 4294 C CA . HIS A 1 536 ? 6.162 -6.794 -43.342 1.00 93.00 536 HIS A CA 1
ATOM 4295 C C . HIS A 1 536 ? 6.886 -7.635 -44.398 1.00 93.00 536 HIS A C 1
ATOM 4297 O O . HIS A 1 536 ? 6.291 -7.967 -45.423 1.00 93.00 536 HIS A O 1
ATOM 4303 N N . CYS A 1 537 ? 8.130 -8.044 -44.144 1.00 93.00 537 CYS A N 1
ATOM 4304 C CA . CYS A 1 537 ? 8.899 -8.915 -45.034 1.00 93.00 537 CYS A CA 1
ATOM 4305 C C . CYS A 1 537 ? 8.173 -10.241 -45.307 1.00 93.00 537 CYS A C 1
ATOM 4307 O O . CYS A 1 537 ? 8.082 -10.659 -46.464 1.00 93.00 537 CYS A O 1
ATOM 4309 N N . VAL A 1 538 ? 7.587 -10.859 -44.273 1.00 92.75 538 VAL A N 1
ATOM 4310 C CA . VAL A 1 538 ? 6.755 -12.066 -44.408 1.00 92.75 538 VAL A CA 1
ATOM 4311 C C . VAL A 1 538 ? 5.558 -11.796 -45.320 1.00 92.75 538 VAL A C 1
ATOM 4313 O O . VAL A 1 538 ? 5.320 -12.568 -46.247 1.00 92.75 538 VAL A O 1
ATOM 4316 N N . SER A 1 539 ? 4.852 -10.673 -45.136 1.00 92.12 539 SER A N 1
ATOM 4317 C CA . SER A 1 539 ? 3.706 -10.308 -45.987 1.00 92.12 539 SER A CA 1
ATOM 4318 C C . SER A 1 539 ? 4.074 -10.101 -47.465 1.00 92.12 539 SER A C 1
ATOM 4320 O O . SER A 1 539 ? 3.243 -10.308 -48.347 1.00 92.12 539 SER A O 1
ATOM 4322 N N . GLN A 1 540 ? 5.323 -9.711 -47.742 1.00 91.38 540 GLN A N 1
ATOM 4323 C CA . GLN A 1 540 ? 5.832 -9.440 -49.089 1.00 91.38 540 GLN A CA 1
ATOM 4324 C C . GLN A 1 540 ? 6.584 -10.628 -49.717 1.00 91.38 540 GLN A C 1
ATOM 4326 O O . GLN A 1 540 ? 7.057 -10.514 -50.855 1.00 91.38 540 GLN A O 1
ATOM 4331 N N . ASN A 1 541 ? 6.690 -11.762 -49.009 1.00 91.31 541 ASN A N 1
ATOM 4332 C CA . ASN A 1 541 ? 7.540 -12.904 -49.367 1.00 91.31 541 ASN A CA 1
ATOM 4333 C C . ASN A 1 541 ? 9.007 -12.499 -49.615 1.00 91.31 541 ASN A C 1
ATOM 4335 O O . ASN A 1 541 ? 9.642 -12.939 -50.577 1.00 91.31 541 ASN A O 1
ATOM 4339 N N . VAL A 1 542 ? 9.545 -11.634 -48.753 1.00 91.12 542 VAL A N 1
ATOM 4340 C CA . VAL A 1 542 ? 10.934 -11.162 -48.788 1.00 91.12 542 VAL A CA 1
ATOM 4341 C C . VAL A 1 542 ? 11.711 -11.783 -47.634 1.00 91.12 542 VAL A C 1
ATOM 4343 O O . VAL A 1 542 ? 11.262 -11.778 -46.492 1.00 91.12 542 VAL A O 1
ATOM 4346 N N . THR A 1 543 ? 12.908 -12.295 -47.918 1.00 87.38 543 THR A N 1
ATOM 4347 C CA . THR A 1 543 ? 13.851 -12.733 -46.883 1.00 87.38 543 THR A CA 1
ATOM 4348 C C . THR A 1 543 ? 14.973 -11.714 -46.765 1.00 87.38 543 THR A C 1
ATOM 4350 O O . THR A 1 543 ? 15.783 -11.566 -47.681 1.00 87.38 543 THR A O 1
ATOM 4353 N N . LEU A 1 544 ? 15.013 -11.019 -45.631 1.00 88.31 544 LEU A N 1
ATOM 4354 C CA . LEU A 1 544 ? 16.042 -10.044 -45.301 1.00 88.31 544 LEU A CA 1
ATOM 4355 C C . LEU A 1 544 ? 17.099 -10.707 -44.407 1.00 88.31 544 LEU A C 1
ATOM 4357 O O . LEU A 1 544 ? 16.761 -11.320 -43.394 1.00 88.31 544 LEU A O 1
ATOM 4361 N N . MET A 1 545 ? 18.373 -10.592 -44.777 1.00 87.00 545 MET A N 1
ATOM 4362 C CA . MET A 1 545 ? 19.493 -11.043 -43.951 1.00 87.00 545 MET A CA 1
ATOM 4363 C C . MET A 1 545 ? 20.246 -9.824 -43.429 1.00 87.00 545 MET A C 1
ATOM 4365 O O . MET A 1 545 ? 20.567 -8.931 -44.206 1.00 87.00 545 MET A O 1
ATOM 4369 N N . ALA A 1 546 ? 20.494 -9.787 -42.121 1.00 91.06 546 ALA A N 1
ATOM 4370 C CA . ALA A 1 546 ? 21.361 -8.790 -41.511 1.00 91.06 546 ALA A CA 1
ATOM 4371 C C . ALA A 1 546 ? 22.788 -9.336 -41.456 1.00 91.06 546 ALA A C 1
ATOM 4373 O O . ALA A 1 546 ? 22.994 -10.448 -40.969 1.00 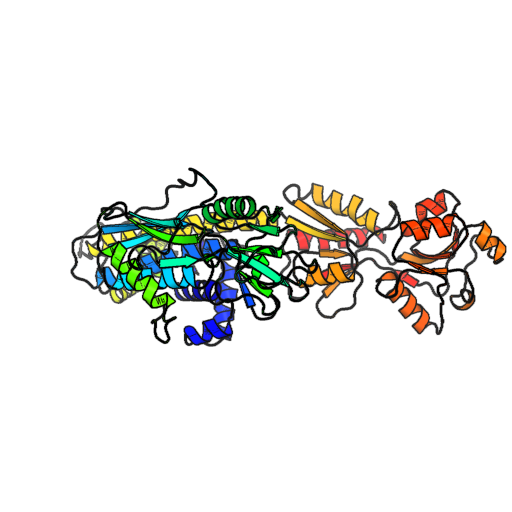91.06 546 ALA A O 1
ATOM 4374 N N . ASP A 1 547 ? 23.760 -8.548 -41.901 1.00 94.69 547 ASP A N 1
ATOM 4375 C CA . ASP A 1 547 ? 25.180 -8.830 -41.681 1.00 94.69 547 ASP A CA 1
ATOM 4376 C C . ASP A 1 547 ? 25.553 -8.596 -40.215 1.00 94.69 547 ASP A C 1
ATOM 4378 O O . ASP A 1 547 ? 26.415 -9.279 -39.662 1.00 94.69 547 ASP A O 1
ATOM 4382 N N . VAL A 1 548 ? 24.871 -7.643 -39.568 1.00 93.56 548 VAL A N 1
ATOM 4383 C CA . VAL A 1 548 ? 25.051 -7.315 -38.153 1.00 93.56 548 VAL A CA 1
ATOM 4384 C C . VAL A 1 548 ? 23.699 -7.125 -37.464 1.00 93.56 548 VAL A C 1
ATOM 4386 O O . VAL A 1 548 ? 22.846 -6.375 -37.937 1.00 93.56 548 VAL A O 1
ATOM 4389 N N . GLU A 1 549 ? 23.509 -7.754 -36.301 1.00 93.12 549 GLU A N 1
ATOM 4390 C CA . GLU A 1 549 ? 22.351 -7.512 -35.430 1.00 93.12 549 GLU A CA 1
ATOM 4391 C C . GLU A 1 549 ? 22.774 -6.721 -34.180 1.00 93.12 549 GLU A C 1
ATOM 4393 O O . GLU A 1 549 ? 23.631 -7.166 -33.417 1.00 93.12 549 GLU A O 1
ATOM 4398 N N . SER A 1 550 ? 22.188 -5.538 -33.962 1.00 88.75 550 SER A N 1
ATOM 4399 C CA . SER A 1 550 ? 22.593 -4.613 -32.892 1.00 88.75 550 SER A CA 1
ATOM 4400 C C . SER A 1 550 ? 21.431 -3.757 -32.379 1.00 88.75 550 SER A C 1
ATOM 4402 O O . SER A 1 550 ? 20.806 -3.020 -33.142 1.00 88.75 550 SER A O 1
ATOM 4404 N N . ASP A 1 551 ? 21.204 -3.786 -31.060 1.00 83.31 551 ASP A N 1
ATOM 4405 C CA . ASP A 1 551 ? 20.264 -2.894 -30.352 1.00 83.31 551 ASP A CA 1
ATOM 4406 C C . ASP A 1 551 ? 20.866 -1.511 -30.049 1.00 83.31 551 ASP A C 1
ATOM 4408 O O . ASP A 1 551 ? 20.190 -0.626 -29.525 1.00 83.31 551 ASP A O 1
ATOM 4412 N N . SER A 1 552 ? 22.155 -1.322 -30.335 1.00 86.38 552 SER A N 1
ATOM 4413 C CA . SER A 1 552 ? 22.882 -0.106 -29.993 1.00 86.38 552 SER A CA 1
ATOM 4414 C C . SER A 1 552 ? 22.669 0.948 -31.078 1.00 86.38 552 SER A C 1
ATOM 4416 O O . SER A 1 552 ? 23.400 1.003 -32.068 1.00 86.38 552 SER A O 1
ATOM 4418 N N . LEU A 1 553 ? 21.657 1.797 -30.894 1.00 79.19 553 LEU A N 1
ATOM 4419 C CA . LEU A 1 553 ? 21.246 2.802 -31.884 1.00 79.19 553 LEU A CA 1
ATOM 4420 C C . LEU A 1 553 ? 22.382 3.765 -32.277 1.00 79.19 553 LEU A C 1
ATOM 4422 O O . LEU A 1 553 ? 22.560 4.065 -33.455 1.00 79.19 553 LEU A O 1
ATOM 4426 N N . ASN A 1 554 ? 23.202 4.175 -31.308 1.00 83.75 554 ASN A N 1
ATOM 4427 C CA . ASN A 1 554 ? 24.389 5.012 -31.513 1.00 83.75 554 ASN A CA 1
ATOM 4428 C C . ASN A 1 554 ? 25.468 4.342 -32.392 1.00 83.75 554 ASN A C 1
ATOM 4430 O O . ASN A 1 554 ? 26.058 4.990 -33.257 1.00 83.75 554 ASN A O 1
ATOM 4434 N N . ILE A 1 555 ? 25.716 3.042 -32.207 1.00 88.94 555 ILE A N 1
ATOM 4435 C CA . ILE A 1 555 ? 26.659 2.270 -33.027 1.00 88.94 555 ILE A CA 1
ATOM 4436 C C . ILE A 1 555 ? 26.097 2.125 -34.443 1.00 88.94 555 ILE A C 1
ATOM 4438 O O . ILE A 1 555 ? 26.821 2.351 -35.412 1.00 88.94 555 ILE A O 1
ATOM 4442 N N . ASN A 1 556 ? 24.800 1.832 -34.568 1.00 90.06 556 ASN A N 1
ATOM 4443 C CA . ASN A 1 556 ? 24.137 1.676 -35.862 1.00 90.06 556 ASN A CA 1
ATOM 4444 C C . ASN A 1 556 ? 24.219 2.973 -36.684 1.00 90.06 556 ASN A C 1
ATOM 4446 O O . ASN A 1 556 ? 24.629 2.939 -37.842 1.00 90.06 556 ASN A O 1
ATOM 4450 N N . GLN A 1 557 ? 23.927 4.128 -36.077 1.00 89.12 557 GLN A N 1
ATOM 4451 C CA . GLN A 1 557 ? 24.079 5.435 -36.729 1.00 89.12 557 GLN A CA 1
ATOM 4452 C C . GLN A 1 557 ? 25.516 5.712 -37.179 1.00 89.12 557 GLN A C 1
ATOM 4454 O O . GLN A 1 557 ? 25.731 6.256 -38.263 1.00 89.12 557 GLN A O 1
ATOM 4459 N N . ARG A 1 558 ? 26.513 5.313 -36.383 1.00 90.94 558 ARG A N 1
ATOM 4460 C CA . ARG A 1 558 ? 27.922 5.485 -36.748 1.00 90.94 558 ARG A CA 1
ATOM 4461 C C . ARG A 1 558 ? 28.324 4.602 -37.927 1.00 90.94 558 ARG A C 1
ATOM 4463 O O . ARG A 1 558 ? 28.989 5.084 -38.838 1.00 90.94 558 ARG A O 1
ATOM 4470 N N . TRP A 1 559 ? 27.895 3.343 -37.953 1.00 93.62 559 TRP A N 1
ATOM 4471 C CA . TRP A 1 559 ? 28.127 2.455 -39.095 1.00 93.62 559 TRP A CA 1
ATOM 4472 C C . TRP A 1 559 ? 27.473 2.952 -40.384 1.00 93.62 559 TRP A C 1
ATOM 4474 O O . TRP A 1 559 ? 28.082 2.830 -41.449 1.00 93.62 559 TRP A O 1
ATOM 4484 N N . ILE A 1 560 ? 26.281 3.543 -40.274 1.00 93.94 560 ILE A N 1
ATOM 4485 C CA . ILE A 1 560 ? 25.600 4.209 -41.387 1.00 93.94 560 ILE A CA 1
ATOM 4486 C C . ILE A 1 560 ? 26.435 5.390 -41.876 1.00 93.94 560 ILE A C 1
ATOM 4488 O O . ILE A 1 560 ? 26.764 5.439 -43.056 1.00 93.94 560 ILE A O 1
ATOM 4492 N N . ALA A 1 561 ? 26.814 6.311 -40.985 1.00 93.00 561 ALA A N 1
ATOM 4493 C CA . ALA A 1 561 ? 27.553 7.524 -41.339 1.00 93.00 561 ALA A CA 1
ATOM 4494 C C . ALA A 1 561 ? 28.955 7.240 -41.911 1.00 93.00 561 ALA A C 1
ATOM 4496 O O . ALA A 1 561 ? 29.434 7.984 -42.760 1.00 93.00 561 ALA A O 1
ATOM 4497 N N . GLU A 1 562 ? 29.608 6.162 -41.465 1.00 94.06 562 GLU A N 1
ATOM 4498 C CA . GLU A 1 562 ? 30.894 5.689 -41.998 1.00 94.06 562 GLU A CA 1
ATOM 4499 C C . GLU A 1 562 ? 30.744 4.873 -43.301 1.00 94.06 562 GLU A C 1
ATOM 4501 O O . GLU A 1 562 ? 31.740 4.406 -43.849 1.00 94.06 562 GLU A O 1
ATOM 4506 N N . GLY A 1 563 ? 29.518 4.672 -43.803 1.00 94.38 563 GLY A N 1
ATOM 4507 C CA . GLY A 1 563 ? 29.250 3.979 -45.066 1.00 94.38 563 GLY A CA 1
ATOM 4508 C C . GLY A 1 563 ? 29.565 2.483 -45.060 1.00 94.38 563 GLY A C 1
ATOM 4509 O O . GLY A 1 563 ? 29.791 1.902 -46.123 1.00 94.38 563 GLY A O 1
ATOM 4510 N N . LYS A 1 564 ? 29.583 1.858 -43.877 1.00 94.56 564 LYS A N 1
ATOM 4511 C CA . LYS A 1 564 ? 29.874 0.425 -43.707 1.00 94.56 564 LYS A CA 1
ATOM 4512 C C . LYS A 1 564 ? 28.638 -0.442 -43.926 1.00 94.56 564 LYS A C 1
ATOM 4514 O O . LYS A 1 564 ? 28.732 -1.471 -44.584 1.00 94.56 564 LYS A O 1
ATOM 4519 N N . TYR A 1 565 ? 27.496 -0.004 -43.400 1.00 96.62 565 TYR A N 1
ATOM 4520 C CA . TYR A 1 565 ? 26.225 -0.723 -43.475 1.00 96.62 565 TYR A CA 1
ATOM 4521 C C . TYR A 1 565 ? 25.069 0.253 -43.716 1.00 96.62 565 TYR A C 1
ATOM 4523 O O . TYR A 1 565 ? 25.133 1.414 -43.313 1.00 96.62 565 TYR A O 1
ATOM 4531 N N . GLY A 1 566 ? 24.002 -0.222 -44.351 1.00 95.56 566 GLY A N 1
ATOM 4532 C CA . GLY A 1 566 ? 22.687 0.411 -44.323 1.00 95.56 566 GLY A CA 1
ATOM 4533 C C . GLY A 1 566 ? 21.831 -0.116 -43.168 1.00 95.56 566 GLY A C 1
ATOM 4534 O O . GLY A 1 566 ? 22.155 -1.127 -42.549 1.00 95.56 566 GLY A O 1
ATOM 4535 N N . SER A 1 567 ? 20.718 0.549 -42.875 1.00 95.38 567 SER A N 1
ATOM 4536 C CA . SER A 1 567 ? 19.727 0.079 -41.900 1.00 95.38 567 SER A CA 1
ATOM 4537 C C . SER A 1 567 ? 18.309 0.445 -42.327 1.00 95.38 567 SER A C 1
ATOM 4539 O O . SER A 1 567 ? 18.118 1.274 -43.213 1.00 95.38 567 SER A O 1
ATOM 4541 N N . LEU A 1 568 ? 17.311 -0.169 -41.698 1.00 94.31 568 LEU A N 1
ATOM 4542 C CA . LEU A 1 568 ? 15.897 0.120 -41.924 1.00 94.31 568 LEU A CA 1
ATOM 4543 C C . LEU A 1 568 ? 15.353 0.907 -40.739 1.00 94.31 568 LEU A C 1
ATOM 4545 O O . LEU A 1 568 ? 15.170 0.356 -39.654 1.00 94.31 568 LEU A O 1
ATOM 4549 N N . LEU A 1 569 ? 15.130 2.203 -40.942 1.00 92.38 569 LEU A N 1
ATOM 4550 C CA . LEU A 1 569 ? 14.767 3.133 -39.877 1.00 92.38 569 LEU A CA 1
ATOM 4551 C C . LEU A 1 569 ? 13.661 4.090 -40.349 1.00 92.38 569 LEU A C 1
ATOM 4553 O O . LEU A 1 569 ? 13.566 4.379 -41.545 1.00 92.38 569 LEU A O 1
ATOM 4557 N N . PRO A 1 570 ? 12.828 4.609 -39.429 1.00 91.38 570 PRO A N 1
ATOM 4558 C CA . PRO A 1 570 ? 12.003 5.779 -39.705 1.00 91.38 570 PRO A CA 1
ATOM 4559 C C . PRO A 1 570 ? 12.885 6.987 -40.028 1.00 91.38 570 PRO A C 1
ATOM 4561 O O . PRO A 1 570 ? 13.987 7.114 -39.486 1.00 91.38 570 PRO A O 1
ATOM 4564 N N . ARG A 1 571 ? 12.401 7.895 -40.877 1.00 89.25 571 ARG A N 1
ATOM 4565 C CA . ARG A 1 571 ? 13.175 9.071 -41.302 1.00 89.25 571 ARG A CA 1
ATOM 4566 C C . ARG A 1 571 ? 13.633 9.938 -40.119 1.00 89.25 571 ARG A C 1
ATOM 4568 O O . ARG A 1 571 ? 14.799 10.317 -40.056 1.00 89.25 571 ARG A O 1
ATOM 4575 N N . SER A 1 572 ? 12.749 10.189 -39.157 1.00 88.69 572 SER A N 1
ATOM 4576 C CA . SER A 1 572 ? 13.006 11.016 -37.973 1.00 88.69 572 SER A CA 1
ATOM 4577 C C . SER A 1 572 ? 14.125 10.464 -37.086 1.00 88.69 572 SER A C 1
ATOM 4579 O O . SER A 1 572 ? 14.800 11.225 -36.401 1.00 88.69 572 SER A O 1
ATOM 4581 N N . ALA A 1 573 ? 14.387 9.153 -37.129 1.00 87.31 573 ALA A N 1
ATOM 4582 C CA . ALA A 1 573 ? 15.459 8.517 -36.361 1.00 87.31 573 ALA A CA 1
ATOM 4583 C C . ALA A 1 573 ? 16.871 8.798 -36.916 1.00 87.31 573 ALA A C 1
ATOM 4585 O O . ALA A 1 573 ? 17.859 8.344 -36.332 1.00 87.31 573 ALA A O 1
ATOM 4586 N N . VAL A 1 574 ? 16.971 9.484 -38.059 1.00 88.62 574 VAL A N 1
ATOM 4587 C CA . VAL A 1 574 ? 18.236 9.803 -38.736 1.00 88.62 574 VAL A CA 1
ATOM 4588 C C . VAL A 1 574 ? 18.246 11.203 -39.359 1.00 88.62 574 VAL A C 1
ATOM 4590 O O . VAL A 1 574 ? 19.123 11.503 -40.171 1.00 88.62 574 VAL A O 1
ATOM 4593 N N . GLU A 1 575 ? 17.300 12.077 -39.007 1.00 89.56 575 GLU A N 1
ATOM 4594 C CA . GLU A 1 575 ? 17.181 13.413 -39.612 1.00 89.56 575 GLU A CA 1
ATOM 4595 C C . GLU A 1 575 ? 18.453 14.253 -39.389 1.00 89.56 575 GLU A C 1
ATOM 4597 O O . GLU A 1 575 ? 18.892 14.987 -40.280 1.00 89.56 575 GLU A O 1
ATOM 4602 N N . SER A 1 576 ? 19.135 14.070 -38.253 1.00 89.12 576 SER A N 1
ATOM 4603 C CA . SER A 1 576 ? 20.425 14.718 -37.991 1.00 89.12 576 SER A CA 1
ATOM 4604 C C . SER A 1 576 ? 21.523 14.247 -38.955 1.00 89.12 576 SER A C 1
ATOM 4606 O O . SER A 1 576 ? 22.354 15.038 -39.394 1.00 89.12 576 SER A O 1
ATOM 4608 N N . LEU A 1 577 ? 21.529 12.969 -39.348 1.00 90.25 577 LEU A N 1
ATOM 4609 C CA . LEU A 1 577 ? 22.486 12.456 -40.336 1.00 90.25 577 LEU A CA 1
ATOM 4610 C C . LEU A 1 577 ? 22.151 12.918 -41.756 1.00 90.25 577 LEU A C 1
ATOM 4612 O O . LEU A 1 577 ? 23.063 13.201 -42.535 1.00 90.25 577 LEU A O 1
ATOM 4616 N N . ILE A 1 578 ? 20.861 13.005 -42.088 1.00 91.44 578 ILE A N 1
ATOM 4617 C CA . ILE A 1 578 ? 20.390 13.467 -43.398 1.00 91.44 578 ILE A CA 1
ATOM 4618 C C . ILE A 1 578 ? 20.737 14.944 -43.598 1.00 91.44 578 ILE A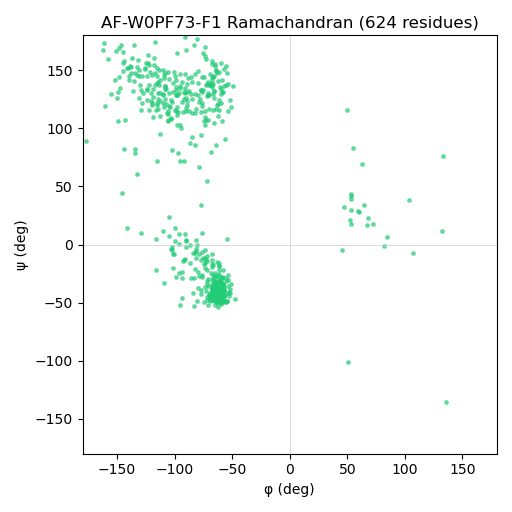 C 1
ATOM 4620 O O . ILE A 1 578 ? 21.322 15.301 -44.619 1.00 91.44 578 ILE A O 1
ATOM 4624 N N . SER A 1 579 ? 20.443 15.795 -42.611 1.00 90.75 579 SER A N 1
ATOM 4625 C CA . SER A 1 579 ? 20.752 17.233 -42.654 1.00 90.75 579 SER A CA 1
ATOM 4626 C C . SER A 1 579 ? 22.254 17.522 -42.768 1.00 90.75 579 SER A C 1
ATOM 4628 O O . SER A 1 579 ? 22.651 18.462 -43.452 1.00 90.75 579 SER A O 1
ATOM 4630 N N . MET A 1 580 ? 23.104 16.673 -42.181 1.00 92.19 580 MET A N 1
ATOM 4631 C CA . MET A 1 580 ? 24.565 16.738 -42.330 1.00 92.19 580 MET A CA 1
ATOM 4632 C C . MET A 1 580 ? 25.087 16.087 -43.623 1.00 92.19 580 MET A C 1
ATOM 4634 O O . MET A 1 580 ? 26.301 15.970 -43.795 1.00 92.19 580 MET A O 1
ATOM 4638 N N . ASN A 1 581 ? 24.201 15.616 -44.507 1.00 91.56 581 ASN A N 1
ATOM 4639 C CA . ASN A 1 581 ? 24.520 14.865 -45.724 1.00 91.56 581 ASN A CA 1
ATOM 4640 C C . ASN A 1 581 ? 25.411 13.624 -45.478 1.00 91.56 581 ASN A C 1
ATOM 4642 O O . ASN A 1 581 ? 26.198 13.220 -46.332 1.00 91.56 581 ASN A O 1
ATOM 4646 N N . LYS A 1 582 ? 25.297 13.012 -44.291 1.00 93.94 582 LYS A N 1
ATOM 4647 C CA . LYS A 1 582 ? 26.000 11.774 -43.908 1.00 93.94 582 LYS A CA 1
ATOM 4648 C C . LYS A 1 582 ? 25.180 10.517 -44.186 1.00 93.94 582 LYS A C 1
ATOM 4650 O O . LYS A 1 582 ? 25.726 9.418 -44.165 1.00 93.94 582 LYS A O 1
ATOM 4655 N N . ALA A 1 583 ? 23.885 10.668 -44.447 1.00 94.69 583 ALA A N 1
ATOM 4656 C CA . ALA A 1 583 ? 22.995 9.578 -44.815 1.00 94.69 583 ALA A CA 1
ATOM 4657 C C . ALA A 1 583 ? 21.943 10.042 -45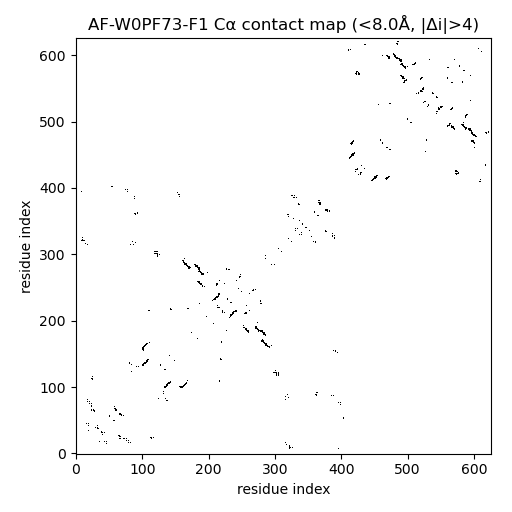.828 1.00 94.69 583 ALA A C 1
ATOM 4659 O O . ALA A 1 583 ? 21.503 11.190 -45.811 1.00 94.69 583 ALA A O 1
ATOM 4660 N N . TRP A 1 584 ? 21.507 9.12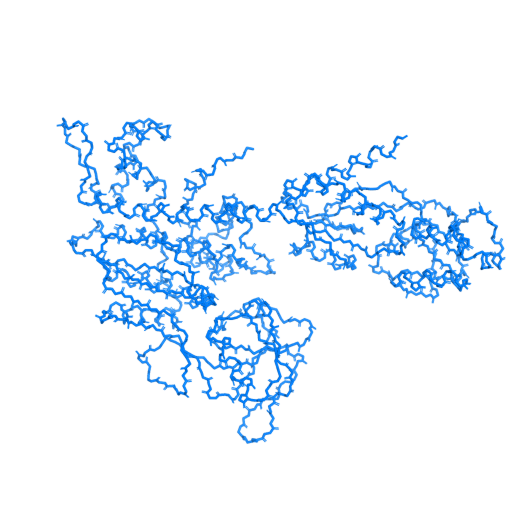6 -46.683 1.00 95.81 584 TRP A N 1
ATOM 4661 C CA . TRP A 1 584 ? 20.309 9.258 -47.500 1.00 95.81 584 TRP A CA 1
ATOM 4662 C C . TRP A 1 584 ? 19.196 8.392 -46.924 1.00 95.81 584 TRP A C 1
ATOM 4664 O O . TRP A 1 584 ? 19.449 7.278 -46.472 1.00 95.81 584 TRP A O 1
ATOM 4674 N N . PHE A 1 585 ? 17.966 8.901 -46.985 1.00 95.25 585 PHE A N 1
ATOM 4675 C CA . PHE A 1 585 ? 16.753 8.121 -46.760 1.00 95.25 585 PHE A CA 1
ATOM 4676 C C . PHE A 1 585 ? 16.174 7.711 -48.113 1.00 95.25 585 PHE A C 1
ATOM 4678 O O . PHE A 1 585 ? 15.810 8.566 -48.923 1.00 95.25 585 PHE A O 1
ATOM 4685 N N . ILE A 1 586 ? 16.098 6.408 -48.351 1.00 96.31 586 ILE A N 1
ATOM 4686 C CA . ILE A 1 586 ? 15.632 5.803 -49.595 1.00 96.31 586 ILE A CA 1
ATOM 4687 C C . ILE A 1 586 ? 14.272 5.163 -49.317 1.00 96.31 586 ILE A C 1
ATOM 4689 O O . ILE A 1 586 ? 14.150 4.265 -48.479 1.00 96.31 586 ILE A O 1
ATOM 4693 N N . ALA A 1 587 ? 13.240 5.651 -50.005 1.00 96.38 587 ALA A N 1
ATOM 4694 C CA . ALA A 1 587 ? 11.878 5.160 -49.833 1.00 96.38 587 ALA A CA 1
ATOM 4695 C C . ALA A 1 587 ? 11.743 3.720 -50.348 1.00 96.38 587 ALA A C 1
ATOM 4697 O O . ALA A 1 587 ? 12.309 3.373 -51.387 1.00 96.38 587 ALA A O 1
ATOM 4698 N N . LEU A 1 588 ? 10.961 2.904 -49.640 1.00 96.25 588 LEU A N 1
ATOM 4699 C CA . LEU A 1 588 ? 10.705 1.514 -50.008 1.00 96.25 588 LEU A CA 1
ATOM 4700 C C . LEU A 1 588 ? 9.269 1.314 -50.497 1.00 96.25 588 LEU A C 1
ATOM 4702 O O . LEU A 1 588 ? 8.336 1.923 -49.970 1.00 96.25 588 LEU A O 1
ATOM 4706 N N . THR A 1 589 ? 9.094 0.443 -51.489 1.00 94.44 589 THR A N 1
ATOM 4707 C CA . THR A 1 589 ? 7.797 0.069 -52.061 1.00 94.44 589 THR A CA 1
ATOM 4708 C C . THR A 1 589 ? 7.525 -1.430 -51.870 1.00 94.44 589 THR A C 1
ATOM 4710 O O . THR A 1 589 ? 8.365 -2.254 -52.237 1.00 94.44 589 THR A O 1
ATOM 4713 N N . PRO A 1 590 ? 6.369 -1.824 -51.292 1.00 94.44 590 PRO A N 1
ATOM 4714 C CA . PRO A 1 590 ? 5.328 -0.971 -50.701 1.00 94.44 590 PRO A CA 1
ATOM 4715 C C . PRO A 1 590 ? 5.780 -0.243 -49.422 1.00 94.44 590 PRO A C 1
ATOM 4717 O O . PRO A 1 590 ? 6.682 -0.699 -48.718 1.00 94.44 590 PRO A O 1
ATOM 4720 N N . VAL A 1 591 ? 5.127 0.884 -49.120 1.00 94.50 591 VAL A N 1
ATOM 4721 C CA . VAL A 1 591 ? 5.446 1.721 -47.951 1.00 94.50 591 VAL A CA 1
ATOM 4722 C C . VAL A 1 591 ? 5.045 1.003 -46.662 1.00 94.50 591 VAL A C 1
ATOM 4724 O O . VAL A 1 591 ? 3.900 0.582 -46.513 1.00 94.50 591 VAL A O 1
ATOM 4727 N N . LEU A 1 592 ? 5.979 0.913 -45.715 1.00 94.38 592 LEU A N 1
ATOM 4728 C CA . LEU A 1 592 ? 5.735 0.439 -44.354 1.00 94.38 592 LEU A CA 1
ATOM 4729 C C . LEU A 1 592 ? 5.697 1.640 -43.404 1.00 94.38 592 LEU A C 1
ATOM 4731 O O . LEU A 1 592 ? 6.690 2.352 -43.282 1.00 94.38 592 LEU A O 1
ATOM 4735 N N . GLY A 1 593 ? 4.564 1.863 -42.740 1.00 91.19 593 GLY A N 1
ATOM 4736 C CA . GLY A 1 593 ? 4.393 2.937 -41.761 1.00 91.19 593 GLY A CA 1
ATOM 4737 C C . GLY A 1 593 ? 4.546 2.443 -40.321 1.00 91.19 593 GLY A C 1
ATOM 4738 O O . GLY A 1 593 ? 3.925 1.453 -39.935 1.00 91.19 593 GLY A O 1
ATOM 4739 N N . ARG A 1 594 ? 5.323 3.156 -39.505 1.00 90.00 594 ARG A N 1
ATOM 4740 C CA . ARG A 1 594 ? 5.420 2.967 -38.056 1.00 90.00 594 ARG A CA 1
ATOM 4741 C C . ARG A 1 594 ? 4.542 3.981 -37.333 1.00 90.00 594 ARG A C 1
ATOM 4743 O O . ARG A 1 594 ? 4.676 5.180 -37.544 1.00 90.00 594 ARG A O 1
ATOM 4750 N N . THR A 1 595 ? 3.695 3.508 -36.428 1.00 89.50 595 THR A N 1
ATOM 4751 C CA . THR A 1 595 ? 2.855 4.362 -35.577 1.00 89.50 595 THR A CA 1
ATOM 4752 C C . THR A 1 595 ? 3.301 4.231 -34.132 1.00 89.50 595 THR A C 1
ATOM 4754 O O . THR A 1 595 ? 3.272 3.127 -33.584 1.00 89.50 595 THR A O 1
ATOM 4757 N N . ILE A 1 596 ? 3.653 5.352 -33.500 1.00 88.81 596 ILE A N 1
ATOM 4758 C CA . ILE A 1 596 ? 3.953 5.384 -32.071 1.00 88.81 596 ILE A CA 1
ATOM 4759 C C . ILE A 1 596 ? 2.645 5.199 -31.305 1.00 88.81 596 ILE A C 1
ATOM 4761 O O . ILE A 1 596 ? 1.643 5.873 -31.567 1.00 88.81 596 ILE A O 1
ATOM 4765 N N . ARG A 1 597 ? 2.662 4.269 -30.348 1.00 90.50 597 ARG A N 1
ATOM 4766 C CA . ARG A 1 597 ? 1.509 3.959 -29.505 1.00 90.50 597 ARG A CA 1
ATOM 4767 C C . ARG A 1 597 ? 1.829 4.134 -28.032 1.00 90.50 597 ARG A C 1
ATOM 4769 O O . ARG A 1 597 ? 2.870 3.682 -27.559 1.00 90.50 597 ARG A O 1
ATOM 4776 N N . LEU A 1 598 ? 0.894 4.737 -27.308 1.00 93.19 598 LEU A N 1
ATOM 4777 C CA . LEU A 1 598 ? 0.910 4.823 -25.856 1.00 93.19 598 LEU A CA 1
ATOM 4778 C C . LEU A 1 598 ? 0.100 3.660 -25.277 1.00 93.19 598 LEU A C 1
ATOM 4780 O O . LEU A 1 598 ? -1.076 3.488 -25.597 1.00 93.19 598 LEU A O 1
ATOM 4784 N N . SER A 1 599 ? 0.739 2.850 -24.440 1.00 93.06 599 SER A N 1
ATOM 4785 C CA . SER A 1 599 ? 0.194 1.597 -23.922 1.00 93.06 599 SER A CA 1
ATOM 4786 C C . SER A 1 599 ? -0.079 1.655 -22.419 1.00 93.06 599 SER A C 1
ATOM 4788 O O . SER A 1 599 ? 0.715 2.207 -21.655 1.00 93.06 599 SER A O 1
ATOM 4790 N N . TYR A 1 600 ? -1.179 1.032 -21.992 1.00 90.25 600 TYR A N 1
ATOM 4791 C CA . TYR A 1 600 ? -1.567 0.873 -20.586 1.00 90.25 600 TYR A CA 1
ATOM 4792 C C . TYR A 1 600 ? -2.393 -0.404 -20.360 1.00 90.25 600 TYR A C 1
ATOM 4794 O O . TYR A 1 600 ? -2.857 -1.045 -21.301 1.00 90.25 600 TYR A O 1
ATOM 4802 N N . LEU A 1 601 ? -2.571 -0.816 -19.101 1.00 78.25 601 LEU A N 1
ATOM 4803 C CA . LEU A 1 601 ? -3.311 -2.039 -18.760 1.00 78.25 601 LEU A CA 1
ATOM 4804 C C . LEU A 1 601 ? -4.822 -1.902 -19.004 1.00 78.25 601 LEU A C 1
ATOM 4806 O O . LEU A 1 601 ? -5.466 -1.024 -18.434 1.00 78.25 601 LEU A O 1
ATOM 4810 N N . LYS A 1 602 ? -5.411 -2.854 -19.742 1.00 76.19 602 LYS A N 1
ATOM 4811 C CA . LYS A 1 602 ? -6.832 -2.841 -20.142 1.00 76.19 602 LYS A CA 1
ATOM 4812 C C . LYS A 1 602 ? -7.834 -2.827 -18.987 1.00 76.19 602 LYS A C 1
ATOM 4814 O O . LYS A 1 602 ? -8.865 -2.174 -19.077 1.00 76.19 602 LYS A O 1
ATOM 4819 N N . ASN A 1 603 ? -7.533 -3.536 -17.900 1.00 67.31 603 ASN A N 1
ATOM 4820 C CA . ASN A 1 603 ? -8.433 -3.672 -16.747 1.00 67.31 603 ASN A CA 1
ATOM 4821 C C . ASN A 1 603 ? -8.062 -2.737 -15.585 1.00 67.31 603 ASN A C 1
ATOM 4823 O O . ASN A 1 603 ? -8.511 -2.951 -14.459 1.00 67.31 603 ASN A O 1
ATOM 4827 N N . ARG A 1 604 ? -7.211 -1.732 -15.826 1.00 74.69 604 ARG A N 1
ATOM 4828 C CA . ARG A 1 604 ? -6.811 -0.762 -14.805 1.00 74.69 604 ARG A CA 1
ATOM 4829 C C . ARG A 1 604 ? -7.684 0.484 -14.899 1.00 74.69 604 ARG A C 1
ATOM 4831 O O . ARG A 1 604 ? -7.897 1.018 -15.982 1.00 74.69 604 ARG A O 1
ATOM 4838 N N . GLN A 1 605 ? -8.154 0.972 -13.755 1.00 65.56 605 GLN A N 1
ATOM 4839 C CA . GLN A 1 605 ? -8.807 2.275 -13.687 1.00 65.56 605 GLN A CA 1
ATOM 4840 C C . GLN A 1 605 ? -7.742 3.369 -13.815 1.00 65.56 605 GLN A C 1
ATOM 4842 O O . GLN A 1 605 ? -6.872 3.479 -12.953 1.00 65.56 605 GLN A O 1
ATOM 4847 N N . LEU A 1 606 ? -7.795 4.141 -14.903 1.00 72.69 606 LEU A N 1
ATOM 4848 C CA . LEU A 1 606 ? -6.904 5.280 -15.102 1.00 72.69 606 LEU A CA 1
ATOM 4849 C C . LEU A 1 606 ? -7.261 6.406 -14.134 1.00 72.69 606 LEU A C 1
ATOM 4851 O O . LEU A 1 606 ? -8.441 6.720 -13.942 1.00 72.69 606 LEU A O 1
ATOM 4855 N N . ASN A 1 607 ? -6.244 7.026 -13.544 1.00 71.94 607 ASN A N 1
ATOM 4856 C CA . ASN A 1 607 ? -6.452 8.225 -12.743 1.00 71.94 607 ASN A CA 1
ATOM 4857 C C . ASN A 1 607 ? -6.720 9.448 -13.663 1.00 71.94 607 ASN A C 1
ATOM 4859 O O . ASN A 1 607 ? -6.485 9.381 -14.875 1.00 71.94 607 ASN A O 1
ATOM 4863 N N . PRO A 1 608 ? -7.233 10.574 -13.127 1.00 73.94 608 PRO A N 1
ATOM 4864 C CA . PRO A 1 608 ? -7.562 11.747 -13.942 1.00 73.94 608 PRO A CA 1
ATOM 4865 C C . PRO A 1 608 ? -6.376 12.320 -14.729 1.00 73.94 608 PRO A C 1
ATOM 4867 O O . PRO A 1 608 ? -6.565 12.794 -15.845 1.00 73.94 608 PRO A O 1
ATOM 4870 N N . VAL A 1 609 ? -5.169 12.249 -14.164 1.00 82.81 609 VAL A N 1
ATOM 4871 C CA . VAL A 1 609 ? -3.934 12.777 -14.758 1.00 82.81 609 VAL A CA 1
ATOM 4872 C C . VAL A 1 609 ? -3.494 11.922 -15.946 1.00 82.81 609 VAL A C 1
ATOM 4874 O O . VAL A 1 609 ? -3.241 12.445 -17.025 1.00 82.81 609 VAL A O 1
ATOM 4877 N N . GLU A 1 610 ? -3.475 10.600 -15.779 1.00 87.88 610 GLU A N 1
ATOM 4878 C CA . GLU A 1 610 ? -3.164 9.633 -16.835 1.00 87.88 610 GLU A CA 1
ATOM 4879 C C . GLU A 1 610 ? -4.140 9.749 -17.999 1.00 87.88 610 GLU A C 1
ATOM 4881 O O . GLU A 1 610 ? -3.725 9.818 -19.154 1.00 87.88 610 GLU A O 1
ATOM 4886 N N . LYS A 1 611 ? -5.442 9.789 -17.686 1.00 85.94 611 LYS A N 1
ATOM 4887 C CA . LYS A 1 611 ? -6.483 9.936 -18.697 1.00 85.94 611 LYS A CA 1
ATOM 4888 C C . LYS A 1 611 ? -6.305 11.244 -19.465 1.00 85.94 611 LYS A C 1
ATOM 4890 O O . LYS A 1 611 ? -6.366 11.237 -20.687 1.00 85.94 611 LYS A O 1
ATOM 4895 N N . ASN A 1 612 ? -6.033 12.340 -18.760 1.00 88.62 612 ASN A N 1
ATOM 4896 C CA . ASN A 1 612 ? -5.837 13.625 -19.408 1.00 88.62 612 ASN A CA 1
ATOM 4897 C C . ASN A 1 612 ? -4.596 13.657 -20.311 1.00 88.62 612 ASN A C 1
ATOM 4899 O O . ASN A 1 612 ? -4.698 14.198 -21.405 1.00 88.62 612 ASN A O 1
ATOM 4903 N N . LEU A 1 613 ? -3.463 13.063 -19.908 1.00 90.44 613 LEU A N 1
ATOM 4904 C CA . LEU A 1 613 ? -2.289 12.982 -20.786 1.00 90.44 613 LEU A CA 1
ATOM 4905 C C . LEU A 1 613 ? -2.598 12.183 -22.060 1.00 90.44 613 LEU A C 1
ATOM 4907 O O . LEU A 1 613 ? -2.205 12.593 -23.149 1.00 90.44 613 LEU A O 1
ATOM 4911 N N . ILE A 1 614 ? -3.310 11.057 -21.936 1.00 91.19 614 ILE A N 1
ATOM 4912 C CA . ILE A 1 614 ? -3.726 10.256 -23.097 1.00 91.19 614 ILE A CA 1
ATOM 4913 C C . ILE A 1 614 ? -4.612 11.093 -24.027 1.00 91.19 614 ILE A C 1
ATOM 4915 O O . ILE A 1 614 ? -4.350 11.141 -25.226 1.00 91.19 614 ILE A O 1
ATOM 4919 N N . ASP A 1 615 ? -5.632 11.757 -23.481 1.00 88.62 615 ASP A N 1
ATOM 4920 C CA . ASP A 1 615 ? -6.563 12.581 -24.257 1.00 88.62 615 ASP A CA 1
ATOM 4921 C C . ASP A 1 615 ? -5.833 13.761 -24.931 1.00 88.62 615 ASP A C 1
ATOM 4923 O O . ASP A 1 615 ? -6.059 14.036 -26.107 1.00 88.62 615 ASP A O 1
ATOM 4927 N N . TYR A 1 616 ? -4.900 14.409 -24.225 1.00 89.62 616 TYR A N 1
ATOM 4928 C CA . TYR A 1 616 ? -4.067 15.495 -24.751 1.00 89.62 616 TYR A CA 1
ATOM 4929 C C . TYR A 1 616 ? -3.217 15.043 -25.947 1.00 89.62 616 TYR A C 1
ATOM 4931 O O . TYR A 1 616 ? -3.242 15.678 -26.998 1.00 89.62 616 TYR A O 1
ATOM 4939 N N . LEU A 1 617 ? -2.510 13.915 -25.821 1.00 89.38 617 LEU A N 1
ATOM 4940 C CA . LEU A 1 617 ? -1.662 13.397 -26.899 1.00 89.38 617 LEU A CA 1
ATOM 4941 C C . LEU A 1 617 ? -2.468 12.933 -28.122 1.00 89.38 617 LEU A C 1
ATOM 4943 O O . LEU A 1 617 ? -1.956 12.997 -29.237 1.00 89.38 617 LEU A O 1
ATOM 4947 N N . ARG A 1 618 ? -3.718 12.488 -27.940 1.00 85.81 618 ARG A N 1
ATOM 4948 C CA . ARG A 1 618 ? -4.617 12.178 -29.065 1.00 85.81 618 ARG A CA 1
ATOM 4949 C C . ARG A 1 618 ? -5.108 13.429 -29.783 1.00 85.81 618 ARG A C 1
ATOM 4951 O O . ARG A 1 618 ? -5.084 13.464 -31.003 1.00 85.81 618 ARG A O 1
ATOM 4958 N N . LEU A 1 619 ? -5.529 14.452 -29.043 1.00 81.06 619 LEU A N 1
ATOM 4959 C CA . LEU A 1 619 ? -6.019 15.697 -29.643 1.00 81.06 619 LEU A CA 1
ATOM 4960 C C . LEU A 1 619 ? -4.937 16.389 -30.481 1.00 81.06 619 LEU A C 1
ATOM 4962 O O . LEU A 1 619 ? -5.221 16.925 -31.545 1.00 81.06 619 LEU A O 1
ATOM 4966 N N . GLU A 1 620 ? -3.687 16.344 -30.029 1.00 76.75 620 GLU A N 1
ATOM 4967 C CA . GLU A 1 620 ? -2.548 16.876 -30.786 1.00 76.75 620 GLU A CA 1
ATOM 4968 C C . GLU A 1 620 ? -2.255 16.072 -32.064 1.00 76.75 620 GLU A C 1
ATOM 4970 O O . GLU A 1 620 ? -1.807 16.646 -33.054 1.00 76.75 620 GLU A O 1
ATOM 4975 N N . LEU A 1 621 ? -2.540 14.763 -32.077 1.00 76.25 621 LEU A N 1
ATOM 4976 C CA . LEU A 1 621 ? -2.491 13.963 -33.302 1.00 76.25 621 LEU A CA 1
ATOM 4977 C C . LEU A 1 621 ? -3.559 14.422 -34.304 1.00 76.25 621 LEU A C 1
ATOM 4979 O O . LEU A 1 621 ? -3.241 14.597 -35.477 1.00 76.25 621 LEU A O 1
ATOM 4983 N N . ASP A 1 622 ? -4.792 14.632 -33.844 1.00 68.44 622 ASP A N 1
ATOM 4984 C CA . ASP A 1 622 ? -5.905 15.045 -34.705 1.00 68.44 622 ASP A CA 1
ATOM 4985 C C . ASP A 1 622 ? -5.687 16.459 -35.278 1.00 68.44 622 ASP A C 1
ATOM 4987 O O . ASP A 1 622 ? -5.915 16.683 -36.464 1.00 68.44 622 ASP A O 1
ATOM 4991 N N . ASN A 1 623 ? -5.157 17.389 -34.475 1.00 63.53 623 ASN A N 1
ATOM 4992 C CA . ASN A 1 623 ? -4.858 18.762 -34.905 1.00 63.53 623 ASN A CA 1
ATOM 4993 C C . ASN A 1 623 ? -3.647 18.867 -35.852 1.00 63.53 623 ASN A C 1
ATOM 4995 O O . ASN A 1 623 ? -3.511 19.860 -36.556 1.00 63.53 623 ASN A O 1
ATOM 4999 N N . GLY A 1 624 ? -2.742 17.883 -35.848 1.00 54.78 624 GLY A N 1
ATOM 5000 C CA . GLY A 1 624 ? -1.569 17.837 -36.731 1.00 54.78 624 GLY A CA 1
ATOM 5001 C C . GLY A 1 624 ? -1.804 17.128 -38.072 1.00 54.78 624 GLY A C 1
ATOM 5002 O O . GLY A 1 624 ? -0.843 16.932 -38.819 1.00 54.78 624 GLY A O 1
ATOM 5003 N N . LEU A 1 625 ? -3.037 16.679 -38.341 1.00 41.22 625 LEU A N 1
ATOM 5004 C CA . LEU A 1 625 ? -3.462 16.020 -39.585 1.00 41.22 625 LEU A CA 1
ATOM 5005 C C . LEU A 1 625 ? -4.255 16.947 -40.534 1.00 41.22 625 LEU A C 1
ATOM 5007 O O . LEU A 1 625 ? -4.571 16.512 -41.645 1.00 41.22 625 LEU A O 1
ATOM 5011 N N . GLU A 1 626 ? -4.554 18.186 -40.119 1.00 28.09 626 GLU A N 1
ATOM 5012 C CA . GLU A 1 626 ? -4.972 19.304 -40.993 1.00 28.09 626 GLU A CA 1
ATOM 5013 C C . GLU A 1 626 ? -3.751 20.013 -41.595 1.00 28.09 626 GLU A C 1
ATOM 5015 O O . GLU A 1 626 ? -3.829 20.393 -42.789 1.00 28.09 626 GLU A O 1
#

Foldseek 3Di:
DDDDLVCLLLPDWLVLLLLLLLCQAPQALVVSCVVQVHDSVVSVVSQVSNCVSLVHDQFFDDPRGTHGDPLSLVSNLLSLQLLLLLLLLLLLLVDPDDAAEEEEEEDESQADGYLLVVLLSLLQSVLCVVVNRYRYHYDYDHLVDPDDDPPPQDDFPHYHPWYKYWDKDKDLDPDDPQFFQDKKAKKKKWFPPDDQPADDDDDDRDPAAEAEEEDGRPVVVVVLVVLCVVRVHHYDYDPHRPVVCQADPDPPGHIYIDIPSHDRPDGDPRIDIHGRPDSIMITTGIDIPDPDVSSSSSSVSSNVCVVDVDPDDNRSDRLDTSNLLVLLLLCVVVQHLVVSCVVVVHDSVVSVVSPVVVCVSSVHDQWDDDDPDPGIDGDPSVVVSNSSSVSSVSSVVVSSVVSVVVVLVVLQEAEEEEEDALDCQAPSVCCVVPQVVVLCVVVVSHDYHYHYDAQVVVVVCQVSVVHAKYFHDDDDPFKDKAFLADWFWKFKKAAPVLCVVVVHDAPAAEELQSQPPFAAEEEDPSHNVNVLVVVVCVVVVHDHDYPHYDPPSNVRLVCRLVRNHIYTDGCSSCVVCVVVSSMGTHHYPPTRTDTTIMMHGPPDDDDPSRVVSSVSSVVVNVVVVD

Solvent-accessible surface area (backbone atoms only — not comparable to full-atom values): 35158 Å² total; per-residue (Å²): 134,85,76,62,80,81,53,48,63,61,71,47,44,55,71,42,43,53,52,50,43,46,33,60,40,60,23,23,64,67,60,36,14,62,77,69,74,48,54,54,64,63,48,51,50,40,50,51,51,49,28,62,64,58,64,43,89,34,60,47,79,55,97,83,36,42,44,60,38,75,68,33,52,56,49,38,56,53,41,50,54,48,51,51,53,51,55,45,51,46,50,37,52,68,44,98,74,87,71,64,31,28,32,43,33,40,39,43,66,66,60,51,82,25,56,67,39,47,23,43,55,53,10,48,54,57,39,35,71,74,37,62,50,40,44,76,48,79,43,74,41,60,67,80,52,84,86,74,77,83,64,85,66,83,70,75,97,50,54,73,72,39,45,34,38,51,44,70,43,81,38,75,66,91,68,71,88,84,65,52,78,51,75,23,46,43,29,38,40,29,33,78,90,54,91,71,75,85,77,80,92,79,89,92,70,72,84,84,56,66,29,33,38,44,39,56,34,44,63,56,51,59,48,49,55,51,51,29,60,76,68,72,39,50,73,47,81,36,91,51,44,47,68,65,52,44,58,48,71,66,95,77,71,62,35,30,55,45,46,49,74,73,61,52,93,72,57,39,87,62,50,41,80,43,84,49,100,58,69,62,29,38,26,41,29,69,46,64,82,47,100,51,73,66,58,60,49,32,52,53,39,26,46,51,34,64,80,44,71,59,93,75,68,79,69,92,73,72,87,69,46,49,46,52,49,51,55,50,44,43,25,65,75,60,39,27,61,63,60,34,15,59,76,67,76,42,58,51,72,59,49,52,51,52,50,52,51,48,27,60,68,31,64,38,73,34,64,51,81,62,92,84,59,96,61,59,44,64,28,76,62,22,50,52,52,46,55,54,39,50,46,48,50,49,51,51,50,55,49,48,55,50,43,52,54,51,43,53,55,59,71,22,54,46,34,37,29,35,49,86,74,64,28,84,68,11,66,68,44,44,46,51,65,51,51,51,45,58,53,39,70,81,37,76,76,44,47,74,41,82,46,76,42,57,58,68,56,44,54,49,31,45,75,72,59,76,28,66,36,27,51,43,76,73,98,47,95,60,52,40,74,42,69,50,41,70,69,41,55,40,21,45,33,27,8,58,69,43,34,50,77,71,71,52,58,91,87,45,72,43,50,66,69,72,55,59,88,49,57,24,42,35,53,38,79,85,39,54,68,35,42,54,51,50,55,48,28,58,76,68,76,40,77,84,70,61,80,36,74,47,79,51,48,69,59,52,54,48,36,17,52,70,37,70,24,27,32,78,42,44,58,38,49,43,46,72,38,39,78,68,66,31,26,43,78,32,48,36,48,80,76,46,64,50,59,52,24,46,26,35,58,63,92,56,87,73,53,75,62,61,48,46,53,54,53,51,42,37,52,55,38,61,66,71,72,115

Secondary structure (DSSP, 8-state):
----GGGHHHH--HHHHHHHHHHHHH--HHHHHHHTT--HHHHHHHHHHHHHHHTS--EEEETTEEEE-HHHHHHHHHHHHHHHHHHHHHHHTTS-----EEEEEEEETTT--SHHHHHHHHHHHHHHHH-TTEEEEEEEE-TT-SS-----PPPPSS-EEEEEEEEEEEESS---TTSEEEEE-EEEEEETTS--PPP-SSS-----S-EEEEE--HHHHHHHHHHHHHTT--EEEEEEEHHHHHHS--TT--EEEEEGGG--S---TTEEEEE---S-EEEEEEEESS--HHHHHHHHHHHHHHHS--TTPPPP--SS-HHHHHHHHHHHHHT-HHHHHHHTT--HHHHHHHHHHHHHHHTS--EE--TT-SS-EE-HHHHHHHHHHHHHHHHHHHHHHHHHHHHHHHHTEEEEEE---S-TTSHHHHIIIIIIHHHHHT-TT-EEEEEE--HHHHHHHHHTTSSSEEE-----TTEEEEE-SPPEEEEEEE-HHHHHHTTPPTT-EEEGGGGTT--BEE--TTSHHHHHHHHHHHHTT-----SEE---HHHHHHHHHTTS-BEEEEGGGGHHHHHTTS-EEEEEESPEEE--EEEEETTS---HHHHHHHHHHHHHHHHT--

InterPro domains:
  IPR000847 LysR, HTH, N-terminal domain [PF00126] (15-70)
  IPR000847 LysR, HTH, N-terminal domain [PF00126] (322-382)
  IPR000847 LysR, HTH, N-terminal domain [PS50931] (12-69)
  IPR000847 LysR, HTH, N-terminal domain [PS50931] (320-379)
  IPR005119 LysR, substrate-binding [PF03466] (410-618)
  IPR036388 Winged helix-like DNA-binding domain superfamily [G3DSA:1.10.10.10] (6-88)
  IPR036388 Winged helix-like DNA-binding domain superfamily [G3DSA:1.10.10.10] (321-410)
  IPR036390 Winged helix DNA-binding domain superfamily [SSF46785] (11-84)
  IPR036390 Winged helix DNA-binding domain superfamily [SSF46785] (320-417)
  IPR050950 HTH-type LysR transcriptional regulators [PTHR30419] (321-622)

Nearest PDB structures (foldseek):
  5y2v-assembly1_C  TM=6.412E-01  e=1.154E-17  Synechocystis sp. PCC 6803 substr. Kazusa
  8sbh-assembly1_B  TM=8.314E-01  e=6.956E-13  Escherichia coli K-12
  7erq-assembly1_B  TM=8.149E-01  e=2.113E-12  Cronobacter sakazakii
  8h3z-assembly1_A  TM=8.033E-01  e=3.988E-12  Anabaena
  7fdf-assembly1_A-2  TM=7.455E-01  e=9.050E-11  Cronobacter sakazakii

Organism: Advenella mimigardefordensis (strain DSM 17166 / LMG 22922 / DPN7) (NCBI:txid1247726)

Sequence (626 aa):
MTLKPSHILQQLEFRNLIRFCHLCQTRSLAQTAAQLGIARSGMSDSISTLEQLCGLSLFRREARQFIPNDSALVLSHHFLRLCLLEDFACRYTQSACHELGWIKIRFPYTAYRGQTSAAFFDAVLRTQRQYQNTLFCIEFYDSYLQESDSREDWAPPWPRLAQFDIVISPILERSGENSFLKAGGWLLLHSQSVEILPGRAGTDNAYRGRVCIPRMPWALLQQATQVCAQLQLDYEYDDRDYLQVMMRPPQDNRVFLVNQLSLDATFDANWQLSPVDSALMSAIELRSYEDHPGAQLLLNNWRRVLDRPASGSQPFSPQTTLKQWHYFGLVAGQNSIRKAAAQLYMAQPALSTQLKRFESVLGSTLIARHQGARQLALTPSGTFIFQVQQGMKHLLASMQSFLHARRLQQHQRLSLGVVPSADVNSRLSELIVNQVAKWQVHYPDVRLEIVEDKQQALVGLLRSQHIHLAFVEDNVSWLVQEAVSAPEPIGLVMAPDLAGRLGIRQGQSLDWRSLRGYPLVLPRRDSGLRKLIDDHCVSQNVTLMADVESDSLNINQRWIAEGKYGSLLPRSAVESLISMNKAWFIALTPVLGRTIRLSYLKNRQLNPVEKNLIDYLRLELDNGLE

Mean predicted aligned error: 14.97 Å